Protein AF-Q8KGT8-F1 (afdb_monomer)

InterPro domains:
  IPR025515 Protein of unknown function DUF4403 [PF14356] (244-548)

pLDDT: mean 78.75, std 17.46, range [20.58, 97.88]

Structure (mmCIF, N/CA/C/O backbone):
data_AF-Q8KGT8-F1
#
_entry.id   AF-Q8KGT8-F1
#
loop_
_atom_site.group_PDB
_atom_site.id
_atom_site.type_symbol
_atom_site.label_atom_id
_atom_site.label_alt_id
_atom_site.label_comp_id
_atom_site.label_asym_id
_atom_site.label_entity_id
_atom_site.label_seq_id
_atom_site.pdbx_PDB_ins_code
_atom_site.Cartn_x
_atom_site.Cartn_y
_atom_site.Cartn_z
_atom_site.occupancy
_atom_site.B_iso_or_equiv
_atom_site.auth_seq_id
_atom_site.auth_comp_id
_atom_site.auth_asym_id
_atom_site.auth_atom_id
_atom_site.pdbx_PDB_model_num
ATOM 1 N N . MET A 1 1 ? 18.576 -6.250 1.609 1.00 28.25 1 MET A N 1
ATOM 2 C CA . MET A 1 1 ? 18.660 -5.123 2.560 1.00 28.25 1 MET A CA 1
ATOM 3 C C . MET A 1 1 ? 17.973 -5.556 3.840 1.00 28.25 1 MET A C 1
ATOM 5 O O . MET A 1 1 ? 16.762 -5.698 3.843 1.00 28.25 1 MET A O 1
ATOM 9 N N . SER A 1 2 ? 18.747 -5.883 4.873 1.00 20.58 2 SER A N 1
ATOM 10 C CA . SER A 1 2 ? 18.211 -6.235 6.190 1.00 20.58 2 SER A CA 1
ATOM 11 C C . SER A 1 2 ? 17.943 -4.930 6.938 1.00 20.58 2 SER A C 1
ATOM 13 O O . SER A 1 2 ? 18.889 -4.242 7.316 1.00 20.58 2 SER A O 1
ATOM 15 N N . MET A 1 3 ? 16.674 -4.535 7.061 1.00 25.06 3 MET A N 1
ATOM 16 C CA . MET A 1 3 ? 16.276 -3.442 7.947 1.00 25.06 3 MET A CA 1
ATOM 17 C C . MET A 1 3 ? 16.303 -3.972 9.380 1.00 25.06 3 MET A C 1
ATOM 19 O O . MET A 1 3 ? 15.395 -4.664 9.833 1.00 25.06 3 MET A O 1
ATOM 23 N N . THR A 1 4 ? 17.383 -3.668 10.087 1.00 24.50 4 THR A N 1
ATOM 24 C CA . THR A 1 4 ? 17.510 -3.873 11.526 1.00 24.50 4 THR A CA 1
ATOM 25 C C . THR A 1 4 ? 16.480 -3.006 12.247 1.00 24.50 4 THR A C 1
ATOM 27 O O . THR A 1 4 ? 16.514 -1.778 12.167 1.00 24.50 4 THR A O 1
ATOM 30 N N . ALA A 1 5 ? 15.556 -3.657 12.955 1.00 26.52 5 ALA A N 1
ATOM 31 C CA . ALA A 1 5 ? 14.561 -3.014 13.801 1.00 26.52 5 ALA A CA 1
ATOM 32 C C . ALA A 1 5 ? 15.254 -2.160 14.879 1.00 26.52 5 ALA A C 1
ATOM 34 O O . ALA A 1 5 ? 15.849 -2.687 15.819 1.00 26.52 5 ALA A O 1
ATOM 35 N N . ARG A 1 6 ? 15.199 -0.830 14.734 1.00 27.09 6 ARG A N 1
ATOM 36 C CA . ARG A 1 6 ? 15.564 0.104 15.806 1.00 27.09 6 ARG A CA 1
ATOM 37 C C . ARG A 1 6 ? 14.450 0.136 16.849 1.00 27.09 6 ARG A C 1
ATOM 39 O O . ARG A 1 6 ? 13.268 0.207 16.525 1.00 27.09 6 ARG A O 1
ATOM 46 N N . THR A 1 7 ? 14.873 0.073 18.102 1.00 28.75 7 THR A N 1
ATOM 47 C CA . THR A 1 7 ? 14.075 0.108 19.328 1.00 28.75 7 THR A CA 1
ATOM 48 C C . THR A 1 7 ? 13.141 1.322 19.390 1.00 28.75 7 THR A C 1
ATOM 50 O O . THR A 1 7 ? 13.551 2.448 19.106 1.00 28.75 7 THR A O 1
ATOM 53 N N . ARG A 1 8 ? 11.876 1.063 19.756 1.00 31.17 8 ARG A N 1
ATOM 54 C CA . ARG A 1 8 ? 10.776 2.037 19.879 1.00 31.17 8 ARG A CA 1
ATOM 55 C C . ARG A 1 8 ? 11.041 3.102 20.957 1.00 31.17 8 ARG A C 1
ATOM 57 O O . ARG A 1 8 ? 11.643 2.776 21.978 1.00 31.17 8 ARG A O 1
ATOM 64 N N . PRO A 1 9 ? 10.505 4.326 20.794 1.00 29.92 9 PRO A N 1
ATOM 65 C CA . PRO A 1 9 ? 10.318 5.256 21.898 1.00 29.92 9 PRO A CA 1
ATOM 66 C C . PRO A 1 9 ? 9.137 4.821 22.784 1.00 29.92 9 PRO A C 1
ATOM 68 O O . PRO A 1 9 ? 8.088 4.389 22.299 1.00 29.92 9 PRO A O 1
ATOM 71 N N . ASP A 1 10 ? 9.335 4.949 24.095 1.00 32.66 10 ASP A N 1
ATOM 72 C CA . ASP A 1 10 ? 8.352 4.741 25.161 1.00 32.66 10 ASP A CA 1
ATOM 73 C C . ASP A 1 10 ? 7.077 5.556 24.891 1.00 32.66 10 ASP A C 1
ATOM 75 O O . ASP A 1 10 ? 7.068 6.782 25.013 1.00 32.66 10 ASP A O 1
ATOM 79 N N . THR A 1 11 ? 5.990 4.881 24.512 1.00 33.19 11 THR A N 1
ATOM 80 C CA . THR A 1 11 ? 4.689 5.520 24.270 1.00 33.19 11 THR A CA 1
ATOM 81 C C . THR A 1 11 ? 3.712 5.017 25.326 1.00 33.19 11 THR A C 1
ATOM 83 O O . THR A 1 11 ? 3.161 3.921 25.237 1.00 33.19 11 THR A O 1
ATOM 86 N N . LYS A 1 12 ? 3.547 5.805 26.394 1.00 33.38 12 LYS A N 1
ATOM 87 C CA . LYS A 1 12 ? 2.572 5.553 27.462 1.00 33.38 12 LYS A CA 1
ATOM 88 C C . LYS A 1 12 ? 1.169 5.928 26.974 1.00 33.38 12 LYS A C 1
ATOM 90 O O . LYS A 1 12 ? 0.685 7.013 27.288 1.00 33.38 12 LYS A O 1
ATOM 95 N N . LEU A 1 13 ? 0.502 5.032 26.246 1.00 31.91 13 LEU A N 1
ATOM 96 C CA . LEU A 1 13 ? -0.926 5.176 25.946 1.00 31.91 13 LEU A CA 1
ATOM 97 C C . LEU A 1 13 ? -1.736 4.936 27.235 1.00 31.91 13 LEU A C 1
ATOM 99 O O . LEU A 1 13 ? -1.715 3.847 27.810 1.00 31.91 13 LEU A O 1
ATOM 103 N N . ARG A 1 14 ? -2.412 5.973 27.743 1.00 34.62 14 ARG A N 1
ATOM 104 C CA . ARG A 1 14 ? -3.171 5.924 29.004 1.00 34.62 14 ARG A CA 1
ATOM 105 C C . ARG A 1 14 ? -4.561 5.309 28.794 1.00 34.62 14 ARG A C 1
ATOM 107 O O . ARG A 1 14 ? -5.417 5.911 28.158 1.00 34.62 14 ARG A O 1
ATOM 114 N N . VAL A 1 15 ? -4.823 4.187 29.467 1.00 31.83 15 VAL A N 1
ATOM 115 C CA . VAL A 1 15 ? -6.106 3.442 29.536 1.00 31.83 15 VAL A CA 1
ATOM 116 C C . VAL A 1 15 ? -7.180 4.155 30.403 1.00 31.83 15 VAL A C 1
ATOM 118 O O . VAL A 1 15 ? -8.175 3.585 30.833 1.00 31.83 15 VAL A O 1
ATOM 121 N N . ALA A 1 16 ? -7.037 5.458 30.656 1.00 29.34 16 ALA A N 1
ATOM 122 C CA . ALA A 1 16 ? -7.806 6.182 31.676 1.00 29.34 16 ALA A CA 1
ATOM 123 C C . ALA A 1 16 ? -9.289 6.463 31.330 1.00 29.34 16 ALA A C 1
ATOM 125 O O . ALA A 1 16 ? -10.026 6.967 32.178 1.00 29.34 16 ALA A O 1
ATOM 126 N N . HIS A 1 17 ? -9.749 6.173 30.109 1.00 35.44 17 HIS A N 1
ATOM 127 C CA . HIS A 1 17 ? -11.029 6.693 29.610 1.00 35.44 17 HIS A CA 1
ATOM 128 C C . HIS A 1 17 ? -12.237 5.761 29.809 1.00 35.44 17 HIS A C 1
ATOM 130 O O . HIS A 1 17 ? -13.328 6.267 30.065 1.00 35.44 17 HIS A O 1
ATOM 136 N N . PHE A 1 18 ? -12.059 4.434 29.836 1.00 30.98 18 PHE A N 1
ATOM 137 C CA . PHE A 1 18 ? -13.145 3.518 30.233 1.00 30.98 18 PHE A CA 1
ATOM 138 C C . PHE A 1 18 ? -13.464 3.639 31.735 1.00 30.98 18 PHE A C 1
ATOM 140 O O . PHE A 1 18 ? -14.626 3.659 32.136 1.00 30.98 18 PHE A O 1
ATOM 147 N N . ALA A 1 19 ? -12.436 3.861 32.560 1.00 29.44 19 ALA A N 1
ATOM 148 C CA . ALA A 1 19 ? -12.578 4.166 33.984 1.00 29.44 19 ALA A CA 1
ATOM 149 C C . ALA A 1 19 ? -13.299 5.502 34.250 1.00 29.44 19 ALA A C 1
ATOM 151 O O . ALA A 1 19 ? -13.959 5.656 35.276 1.00 29.44 19 ALA A O 1
ATOM 152 N N . ALA A 1 20 ? -13.184 6.479 33.341 1.00 30.88 20 ALA A N 1
ATOM 153 C CA . ALA A 1 20 ? -13.839 7.780 33.469 1.00 30.88 20 ALA A CA 1
ATOM 154 C C . ALA A 1 20 ? -15.353 7.709 33.206 1.00 30.88 20 ALA A C 1
ATOM 156 O O . ALA A 1 20 ? -16.105 8.396 33.893 1.00 30.88 20 ALA A O 1
ATOM 157 N N . ALA A 1 21 ? -15.800 6.853 32.279 1.00 31.44 21 ALA A N 1
ATOM 158 C CA . ALA A 1 21 ? -17.222 6.556 32.096 1.00 31.44 21 ALA A CA 1
ATOM 159 C C . ALA A 1 21 ? -17.779 5.838 33.337 1.00 31.44 21 ALA A C 1
ATOM 161 O O . ALA A 1 21 ? -18.727 6.314 33.950 1.00 31.44 21 ALA A O 1
ATOM 162 N N . ALA A 1 22 ? -17.092 4.794 33.812 1.00 31.02 22 ALA A N 1
ATOM 163 C CA . ALA A 1 22 ? -17.410 4.088 35.060 1.00 31.02 22 ALA A CA 1
ATOM 164 C C . ALA A 1 22 ? -17.508 5.016 36.296 1.00 31.02 22 ALA A C 1
ATOM 166 O O . ALA A 1 22 ? -18.404 4.865 37.124 1.00 31.02 22 ALA A O 1
ATOM 167 N N . ARG A 1 23 ? -16.631 6.027 36.405 1.00 35.59 23 ARG A N 1
ATOM 168 C CA . ARG A 1 23 ? -16.687 7.051 37.469 1.00 35.59 23 ARG A CA 1
ATOM 169 C C . ARG A 1 23 ? -17.870 8.015 37.349 1.00 35.59 23 ARG A C 1
ATOM 171 O O . ARG A 1 23 ? -18.265 8.578 38.363 1.00 35.59 23 ARG A O 1
ATOM 178 N N . ARG A 1 24 ? -18.415 8.221 36.145 1.00 37.88 24 ARG A N 1
ATOM 179 C CA . ARG A 1 24 ? -19.638 9.011 35.914 1.00 37.88 24 ARG A CA 1
ATOM 180 C C . ARG A 1 24 ? -20.917 8.198 36.134 1.00 37.88 24 ARG A C 1
ATOM 182 O O . ARG A 1 24 ? -21.936 8.796 36.438 1.00 37.88 24 ARG A O 1
ATOM 189 N N . PHE A 1 25 ? -20.845 6.868 36.058 1.00 35.00 25 PHE A N 1
ATOM 190 C CA . PHE A 1 25 ? -21.974 5.969 36.324 1.00 35.00 25 PHE A CA 1
ATOM 191 C C . PHE A 1 25 ? -22.265 5.743 37.812 1.00 35.00 25 PHE A C 1
ATOM 193 O O . PHE A 1 25 ? -23.419 5.563 38.189 1.00 35.00 25 PHE A O 1
ATOM 200 N N . ALA A 1 26 ? -21.245 5.779 38.673 1.00 32.09 26 ALA A N 1
ATOM 201 C CA . ALA A 1 26 ? -21.425 5.586 40.111 1.00 32.09 26 ALA A CA 1
ATOM 202 C C . ALA A 1 26 ? -22.420 6.566 40.783 1.00 32.09 26 ALA A C 1
ATOM 204 O O . ALA A 1 26 ? -23.196 6.101 41.616 1.00 32.09 26 ALA A O 1
ATOM 205 N N . PRO A 1 27 ? -22.473 7.872 40.431 1.00 34.69 27 PRO A N 1
ATOM 206 C CA . PRO A 1 27 ? -23.443 8.789 41.033 1.00 34.69 27 PRO A CA 1
ATOM 207 C C . PRO A 1 27 ? -24.897 8.673 40.528 1.00 34.69 27 PRO A C 1
ATOM 209 O O . PRO A 1 27 ? -25.807 9.180 41.184 1.00 34.69 27 PRO A O 1
ATOM 212 N N . GLY A 1 28 ? -25.147 7.996 39.400 1.00 35.34 28 GLY A N 1
ATOM 213 C CA . GLY A 1 28 ? -26.512 7.737 38.907 1.00 35.34 28 GLY A CA 1
ATOM 214 C C . GLY A 1 28 ? -27.238 6.642 39.699 1.00 35.34 28 GLY A C 1
ATOM 215 O O . GLY A 1 28 ? -28.463 6.623 39.783 1.00 35.34 28 GLY A O 1
ATOM 216 N N . LEU A 1 29 ? -26.480 5.767 40.369 1.00 35.22 29 LEU A N 1
ATOM 217 C CA . LEU A 1 29 ? -27.004 4.668 41.189 1.00 35.22 29 LEU A CA 1
ATOM 218 C C . LEU A 1 29 ? -27.568 5.116 42.553 1.00 35.22 29 LEU A C 1
ATOM 220 O O . LEU A 1 29 ? -28.057 4.295 43.324 1.00 35.22 29 LEU A O 1
ATOM 224 N N . LEU A 1 30 ? -27.413 6.398 42.888 1.00 34.81 30 LEU A N 1
ATOM 225 C CA . LEU A 1 30 ? -27.398 6.895 44.266 1.00 34.81 30 LEU A CA 1
ATOM 226 C C . LEU A 1 30 ? -28.569 7.799 44.640 1.00 34.81 30 LEU A C 1
ATOM 228 O O . LEU A 1 30 ? -28.789 8.108 45.810 1.00 34.81 30 LEU A O 1
ATOM 232 N N . ILE A 1 31 ? -29.352 8.207 43.658 1.00 38.28 31 ILE A N 1
ATOM 233 C CA . ILE A 1 31 ? -30.657 8.804 43.904 1.00 38.28 31 ILE A CA 1
ATOM 234 C C . ILE A 1 31 ? -31.605 7.614 44.147 1.00 38.28 31 ILE A C 1
ATOM 236 O O . ILE A 1 31 ? -31.377 6.571 43.547 1.00 38.28 31 ILE A O 1
ATOM 240 N N . LEU A 1 32 ? -32.653 7.762 44.977 1.00 38.34 32 LEU A N 1
ATOM 241 C CA . LEU A 1 32 ? -33.999 7.147 44.840 1.00 38.34 32 LEU A CA 1
ATOM 242 C C . LEU A 1 32 ? -34.588 6.476 46.117 1.00 38.34 32 LEU A C 1
ATOM 244 O O . LEU A 1 32 ? -34.100 5.462 46.613 1.00 38.34 32 LEU A O 1
ATOM 248 N N . VAL A 1 33 ? -35.706 7.040 46.614 1.00 29.38 33 VAL A N 1
ATOM 249 C CA . VAL A 1 33 ? -36.597 6.516 47.681 1.00 29.38 33 VAL A CA 1
ATOM 250 C C . VAL A 1 33 ? -38.057 6.905 47.376 1.00 29.38 33 VAL A C 1
ATOM 252 O O . VAL A 1 33 ? -38.320 8.088 47.160 1.00 29.38 33 VAL A O 1
ATOM 255 N N . GLY A 1 34 ? -39.003 5.939 47.355 1.00 31.52 34 GLY A N 1
ATOM 256 C CA . GLY A 1 34 ? -40.460 6.165 47.194 1.00 31.52 34 GLY A CA 1
ATOM 257 C C . GLY A 1 34 ? -41.244 5.392 46.100 1.00 31.52 34 GLY A C 1
ATOM 258 O O . GLY A 1 34 ? -41.080 5.639 44.912 1.00 31.52 34 GLY A O 1
ATOM 259 N N . VAL A 1 35 ? -42.212 4.564 46.535 1.00 35.59 35 VAL A N 1
ATOM 260 C CA . VAL A 1 35 ? -43.468 4.159 45.826 1.00 35.59 35 VAL A CA 1
ATOM 261 C C . VAL A 1 35 ? -43.628 2.624 45.736 1.00 35.59 35 VAL A C 1
ATOM 263 O O . VAL A 1 35 ? -42.970 1.975 46.520 1.00 35.59 35 VAL A O 1
ATOM 266 N N . SER A 1 36 ? -44.412 1.976 44.856 1.00 34.34 36 SER A N 1
ATOM 267 C CA . SER A 1 36 ? -44.490 0.495 44.716 1.00 34.34 36 SER A CA 1
ATOM 268 C C . SER A 1 36 ? -44.957 -0.016 43.330 1.00 34.34 36 SER A C 1
ATOM 270 O O . SER A 1 36 ? -45.822 0.597 42.709 1.00 34.34 36 SER A O 1
ATOM 272 N N . GLY A 1 37 ? -44.453 -1.187 42.894 1.00 34.34 37 GLY A N 1
ATOM 273 C CA . GLY A 1 37 ? -44.937 -1.998 41.754 1.00 34.34 37 GLY A CA 1
ATOM 274 C C . GLY A 1 37 ? -44.106 -3.288 41.555 1.00 34.34 37 GLY A C 1
ATOM 275 O O . GLY A 1 37 ? -42.920 -3.292 41.842 1.00 34.34 37 GLY A O 1
ATOM 276 N N . CYS A 1 38 ? -44.686 -4.419 41.129 1.00 37.34 38 CYS A N 1
ATOM 277 C CA . CYS A 1 38 ? -43.987 -5.722 41.075 1.00 37.34 38 CYS A CA 1
ATOM 278 C C . CYS A 1 38 ? -43.922 -6.309 39.655 1.00 37.34 38 CYS A C 1
ATOM 280 O O . CYS A 1 38 ? -44.955 -6.714 39.125 1.00 37.34 38 CYS A O 1
ATOM 282 N N . GLU A 1 39 ? -42.712 -6.508 39.120 1.00 45.34 39 GLU A N 1
ATOM 283 C CA . GLU A 1 39 ? -42.426 -7.414 37.995 1.00 45.34 39 GLU A CA 1
ATOM 284 C C . GLU A 1 39 ? -41.375 -8.469 38.390 1.00 45.34 39 GLU A C 1
ATOM 286 O O . GLU A 1 39 ? -40.483 -8.220 39.199 1.00 45.34 39 GLU A O 1
ATOM 291 N N . LYS A 1 40 ? -41.504 -9.695 37.858 1.00 49.66 40 LYS A N 1
ATOM 292 C CA . LYS A 1 40 ? -40.771 -10.886 38.339 1.00 49.66 40 LYS A CA 1
ATOM 293 C C . LYS A 1 40 ? -39.363 -11.080 37.752 1.00 49.66 40 LYS A C 1
ATOM 295 O O . LYS A 1 40 ? -38.634 -11.921 38.271 1.00 49.66 40 LYS A O 1
ATOM 300 N N . ASN A 1 41 ? -38.962 -10.319 36.731 1.00 55.91 41 ASN A N 1
ATOM 301 C CA . ASN A 1 41 ? -37.685 -10.529 36.026 1.00 55.91 41 ASN A CA 1
ATOM 302 C C . ASN A 1 41 ? -36.531 -9.627 36.507 1.00 55.91 41 ASN A C 1
ATOM 304 O O . ASN A 1 41 ? -35.390 -9.860 36.129 1.00 55.91 41 ASN A O 1
ATOM 308 N N . LEU A 1 42 ? -36.791 -8.651 37.382 1.00 59.38 42 LEU A N 1
ATOM 309 C CA . LEU A 1 42 ? -35.794 -7.669 37.843 1.00 59.38 42 LEU A CA 1
ATOM 310 C C . LEU A 1 42 ? -34.784 -8.213 38.875 1.00 59.38 42 LEU A C 1
ATOM 312 O O . LEU A 1 42 ? -33.825 -7.519 39.218 1.00 59.38 42 LEU A O 1
ATOM 316 N N . PHE A 1 43 ? -34.997 -9.441 39.373 1.00 68.81 43 PHE A N 1
ATOM 317 C CA . PHE A 1 43 ? -34.280 -10.012 40.526 1.00 68.81 43 PHE A CA 1
ATOM 318 C C . PHE A 1 43 ? -33.347 -11.182 40.205 1.00 68.81 43 PHE A C 1
ATOM 320 O O . PHE A 1 43 ? -32.930 -11.908 41.111 1.00 68.81 43 PHE A O 1
ATOM 327 N N . GLN A 1 44 ? -33.064 -11.422 38.928 1.00 80.00 44 GLN A N 1
ATOM 328 C CA . GLN A 1 44 ? -32.156 -12.478 38.492 1.00 80.00 44 GLN A CA 1
ATOM 329 C C . GLN A 1 44 ? -31.049 -11.865 37.644 1.00 80.00 44 GLN A C 1
ATOM 331 O O . GLN A 1 44 ? -31.279 -10.901 36.917 1.00 80.00 44 GLN A O 1
ATOM 336 N N . ALA A 1 45 ? -29.843 -12.422 37.753 1.00 84.06 45 ALA A N 1
ATOM 337 C CA . ALA A 1 45 ? -28.769 -12.071 36.839 1.00 84.06 45 ALA A CA 1
ATOM 338 C C . ALA A 1 45 ? -29.224 -12.366 35.396 1.00 84.06 45 ALA A C 1
ATOM 340 O O . ALA A 1 45 ? -29.837 -13.419 35.169 1.00 84.06 45 ALA A O 1
ATOM 341 N N . PRO A 1 46 ? -28.942 -11.475 34.430 1.00 86.19 46 PRO A N 1
ATOM 342 C CA . PRO A 1 46 ? -29.160 -11.776 33.024 1.00 86.19 46 PRO A CA 1
ATOM 343 C C . PRO A 1 46 ? -28.513 -13.117 32.634 1.00 86.19 46 PRO A C 1
ATOM 345 O O . PRO A 1 46 ? -27.469 -13.486 33.177 1.00 86.19 46 PRO A O 1
ATOM 348 N N . PRO A 1 47 ? -29.109 -13.883 31.706 1.00 88.12 47 PRO A N 1
ATOM 349 C CA . PRO A 1 47 ? -28.568 -15.182 31.332 1.00 88.12 47 PRO A CA 1
ATOM 350 C C . PRO A 1 47 ? -27.180 -15.025 30.701 1.00 88.12 47 PRO A C 1
ATOM 352 O O . PRO A 1 47 ? -26.972 -14.160 29.849 1.00 88.12 47 PRO A O 1
ATOM 355 N N . HIS A 1 48 ? -26.239 -15.888 31.085 1.00 88.94 48 HIS A N 1
ATOM 356 C CA . HIS A 1 48 ? -24.930 -15.953 30.440 1.00 88.94 48 HIS A CA 1
ATOM 357 C C . HIS A 1 48 ? -25.046 -16.574 29.043 1.00 88.94 48 HIS A C 1
ATOM 359 O O . HIS A 1 48 ? -25.687 -17.611 28.866 1.00 88.94 48 HIS A O 1
ATOM 365 N N . GLY A 1 49 ? -24.338 -15.990 28.078 1.00 76.75 49 GLY A N 1
ATOM 366 C CA . GLY A 1 49 ? -24.179 -16.533 26.732 1.00 76.75 49 GLY A CA 1
ATOM 367 C C . GLY A 1 49 ? -24.907 -15.724 25.660 1.00 76.75 49 GLY A C 1
ATOM 368 O O . GLY A 1 49 ? -25.926 -15.086 25.906 1.00 76.75 49 GLY A O 1
ATOM 369 N N . GLY A 1 50 ? -24.357 -15.748 24.446 1.00 64.62 50 GLY A N 1
ATOM 370 C CA . GLY A 1 50 ? -24.950 -15.127 23.262 1.00 64.62 50 GLY A CA 1
ATOM 371 C C . GLY A 1 50 ? -25.904 -16.069 22.525 1.00 64.62 50 GLY A C 1
ATOM 372 O O . GLY A 1 50 ? -25.795 -17.292 22.633 1.00 64.62 50 GLY A O 1
ATOM 373 N N . THR A 1 51 ? -26.817 -15.509 21.731 1.00 56.38 51 THR A N 1
ATOM 374 C CA . THR A 1 51 ? -27.466 -16.257 20.646 1.00 56.38 51 THR A CA 1
ATOM 375 C C . THR A 1 51 ? -26.393 -16.674 19.626 1.00 56.38 51 THR A C 1
ATOM 377 O O . THR A 1 51 ? -25.314 -16.084 19.603 1.00 56.38 51 THR A O 1
ATOM 380 N N . ALA A 1 52 ? -26.644 -17.749 18.864 1.00 56.72 52 ALA A N 1
ATOM 381 C CA . ALA A 1 52 ? -25.689 -18.415 17.961 1.00 56.72 52 ALA A CA 1
ATOM 382 C C . ALA A 1 52 ? -24.713 -17.456 17.254 1.00 56.72 52 ALA A C 1
ATOM 384 O O . ALA A 1 52 ? -25.164 -16.403 16.818 1.00 56.72 52 ALA A O 1
ATOM 385 N N . ASP A 1 53 ? -23.431 -17.856 17.128 1.00 61.59 53 ASP A N 1
ATOM 386 C CA . ASP A 1 53 ? -22.317 -17.111 16.506 1.00 61.59 53 ASP A CA 1
ATOM 387 C C . ASP A 1 53 ? -22.807 -16.170 15.397 1.00 61.59 53 ASP A C 1
ATOM 389 O O . ASP A 1 53 ? -22.915 -16.570 14.238 1.00 61.59 53 ASP A O 1
ATOM 393 N N . VAL A 1 54 ? -23.127 -14.920 15.747 1.00 61.38 54 VAL A N 1
ATOM 394 C CA . VAL A 1 54 ? -23.356 -13.883 14.747 1.00 61.38 54 VAL A CA 1
ATOM 395 C C . VAL A 1 54 ? -21.964 -13.591 14.208 1.00 61.38 54 VAL A C 1
ATOM 397 O O . VAL A 1 54 ? -21.126 -13.082 14.963 1.00 61.38 54 VAL A O 1
ATOM 400 N N . PRO A 1 55 ? -21.658 -13.970 12.953 1.00 65.38 55 PRO A N 1
ATOM 401 C CA . PRO A 1 55 ? -20.352 -13.676 12.414 1.00 65.38 55 PRO A CA 1
ATOM 402 C C . PRO A 1 55 ? -20.198 -12.154 12.419 1.00 65.38 55 PRO A C 1
ATOM 404 O O . PRO A 1 55 ? -21.147 -11.454 12.046 1.00 65.38 55 PRO A O 1
ATOM 407 N N . PRO A 1 56 ? -19.041 -11.626 12.852 1.00 67.19 56 PRO A N 1
ATOM 408 C CA . PRO A 1 56 ? -18.800 -10.197 12.769 1.00 67.19 56 PRO A CA 1
ATOM 409 C C . PRO A 1 56 ? -19.031 -9.740 11.330 1.00 67.19 56 PRO A C 1
ATOM 411 O O . PRO A 1 56 ? -18.734 -10.481 10.384 1.00 67.19 56 PRO A O 1
ATOM 414 N N . ALA A 1 57 ? -19.569 -8.530 11.171 1.00 73.25 57 ALA A N 1
ATOM 415 C CA . ALA A 1 57 ? -19.808 -7.972 9.852 1.00 73.25 57 ALA A CA 1
ATOM 416 C C . ALA A 1 57 ? -18.521 -8.071 9.008 1.00 73.25 57 ALA A C 1
ATOM 418 O O . ALA A 1 57 ? -17.425 -7.817 9.527 1.00 73.25 57 ALA A O 1
ATOM 419 N N . PRO A 1 58 ? -18.619 -8.475 7.728 1.00 76.31 58 PRO A N 1
ATOM 420 C CA . PRO A 1 58 ? -17.450 -8.553 6.871 1.00 76.31 58 PRO A CA 1
ATOM 421 C C . PRO A 1 58 ? -16.819 -7.164 6.781 1.00 76.31 58 PRO A C 1
ATOM 423 O O . PRO A 1 58 ? -17.434 -6.214 6.300 1.00 76.31 58 PRO A O 1
ATOM 426 N N . VAL A 1 59 ? -15.587 -7.052 7.266 1.00 81.69 59 VAL A N 1
ATOM 427 C CA . VAL A 1 59 ? -14.784 -5.840 7.132 1.00 81.69 59 VAL A CA 1
ATOM 428 C C . VAL A 1 59 ? -14.069 -5.848 5.790 1.00 81.69 59 VAL A C 1
ATOM 430 O O . VAL A 1 59 ? -13.599 -6.890 5.328 1.00 81.69 59 VAL A O 1
ATOM 433 N N . SER A 1 60 ? -13.994 -4.681 5.156 1.00 90.62 60 SER A N 1
ATOM 434 C CA . SER A 1 60 ? -13.160 -4.488 3.974 1.00 90.62 60 SER A CA 1
ATOM 435 C C . SER A 1 60 ? -11.692 -4.734 4.311 1.00 90.62 60 SER A C 1
ATOM 437 O O . SER A 1 60 ? -11.237 -4.368 5.395 1.00 90.62 60 SER A O 1
ATOM 439 N N . ASP A 1 61 ? -10.946 -5.303 3.366 1.00 94.69 61 ASP A N 1
ATOM 440 C CA . ASP A 1 61 ? -9.493 -5.397 3.482 1.00 94.69 61 ASP A CA 1
ATOM 441 C C . ASP A 1 61 ? -8.884 -3.994 3.639 1.00 94.69 61 ASP A C 1
ATOM 443 O O . ASP A 1 61 ? -9.318 -3.027 3.006 1.00 94.69 61 ASP A O 1
ATOM 447 N N . SER A 1 62 ? -7.842 -3.903 4.459 1.00 97.12 62 SER A N 1
ATOM 448 C CA . SER A 1 62 ? -6.972 -2.737 4.534 1.00 97.12 62 SER A CA 1
ATOM 449 C C . SER A 1 62 ? -6.208 -2.580 3.235 1.00 97.12 62 SER A C 1
ATOM 451 O O . SER A 1 62 ? -5.646 -3.542 2.721 1.00 97.12 62 SER A O 1
ATOM 453 N N . VAL A 1 63 ? -6.148 -1.364 2.712 1.00 97.25 63 VAL A N 1
ATOM 454 C CA . VAL A 1 63 ? -5.519 -1.046 1.437 1.00 97.25 63 VAL A CA 1
ATOM 455 C C . VAL A 1 63 ? -4.469 0.033 1.644 1.00 97.25 63 VAL A C 1
ATOM 457 O O . VAL A 1 63 ? -4.753 1.106 2.166 1.00 97.25 63 VAL A O 1
ATOM 460 N N . LEU A 1 64 ? -3.261 -0.229 1.157 1.00 96.19 64 LEU A N 1
ATOM 461 C CA . LEU A 1 64 ? -2.208 0.763 1.007 1.00 96.19 64 LEU A CA 1
ATOM 462 C C . LEU A 1 64 ? -1.945 0.974 -0.481 1.00 96.19 64 LEU A C 1
ATOM 464 O O . LEU A 1 64 ? -1.597 0.037 -1.197 1.00 96.19 64 LEU A O 1
ATOM 468 N N . THR A 1 65 ? -2.112 2.203 -0.945 1.00 96.44 65 THR A N 1
ATOM 469 C CA . THR A 1 65 ? -1.787 2.636 -2.302 1.00 96.44 65 THR A CA 1
ATOM 470 C C . THR A 1 65 ? -0.591 3.566 -2.230 1.00 96.44 65 THR A C 1
ATOM 472 O O . THR A 1 65 ? -0.631 4.576 -1.536 1.00 96.44 65 THR A O 1
ATOM 475 N N . LEU A 1 66 ? 0.464 3.208 -2.947 1.00 93.00 66 LEU A N 1
ATOM 476 C CA . LEU A 1 66 ? 1.717 3.930 -3.058 1.00 93.00 66 LEU A CA 1
ATOM 477 C C . LEU A 1 66 ? 1.836 4.462 -4.482 1.00 93.00 66 LEU A C 1
ATOM 479 O O . LEU A 1 66 ? 1.911 3.665 -5.416 1.00 93.00 66 LEU A O 1
ATOM 483 N N . LEU A 1 67 ? 1.855 5.782 -4.645 1.00 92.56 67 LEU A N 1
ATOM 484 C CA . LEU A 1 67 ? 2.103 6.437 -5.923 1.00 92.56 67 LEU A CA 1
ATOM 485 C C . LEU A 1 67 ? 3.492 7.068 -5.883 1.00 92.56 67 LEU A C 1
ATOM 487 O O . LEU A 1 67 ? 3.803 7.844 -4.985 1.00 92.56 67 LEU A O 1
ATOM 491 N N . ALA A 1 68 ? 4.324 6.724 -6.856 1.00 88.62 68 ALA A N 1
ATOM 492 C CA . ALA A 1 68 ? 5.627 7.329 -7.068 1.00 88.62 68 ALA A CA 1
ATOM 493 C C . ALA A 1 68 ? 5.619 8.108 -8.384 1.00 88.62 68 ALA A C 1
ATOM 495 O O . ALA A 1 68 ? 5.181 7.591 -9.415 1.00 88.62 68 ALA A O 1
ATOM 496 N N . GLN A 1 69 ? 6.133 9.335 -8.347 1.00 89.06 69 GLN A N 1
ATOM 497 C CA . GLN A 1 69 ? 6.407 10.135 -9.537 1.00 89.06 69 GLN A CA 1
ATOM 498 C C . GLN A 1 69 ? 7.910 10.180 -9.799 1.00 89.06 69 GLN A C 1
ATOM 500 O O . GLN A 1 69 ? 8.710 10.343 -8.876 1.00 89.06 69 GLN A O 1
ATOM 505 N N . ILE A 1 70 ? 8.282 10.026 -11.067 1.00 88.75 70 ILE A N 1
ATOM 506 C CA . ILE A 1 70 ? 9.659 10.085 -11.551 1.00 88.75 70 ILE A CA 1
ATOM 507 C C . ILE A 1 70 ? 9.727 11.213 -12.586 1.00 88.75 70 ILE A C 1
ATOM 509 O O . ILE A 1 70 ? 9.263 11.022 -13.713 1.00 88.75 70 ILE A O 1
ATOM 513 N N . PRO A 1 71 ? 10.274 12.387 -12.232 1.00 91.00 71 PRO A N 1
ATOM 514 C CA . PRO A 1 71 ? 10.426 13.498 -13.165 1.00 91.00 71 PRO A CA 1
ATOM 515 C C . PRO A 1 71 ? 11.249 13.105 -14.397 1.00 91.00 71 PRO A C 1
ATOM 517 O O . PRO A 1 71 ? 12.233 12.366 -14.288 1.00 91.00 71 PRO A O 1
ATOM 520 N N . TYR A 1 72 ? 10.899 13.631 -15.575 1.00 92.38 72 TYR A N 1
ATOM 521 C CA . TYR A 1 72 ? 11.658 13.333 -16.799 1.00 92.38 72 TYR A CA 1
ATOM 522 C C . TYR A 1 72 ? 13.120 13.780 -16.711 1.00 92.38 72 TYR A C 1
ATOM 524 O O . TYR A 1 72 ? 14.002 13.081 -17.201 1.00 92.38 72 TYR A O 1
ATOM 532 N N . GLU A 1 73 ? 13.402 14.878 -16.010 1.00 90.25 73 GLU A N 1
ATOM 533 C CA . GLU A 1 73 ? 14.767 15.336 -15.723 1.00 90.25 73 GLU A CA 1
ATOM 534 C C . GLU A 1 73 ? 15.620 14.274 -15.013 1.00 90.25 73 GLU A C 1
ATOM 536 O O . GLU A 1 73 ? 16.801 14.122 -15.320 1.00 90.25 73 GLU A O 1
ATOM 541 N N . THR A 1 74 ? 15.022 13.483 -14.117 1.00 86.56 74 THR A N 1
ATOM 542 C CA . THR A 1 74 ? 15.723 12.409 -13.408 1.00 86.56 74 THR A CA 1
ATOM 543 C C . THR A 1 74 ? 16.081 11.269 -14.361 1.00 86.56 74 THR A C 1
ATOM 545 O O . THR A 1 74 ? 17.193 10.745 -14.308 1.00 86.56 74 THR A O 1
ATOM 548 N N . LEU A 1 75 ? 15.176 10.921 -15.284 1.00 87.19 75 LEU A N 1
ATOM 549 C CA . LEU A 1 75 ? 15.450 9.927 -16.327 1.00 87.19 75 LEU A CA 1
ATOM 550 C C . LEU A 1 75 ? 16.535 10.408 -17.290 1.00 87.19 75 LEU A C 1
ATOM 552 O O . LEU A 1 75 ? 17.412 9.629 -17.659 1.00 87.19 75 LEU A O 1
ATOM 556 N N . VAL A 1 76 ? 16.503 11.693 -17.656 1.00 90.81 76 VAL A N 1
ATOM 557 C CA . VAL A 1 76 ? 17.513 12.314 -18.518 1.00 90.81 76 VAL A CA 1
ATOM 558 C C . VAL A 1 76 ? 18.896 12.219 -17.881 1.00 90.81 76 VAL A C 1
ATOM 560 O O . VAL A 1 76 ? 19.826 11.737 -18.523 1.00 90.81 76 VAL A O 1
ATOM 563 N N . GLN A 1 77 ? 19.028 12.608 -16.611 1.00 87.25 77 GLN A N 1
ATOM 564 C CA . GLN A 1 77 ? 20.295 12.533 -15.877 1.00 87.25 77 GLN A CA 1
ATOM 565 C C . GLN A 1 77 ? 20.814 11.092 -15.770 1.00 87.25 77 GLN A C 1
ATOM 567 O O . GLN A 1 77 ? 21.989 10.831 -16.047 1.00 87.25 77 GLN A O 1
ATOM 572 N N . ALA A 1 78 ? 19.938 10.142 -15.422 1.00 84.56 78 ALA A N 1
ATOM 573 C CA . ALA A 1 78 ? 20.303 8.733 -15.313 1.00 84.56 78 ALA A CA 1
ATOM 574 C C . ALA A 1 78 ? 20.789 8.166 -16.658 1.00 84.56 78 ALA A C 1
ATOM 576 O O . ALA A 1 78 ? 21.845 7.530 -16.717 1.00 84.56 78 ALA A O 1
ATOM 577 N N . ALA A 1 79 ? 20.073 8.446 -17.750 1.00 85.69 79 ALA A N 1
ATOM 578 C CA . ALA A 1 79 ? 20.409 7.958 -19.083 1.00 85.69 79 ALA A CA 1
ATOM 579 C C . ALA A 1 79 ? 21.684 8.605 -19.649 1.00 85.69 79 ALA A C 1
ATOM 581 O O . ALA A 1 79 ? 22.555 7.895 -20.152 1.00 85.69 79 ALA A O 1
ATOM 582 N N . GLN A 1 80 ? 21.851 9.925 -19.515 1.00 85.81 80 GLN A N 1
ATOM 583 C CA . GLN A 1 80 ? 23.039 10.639 -20.002 1.00 85.81 80 GLN A CA 1
ATOM 584 C C . GLN A 1 80 ? 24.338 10.123 -19.370 1.00 85.81 80 GLN A C 1
ATOM 586 O O . GLN A 1 80 ? 25.366 10.089 -20.040 1.00 85.81 80 GLN A O 1
ATOM 591 N N . SER A 1 81 ? 24.296 9.642 -18.121 1.00 81.38 81 SER A N 1
ATOM 592 C CA . SER A 1 81 ? 25.461 9.029 -17.463 1.00 81.38 81 SER A CA 1
ATOM 593 C C . SER A 1 81 ? 25.929 7.711 -18.104 1.00 81.38 81 SER A C 1
ATOM 595 O O . SER A 1 81 ? 27.035 7.245 -17.827 1.00 81.38 81 SER A O 1
ATOM 597 N N . LYS A 1 82 ? 25.086 7.087 -18.940 1.00 83.38 82 LYS A N 1
ATOM 598 C CA . LYS A 1 82 ? 25.329 5.782 -19.574 1.00 83.38 82 LYS A CA 1
ATOM 599 C C . LYS A 1 82 ? 25.510 5.865 -21.089 1.00 83.38 82 LYS A C 1
ATOM 601 O O . LYS A 1 82 ? 26.028 4.914 -21.671 1.00 83.38 82 LYS A O 1
ATOM 606 N N . ILE A 1 83 ? 25.090 6.958 -21.729 1.00 82.50 83 ILE A N 1
ATOM 607 C CA . ILE A 1 83 ? 25.235 7.144 -23.177 1.00 82.50 83 ILE A CA 1
ATOM 608 C C . ILE A 1 83 ? 26.687 7.554 -23.485 1.00 82.50 83 ILE A C 1
ATOM 610 O O . ILE A 1 83 ? 27.148 8.588 -22.994 1.00 82.50 83 ILE A O 1
ATOM 614 N N . PRO A 1 84 ? 27.435 6.774 -24.287 1.00 84.25 84 PRO A N 1
ATOM 615 C CA . PRO A 1 84 ? 28.776 7.163 -24.707 1.00 84.25 84 PRO A CA 1
ATOM 616 C C . PRO A 1 84 ? 28.723 8.413 -25.598 1.00 84.25 84 PRO A C 1
ATOM 618 O O . PRO A 1 84 ? 27.848 8.548 -26.447 1.00 84.25 84 PRO A O 1
ATOM 621 N N . GLN A 1 85 ? 29.698 9.311 -25.436 1.00 86.44 85 GLN A N 1
ATOM 622 C CA . GLN A 1 85 ? 29.777 10.567 -26.201 1.00 86.44 85 GLN A CA 1
ATOM 623 C C . GLN A 1 85 ? 30.050 10.348 -27.700 1.00 86.44 85 GLN A C 1
ATOM 625 O O . GLN A 1 85 ? 29.675 11.177 -28.527 1.00 86.44 85 GLN A 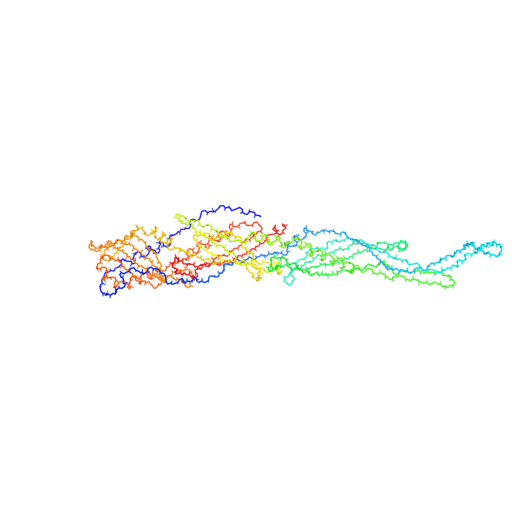O 1
ATOM 630 N N . SER A 1 86 ? 30.723 9.247 -28.046 1.00 87.81 86 SER A N 1
ATOM 631 C CA . SER A 1 86 ? 31.038 8.862 -29.421 1.00 87.81 86 SER A CA 1
ATOM 632 C C . SER A 1 86 ? 31.072 7.343 -29.542 1.00 87.81 86 SER A C 1
ATOM 634 O O . SER A 1 86 ? 31.634 6.672 -28.674 1.00 87.81 86 SER A O 1
ATOM 636 N N . VAL A 1 87 ? 30.509 6.808 -30.622 1.00 86.94 87 VAL A N 1
ATOM 637 C CA . VAL A 1 87 ? 30.570 5.383 -30.967 1.00 86.94 87 VAL A CA 1
ATOM 638 C C . VAL A 1 87 ? 31.081 5.252 -32.402 1.00 86.94 87 VAL A C 1
ATOM 640 O O . VAL A 1 87 ? 30.387 5.700 -33.319 1.00 86.94 87 VAL A O 1
ATOM 643 N N . PRO A 1 88 ? 32.269 4.662 -32.619 1.00 86.75 88 PRO A N 1
ATOM 644 C CA . PRO A 1 88 ? 32.744 4.375 -33.962 1.00 86.75 88 PRO A CA 1
ATOM 645 C C . PRO A 1 88 ? 31.973 3.183 -34.540 1.00 86.75 88 PRO A C 1
ATOM 647 O O . PRO A 1 88 ? 31.757 2.172 -33.867 1.00 86.75 88 PRO A O 1
ATOM 650 N N . VAL A 1 89 ? 31.577 3.293 -35.801 1.00 83.31 89 VAL A N 1
ATOM 651 C CA . VAL A 1 89 ? 30.934 2.238 -36.587 1.00 83.31 89 VAL A CA 1
ATOM 652 C C . VAL A 1 89 ? 31.623 2.129 -37.944 1.00 83.31 89 VAL A C 1
ATOM 654 O O . VAL A 1 89 ? 32.111 3.114 -38.492 1.00 83.31 89 VAL A O 1
ATOM 657 N N . GLN A 1 90 ? 31.677 0.926 -38.498 1.00 87.25 90 GLN A N 1
ATOM 658 C CA . GLN A 1 90 ? 32.251 0.678 -39.816 1.00 87.25 90 GLN A CA 1
ATOM 659 C C . GLN A 1 90 ? 31.513 -0.469 -40.494 1.00 87.25 90 GLN A C 1
ATOM 661 O O . GLN A 1 90 ? 30.887 -1.292 -39.819 1.00 87.25 90 GLN A O 1
ATOM 666 N N . GLY A 1 91 ? 31.601 -0.540 -41.815 1.00 82.00 91 GLY A N 1
ATOM 667 C CA . GLY A 1 91 ? 31.027 -1.643 -42.564 1.00 82.00 91 GLY A CA 1
ATOM 668 C C . GLY A 1 91 ? 31.519 -1.708 -43.999 1.00 82.00 91 GLY A C 1
ATOM 669 O O . GLY A 1 91 ? 32.037 -0.736 -44.550 1.00 82.00 91 GLY A O 1
ATOM 670 N N . ASP A 1 92 ? 31.282 -2.869 -44.595 1.00 81.50 92 ASP A N 1
ATOM 671 C CA . ASP A 1 92 ? 31.695 -3.211 -45.949 1.00 81.50 92 ASP A CA 1
ATOM 672 C C . ASP A 1 92 ? 30.487 -3.730 -46.742 1.00 81.50 92 ASP A C 1
ATOM 674 O O . ASP A 1 92 ? 29.545 -4.284 -46.166 1.00 81.50 92 ASP A O 1
ATOM 678 N N . GLY A 1 93 ? 30.496 -3.570 -48.064 1.00 72.12 93 GLY A N 1
ATOM 679 C CA . GLY A 1 93 ? 29.472 -4.142 -48.941 1.00 72.12 93 GLY A CA 1
ATOM 680 C C . GLY A 1 93 ? 29.877 -4.151 -50.414 1.00 72.12 93 GLY A C 1
ATOM 681 O O . GLY A 1 93 ? 30.961 -3.703 -50.771 1.00 72.12 93 GLY A O 1
ATOM 682 N N . GLN A 1 94 ? 29.012 -4.668 -51.290 1.00 68.00 94 GLN A N 1
ATOM 683 C CA . GLN A 1 94 ? 29.287 -4.795 -52.729 1.00 68.00 94 GLN A CA 1
ATOM 684 C C . GLN A 1 94 ? 28.397 -3.850 -53.552 1.00 68.00 94 GLN A C 1
ATOM 686 O O . GLN A 1 94 ? 27.172 -3.936 -53.500 1.00 68.00 94 GLN A O 1
ATOM 691 N N . ILE A 1 95 ? 29.006 -2.967 -54.348 1.00 63.72 95 ILE A N 1
ATOM 692 C CA . ILE A 1 95 ? 28.355 -2.102 -55.347 1.00 63.72 95 ILE A CA 1
ATOM 693 C C . ILE A 1 95 ? 28.263 -2.858 -56.683 1.00 63.72 95 ILE A C 1
ATOM 695 O O . ILE A 1 95 ? 28.819 -2.439 -57.693 1.00 63.72 95 ILE A O 1
ATOM 699 N N . GLY A 1 96 ? 27.579 -4.003 -56.697 1.00 59.47 96 GLY A N 1
ATOM 700 C CA . GLY A 1 96 ? 27.346 -4.787 -57.915 1.00 59.47 96 GLY A CA 1
ATOM 701 C C . GLY A 1 96 ? 28.615 -5.230 -58.670 1.00 59.47 96 GLY A C 1
ATOM 702 O O . GLY A 1 96 ? 29.752 -4.933 -58.303 1.00 59.47 96 GLY A O 1
ATOM 703 N N . CYS A 1 97 ? 28.415 -5.985 -59.748 1.00 59.09 97 CYS A N 1
ATOM 704 C CA . CYS A 1 97 ? 29.496 -6.440 -60.618 1.00 59.09 97 CYS A CA 1
ATOM 705 C C . CYS A 1 97 ? 29.231 -5.978 -62.046 1.00 59.09 97 CYS A C 1
ATOM 707 O O . CYS A 1 97 ? 28.114 -6.113 -62.545 1.00 59.09 97 CYS A O 1
ATOM 709 N N . VAL A 1 98 ? 30.261 -5.455 -62.708 1.00 62.41 98 VAL A N 1
ATOM 710 C CA . VAL A 1 98 ? 30.204 -5.068 -64.119 1.00 62.41 98 VAL A CA 1
ATOM 711 C C . VAL A 1 98 ? 31.115 -5.998 -64.910 1.00 62.41 98 VAL A C 1
ATOM 713 O O . VAL A 1 98 ? 32.270 -6.213 -64.544 1.00 62.41 98 VAL A O 1
ATOM 716 N N . GLY A 1 99 ? 30.602 -6.565 -66.001 1.00 60.84 99 GLY A N 1
ATOM 717 C CA . GLY A 1 99 ? 31.414 -7.336 -66.938 1.00 60.84 99 GLY A CA 1
ATOM 718 C C . GLY A 1 99 ? 32.296 -6.399 -67.759 1.00 60.84 99 GLY A C 1
ATOM 719 O O . GLY A 1 99 ? 31.784 -5.670 -68.606 1.00 60.84 99 GLY A O 1
ATOM 720 N N . ILE A 1 100 ? 33.609 -6.415 -67.526 1.00 67.69 100 ILE A N 1
ATOM 721 C CA . ILE A 1 100 ? 34.568 -5.666 -68.341 1.00 67.69 100 ILE A CA 1
ATOM 722 C C . ILE A 1 100 ? 35.040 -6.567 -69.488 1.00 67.69 100 ILE A C 1
ATOM 724 O O . ILE A 1 100 ? 35.551 -7.664 -69.225 1.00 67.69 100 ILE A O 1
ATOM 728 N N . PRO A 1 101 ? 34.884 -6.143 -70.755 1.00 58.25 101 PRO A N 1
ATOM 729 C CA . PRO A 1 101 ? 35.446 -6.875 -71.876 1.00 58.25 101 PRO A CA 1
ATOM 730 C C . PRO A 1 101 ? 36.978 -6.840 -71.805 1.00 58.25 101 PRO A C 1
ATOM 732 O O . PRO A 1 101 ? 37.577 -5.777 -71.660 1.00 58.25 101 PRO A O 1
ATOM 735 N N . HIS A 1 102 ? 37.617 -8.000 -71.919 1.00 68.75 102 HIS A N 1
ATOM 736 C CA . HIS A 1 102 ? 39.062 -8.123 -72.067 1.00 68.75 102 HIS A CA 1
ATOM 737 C C . HIS A 1 102 ? 39.387 -8.854 -73.367 1.00 68.75 102 HIS A C 1
ATOM 739 O O . HIS A 1 102 ? 38.655 -9.740 -73.816 1.00 68.75 102 HIS A O 1
ATOM 745 N N . ILE A 1 103 ? 40.510 -8.479 -73.969 1.00 66.00 103 ILE A N 1
ATOM 746 C CA . ILE A 1 103 ? 41.057 -9.190 -75.118 1.00 66.00 103 ILE A CA 1
ATOM 747 C C . ILE A 1 103 ? 41.942 -10.290 -74.553 1.00 66.00 103 ILE A C 1
ATOM 749 O O . ILE A 1 103 ? 42.985 -10.007 -73.966 1.00 66.00 103 ILE A O 1
ATOM 753 N N . ASN A 1 104 ? 41.527 -11.543 -74.716 1.00 70.75 104 ASN A N 1
ATOM 754 C CA . ASN A 1 104 ? 42.453 -12.652 -74.572 1.00 70.75 104 ASN A CA 1
ATOM 755 C C . ASN A 1 104 ? 43.325 -12.632 -75.837 1.00 70.75 104 ASN A C 1
ATOM 757 O O . ASN A 1 104 ? 42.763 -12.806 -76.920 1.00 70.75 104 ASN A O 1
ATOM 761 N N . PRO A 1 105 ? 44.641 -12.352 -75.754 1.00 62.06 105 PRO A N 1
ATOM 762 C CA . PRO A 1 105 ? 45.481 -12.080 -76.927 1.00 62.06 105 PRO A CA 1
ATOM 763 C C . PRO A 1 105 ? 45.651 -13.285 -77.865 1.00 62.06 105 PRO A C 1
ATOM 765 O O . PRO A 1 105 ? 46.305 -13.164 -78.899 1.00 62.06 105 PRO A O 1
ATOM 768 N N . GLY A 1 106 ? 45.043 -14.425 -77.531 1.00 64.75 106 GLY A N 1
ATOM 769 C CA . GLY A 1 106 ? 45.269 -15.680 -78.214 1.00 64.75 106 GLY A CA 1
ATOM 770 C C . GLY A 1 106 ? 46.634 -16.247 -77.842 1.00 64.75 106 GLY A C 1
ATOM 771 O O . GLY A 1 106 ? 47.535 -15.542 -77.382 1.00 64.75 106 GLY A O 1
ATOM 772 N N . HIS A 1 107 ? 46.791 -17.548 -78.013 1.00 79.00 107 HIS A N 1
ATOM 773 C CA . HIS A 1 107 ? 48.063 -18.220 -77.813 1.00 79.00 107 HIS A CA 1
ATOM 774 C C . HIS A 1 107 ? 48.315 -19.156 -78.989 1.00 79.00 107 HIS A C 1
ATOM 776 O O . HIS A 1 107 ? 47.395 -19.809 -79.483 1.00 79.00 107 HIS A O 1
ATOM 782 N N . VAL A 1 108 ? 49.567 -19.206 -79.438 1.00 68.56 108 VAL A N 1
ATOM 783 C CA . VAL A 1 108 ? 50.037 -20.219 -80.380 1.00 68.56 108 VAL A CA 1
ATOM 784 C C . VAL A 1 108 ? 50.865 -21.207 -79.574 1.00 68.56 108 VAL A C 1
ATOM 786 O O . VAL A 1 108 ? 52.040 -20.967 -79.294 1.00 68.56 108 VAL A O 1
ATOM 789 N N . GLY A 1 109 ? 50.205 -22.278 -79.150 1.00 77.81 109 GLY A N 1
ATOM 790 C CA . GLY A 1 109 ? 50.842 -23.448 -78.564 1.00 77.81 109 GLY A CA 1
ATOM 791 C C . GLY A 1 109 ? 51.128 -24.493 -79.637 1.00 77.81 109 GLY A C 1
ATOM 792 O O . GLY A 1 109 ? 50.793 -24.324 -80.809 1.00 77.81 109 GLY A O 1
ATOM 793 N N . HIS A 1 110 ? 51.737 -25.598 -79.241 1.00 82.44 110 HIS A N 1
ATOM 794 C CA . HIS A 1 110 ? 51.810 -26.800 -80.061 1.00 82.44 110 HIS A CA 1
ATOM 795 C C . HIS A 1 110 ? 51.585 -28.004 -79.156 1.00 82.44 110 HIS A C 1
ATOM 797 O O . HIS A 1 110 ? 52.113 -28.053 -78.044 1.00 82.44 110 HIS A O 1
ATOM 803 N N . HIS A 1 111 ? 50.827 -28.983 -79.637 1.00 81.56 111 HIS A N 1
ATOM 804 C CA . HIS A 1 111 ? 50.767 -30.300 -79.022 1.00 81.56 111 HIS A CA 1
ATOM 805 C C . HIS A 1 111 ? 51.195 -31.352 -80.040 1.00 81.56 111 HIS A C 1
ATOM 807 O O . HIS A 1 111 ? 51.003 -31.211 -81.247 1.00 81.56 111 HIS A O 1
ATOM 813 N N . THR A 1 112 ? 51.829 -32.420 -79.565 1.00 85.75 112 THR A N 1
ATOM 814 C CA . THR A 1 112 ? 52.264 -33.507 -80.441 1.00 85.75 112 THR A CA 1
ATOM 815 C C . THR A 1 112 ? 51.147 -34.532 -80.579 1.00 85.75 112 THR A C 1
ATOM 817 O O . THR A 1 112 ? 50.797 -35.205 -79.609 1.00 85.75 112 THR A O 1
ATOM 820 N N . GLU A 1 113 ? 50.624 -34.705 -81.790 1.00 83.75 113 GLU A N 1
ATOM 821 C CA . GLU A 1 113 ? 49.662 -35.758 -82.101 1.00 83.75 113 GLU A CA 1
ATOM 822 C C . GLU A 1 113 ? 50.366 -36.881 -82.875 1.00 83.75 113 GLU A C 1
ATOM 824 O O . GLU A 1 113 ? 51.048 -36.654 -83.877 1.00 83.75 113 GLU A O 1
ATOM 829 N N . CYS A 1 114 ? 50.250 -38.120 -82.393 1.00 83.00 114 CYS A N 1
ATOM 830 C CA . CYS A 1 114 ? 50.877 -39.278 -83.028 1.00 83.00 114 CYS A CA 1
ATOM 831 C C . CYS A 1 114 ? 49.820 -40.231 -83.572 1.00 83.00 114 CYS A C 1
ATOM 833 O O . CYS A 1 114 ? 48.987 -40.728 -82.814 1.00 83.00 114 CYS A O 1
ATOM 835 N N . ARG A 1 115 ? 49.914 -40.573 -84.861 1.00 74.75 115 ARG A N 1
ATOM 836 C CA . ARG A 1 115 ? 49.023 -41.538 -85.513 1.00 74.75 115 ARG A CA 1
ATOM 837 C C . ARG A 1 115 ? 49.812 -42.740 -86.027 1.00 74.75 115 ARG A C 1
ATOM 839 O O . ARG A 1 115 ? 50.943 -42.614 -86.497 1.00 74.75 115 ARG A O 1
ATOM 846 N N . TRP A 1 116 ? 49.225 -43.926 -85.895 1.00 65.69 116 TRP A N 1
ATOM 847 C CA . TRP A 1 116 ? 49.885 -45.191 -86.217 1.00 65.69 116 TRP A CA 1
ATOM 848 C C . TRP A 1 116 ? 49.393 -45.735 -87.559 1.00 65.69 116 TRP A C 1
ATOM 850 O O . TRP A 1 116 ? 48.232 -46.123 -87.675 1.00 65.69 116 TRP A O 1
ATOM 860 N N . ILE A 1 117 ? 50.273 -45.781 -88.565 1.00 63.22 117 ILE A N 1
ATOM 861 C CA . ILE A 1 117 ? 49.971 -46.341 -89.895 1.00 63.22 117 ILE A CA 1
ATOM 862 C C . ILE A 1 117 ? 51.153 -47.215 -90.337 1.00 63.22 117 ILE A C 1
ATOM 864 O O . ILE A 1 117 ? 51.981 -46.814 -91.148 1.00 63.22 117 ILE A O 1
ATOM 868 N N . GLY A 1 118 ? 51.308 -48.385 -89.708 1.00 74.75 118 GLY A N 1
ATOM 869 C CA . GLY A 1 118 ? 52.445 -49.299 -89.925 1.00 74.75 118 GLY A CA 1
ATOM 870 C C . GLY A 1 118 ? 53.778 -48.832 -89.311 1.00 74.75 118 GLY A C 1
ATOM 871 O O . GLY A 1 118 ? 54.614 -49.662 -88.974 1.00 74.75 118 GLY A O 1
ATOM 872 N N . VAL A 1 119 ? 53.934 -47.526 -89.080 1.00 55.94 119 VAL A N 1
ATOM 873 C CA . VAL A 1 119 ? 54.999 -46.869 -88.302 1.00 55.94 119 VAL A CA 1
ATOM 874 C C . VAL A 1 119 ? 54.382 -45.695 -87.520 1.00 55.94 119 VAL A C 1
ATOM 876 O O . VAL A 1 119 ? 53.386 -45.116 -87.965 1.00 55.94 119 VAL A O 1
ATOM 879 N N . ARG A 1 120 ? 54.924 -45.354 -86.338 1.00 79.00 120 ARG A N 1
ATOM 880 C CA . ARG A 1 120 ? 54.440 -44.221 -85.524 1.00 79.00 120 ARG A CA 1
ATOM 881 C C . ARG A 1 120 ? 54.932 -42.916 -86.131 1.00 79.00 120 ARG A C 1
ATOM 883 O O . ARG A 1 120 ? 56.126 -42.638 -86.091 1.00 79.00 120 ARG A O 1
ATOM 890 N N . ILE A 1 121 ? 54.011 -42.114 -86.648 1.00 70.25 121 ILE A N 1
ATOM 891 C CA . ILE A 1 121 ? 54.316 -40.779 -87.154 1.00 70.25 121 ILE A CA 1
ATOM 892 C C . ILE A 1 121 ? 53.720 -39.784 -86.163 1.00 70.25 121 ILE A C 1
ATOM 894 O O . ILE A 1 121 ? 52.519 -39.818 -85.894 1.00 70.25 121 ILE A O 1
ATOM 898 N N . CYS A 1 122 ? 54.576 -38.951 -85.579 1.00 79.31 122 CYS A N 1
ATOM 899 C CA . CYS A 1 122 ? 54.187 -37.868 -84.685 1.00 79.31 122 CYS A CA 1
ATOM 900 C C . CYS A 1 122 ? 54.356 -36.542 -85.421 1.00 79.31 122 CYS A C 1
ATOM 902 O O . CYS A 1 122 ? 55.396 -36.321 -86.040 1.00 79.31 122 CYS A O 1
ATOM 904 N N . ALA A 1 123 ? 53.343 -35.687 -85.355 1.00 76.00 123 ALA A N 1
ATOM 905 C CA . ALA A 1 123 ? 53.390 -34.334 -85.881 1.00 76.00 123 ALA A CA 1
ATOM 906 C C . ALA A 1 123 ? 53.102 -33.348 -84.747 1.00 76.00 123 ALA A C 1
ATOM 908 O O . ALA A 1 123 ? 52.248 -33.603 -83.898 1.00 76.00 123 ALA A O 1
ATOM 909 N N . GLU A 1 124 ? 53.826 -32.232 -84.723 1.00 75.00 124 GLU A N 1
ATOM 910 C CA . GLU A 1 124 ? 53.451 -31.089 -83.895 1.00 75.00 124 GLU A CA 1
ATOM 911 C C . GLU A 1 124 ? 52.303 -30.360 -84.585 1.00 75.00 124 GLU A C 1
ATOM 913 O O . GLU A 1 124 ? 52.450 -29.838 -85.692 1.00 75.00 124 GLU A O 1
ATOM 918 N N . VAL A 1 125 ? 51.141 -30.376 -83.942 1.00 74.44 125 VAL A N 1
ATOM 919 C CA . VAL A 1 125 ? 49.958 -29.658 -84.390 1.00 74.44 125 VAL A CA 1
ATOM 920 C C . VAL A 1 125 ? 49.930 -28.331 -83.631 1.00 74.44 125 VAL A C 1
ATOM 922 O O . VAL A 1 125 ? 49.959 -28.335 -82.397 1.00 74.44 125 VAL A O 1
ATOM 925 N N . PRO A 1 126 ? 49.928 -27.183 -84.327 1.00 69.00 126 PRO A N 1
ATOM 926 C CA . PRO A 1 126 ? 49.839 -25.892 -83.667 1.00 69.00 126 PRO A CA 1
ATOM 927 C C . PRO A 1 126 ? 48.442 -25.707 -83.063 1.00 69.00 126 PRO A C 1
ATOM 929 O O . PRO A 1 126 ? 47.435 -25.753 -83.769 1.00 69.00 126 PRO A O 1
ATOM 932 N N . ASP A 1 127 ? 48.393 -25.439 -81.761 1.00 73.31 127 ASP A N 1
ATOM 933 C CA . ASP A 1 127 ? 47.192 -24.989 -81.066 1.00 73.31 127 ASP A CA 1
ATOM 934 C C . ASP A 1 127 ? 47.090 -23.482 -81.211 1.00 73.31 127 ASP A C 1
ATOM 936 O O . ASP A 1 127 ? 47.694 -22.719 -80.456 1.00 73.31 127 ASP A O 1
ATOM 940 N N . ILE A 1 128 ? 46.332 -23.040 -82.207 1.00 66.69 128 ILE A N 1
ATOM 941 C CA . ILE A 1 128 ? 46.073 -21.619 -82.410 1.00 66.69 128 ILE A CA 1
ATOM 942 C C . ILE A 1 128 ? 44.754 -21.289 -81.721 1.00 66.69 128 ILE A C 1
ATOM 944 O O . ILE A 1 128 ? 43.675 -21.564 -82.244 1.00 66.69 128 ILE A O 1
ATOM 948 N N . THR A 1 129 ? 44.836 -20.664 -80.549 1.00 71.00 129 THR A N 1
ATOM 949 C CA . THR A 1 129 ? 43.682 -19.969 -79.972 1.00 71.00 129 THR A CA 1
ATOM 950 C C . THR A 1 129 ? 43.666 -18.557 -80.529 1.00 71.00 129 THR A C 1
ATOM 952 O O . THR A 1 129 ? 44.558 -17.759 -80.248 1.00 71.00 129 THR A O 1
ATOM 955 N N . ALA A 1 130 ? 42.672 -18.258 -81.367 1.00 61.28 130 ALA A N 1
ATOM 956 C CA . ALA A 1 130 ? 42.482 -16.915 -81.899 1.00 61.28 130 ALA A CA 1
ATOM 957 C C . ALA A 1 130 ? 42.198 -15.922 -80.756 1.00 61.28 130 ALA A C 1
ATOM 959 O O . ALA A 1 130 ? 41.596 -16.316 -79.750 1.00 61.28 130 ALA A O 1
ATOM 960 N N . PRO A 1 131 ? 42.582 -14.640 -80.903 1.00 68.50 131 PRO A N 1
ATOM 961 C CA . PRO A 1 131 ? 42.189 -13.619 -79.950 1.00 68.50 131 PRO A CA 1
ATOM 962 C C . PRO A 1 131 ? 40.669 -13.608 -79.795 1.00 68.50 131 PRO A C 1
ATOM 964 O O . PRO A 1 131 ? 39.937 -13.578 -80.786 1.00 68.50 131 PRO A O 1
ATOM 967 N N . SER A 1 132 ? 40.189 -13.638 -78.557 1.00 71.62 132 SER A N 1
ATOM 968 C CA . SER A 1 132 ? 38.757 -13.641 -78.259 1.00 71.62 132 SER A CA 1
ATOM 969 C C . SER A 1 132 ? 38.412 -12.533 -77.279 1.00 71.62 132 SER A C 1
ATOM 971 O O . SER A 1 132 ? 39.171 -12.260 -76.347 1.00 71.62 132 SER A O 1
ATOM 973 N N . LEU A 1 133 ? 37.234 -11.940 -77.454 1.00 59.69 133 LEU A N 1
ATOM 974 C CA . LEU A 1 133 ? 36.656 -11.020 -76.483 1.00 59.69 133 LEU A CA 1
ATOM 975 C C . LEU A 1 133 ? 35.990 -11.839 -75.374 1.00 59.69 133 LEU A C 1
ATOM 977 O O . LEU A 1 133 ? 34.960 -12.471 -75.597 1.00 59.69 133 LEU A O 1
ATOM 981 N N . GLY A 1 134 ? 36.608 -11.856 -74.196 1.00 69.06 134 GLY A N 1
ATOM 982 C CA . GLY A 1 134 ? 36.008 -12.395 -72.979 1.00 69.06 134 GLY A CA 1
ATOM 983 C C . GLY A 1 134 ? 35.423 -11.273 -72.125 1.00 69.06 134 GLY A C 1
ATOM 984 O O . GLY A 1 134 ? 35.792 -10.113 -72.280 1.00 69.06 134 GLY A O 1
ATOM 985 N N . THR A 1 135 ? 34.536 -11.598 -71.190 1.00 66.81 135 THR A N 1
ATOM 986 C CA . THR A 1 135 ? 34.072 -10.661 -70.154 1.00 66.81 135 THR A CA 1
ATOM 987 C C . THR A 1 135 ? 34.543 -11.142 -68.791 1.00 66.81 135 THR A C 1
ATOM 989 O O . THR A 1 135 ? 34.242 -12.272 -68.409 1.00 66.81 135 THR A O 1
ATOM 992 N N . THR A 1 136 ? 35.248 -10.292 -68.045 1.00 70.31 136 THR A N 1
ATOM 993 C CA . THR A 1 136 ? 35.597 -10.561 -66.643 1.00 70.31 136 THR A CA 1
ATOM 994 C C . THR A 1 136 ? 34.706 -9.710 -65.754 1.00 70.31 136 THR A C 1
ATOM 996 O O . THR A 1 136 ? 34.677 -8.490 -65.904 1.00 70.31 136 THR A O 1
ATOM 999 N N . ASN A 1 137 ? 33.979 -10.335 -64.828 1.00 67.94 137 ASN A N 1
ATOM 1000 C CA . ASN A 1 137 ? 33.203 -9.597 -63.835 1.00 67.94 137 ASN A CA 1
ATOM 1001 C C . ASN A 1 137 ? 34.160 -8.909 -62.863 1.00 67.94 137 ASN A C 1
ATOM 1003 O O . ASN A 1 137 ? 34.897 -9.575 -62.141 1.00 67.94 137 ASN A O 1
ATOM 1007 N N . GLN A 1 138 ? 34.136 -7.583 -62.855 1.00 64.44 138 GLN A N 1
ATOM 1008 C CA . GLN A 1 138 ? 34.802 -6.768 -61.852 1.00 64.44 138 GLN A CA 1
ATOM 1009 C C . GLN A 1 138 ? 33.728 -6.242 -60.907 1.00 64.44 138 GLN A C 1
ATOM 1011 O O . GLN A 1 138 ? 32.817 -5.523 -61.324 1.00 64.44 138 GLN A O 1
ATOM 1016 N N . CYS A 1 139 ? 33.797 -6.660 -59.648 1.00 65.06 139 CYS A N 1
ATOM 1017 C CA . CYS A 1 139 ? 32.890 -6.203 -58.605 1.00 65.06 139 CYS A CA 1
ATOM 1018 C C . CYS A 1 139 ? 33.543 -5.051 -57.849 1.00 65.06 139 CYS A C 1
ATOM 1020 O O . CYS A 1 139 ? 34.736 -5.095 -57.548 1.00 65.06 139 CYS A O 1
ATOM 1022 N N . ALA A 1 140 ? 32.764 -4.016 -57.564 1.00 67.62 140 ALA A N 1
ATOM 1023 C CA . ALA A 1 140 ? 33.211 -2.915 -56.733 1.00 67.62 140 ALA A CA 1
ATOM 1024 C C . ALA A 1 140 ? 32.779 -3.194 -55.294 1.00 67.62 140 ALA A C 1
ATOM 1026 O O . ALA A 1 140 ? 31.601 -3.422 -55.032 1.00 67.62 140 ALA A O 1
ATOM 1027 N N . GLU A 1 141 ? 33.716 -3.182 -54.357 1.00 73.38 141 GLU A N 1
ATOM 1028 C CA . GLU A 1 141 ? 33.403 -3.210 -52.927 1.00 73.38 141 GLU A CA 1
ATOM 1029 C C . GLU A 1 141 ? 33.362 -1.778 -52.405 1.00 73.38 141 GLU A C 1
ATOM 1031 O O . GLU A 1 141 ? 34.020 -0.897 -52.955 1.00 73.38 141 GLU A O 1
ATOM 1036 N N . TYR A 1 142 ? 32.583 -1.516 -51.365 1.00 78.00 142 TYR A N 1
ATOM 1037 C CA . TYR A 1 142 ? 32.638 -0.255 -50.644 1.00 78.00 142 TYR A CA 1
ATOM 1038 C C . TYR A 1 142 ? 32.967 -0.494 -49.187 1.00 78.00 142 TYR A C 1
ATOM 1040 O O . TYR A 1 142 ? 32.491 -1.450 -48.581 1.00 78.00 142 TYR A O 1
ATOM 1048 N N . HIS A 1 143 ? 33.754 0.425 -48.649 1.00 81.88 143 HIS A N 1
ATOM 1049 C CA . HIS A 1 143 ? 34.142 0.476 -47.252 1.00 81.88 143 HIS A CA 1
ATOM 1050 C C . HIS A 1 143 ? 33.695 1.820 -46.696 1.00 81.88 143 HIS A C 1
ATOM 1052 O O . HIS A 1 143 ? 33.865 2.862 -47.343 1.00 81.88 143 HIS A O 1
ATOM 1058 N N . TRP A 1 144 ? 33.135 1.813 -45.495 1.00 84.38 144 TRP A N 1
ATOM 1059 C CA . TRP A 1 144 ? 32.794 3.041 -44.797 1.00 84.38 144 TRP A CA 1
ATOM 1060 C C . TRP A 1 144 ? 33.127 2.945 -43.314 1.00 84.38 144 TRP A C 1
ATOM 1062 O O . TRP A 1 144 ? 33.057 1.881 -42.702 1.00 84.38 144 TRP A O 1
ATOM 1072 N N . HIS A 1 145 ? 33.470 4.089 -42.739 1.00 87.00 145 HIS A N 1
ATOM 1073 C CA . HIS A 1 145 ? 33.586 4.279 -41.301 1.00 87.00 145 HIS A CA 1
ATOM 1074 C C . HIS A 1 145 ? 32.878 5.574 -40.921 1.00 87.00 145 HIS A C 1
ATOM 1076 O O . HIS A 1 145 ? 32.882 6.535 -41.690 1.00 87.00 145 HIS A O 1
ATOM 1082 N N . ALA A 1 146 ? 32.263 5.606 -39.748 1.00 86.06 146 ALA A N 1
ATOM 1083 C CA . ALA A 1 146 ? 31.644 6.798 -39.203 1.00 86.06 146 ALA A CA 1
ATOM 1084 C C . ALA A 1 146 ? 31.764 6.839 -37.684 1.00 86.06 146 ALA A C 1
ATOM 1086 O O . ALA A 1 146 ? 31.696 5.817 -37.008 1.00 86.06 146 ALA A O 1
ATOM 1087 N N . ASP A 1 147 ? 31.874 8.046 -37.157 1.00 88.19 147 ASP A N 1
ATOM 1088 C CA . ASP A 1 147 ? 31.711 8.341 -35.748 1.00 88.19 147 ASP A CA 1
ATOM 1089 C C . ASP A 1 147 ? 30.305 8.885 -35.518 1.00 88.19 147 ASP A C 1
ATOM 1091 O O . ASP A 1 147 ? 29.893 9.871 -36.137 1.00 88.19 147 ASP A O 1
ATOM 1095 N N . ILE A 1 148 ? 29.575 8.245 -34.610 1.00 87.56 148 ILE A N 1
ATOM 1096 C CA . ILE A 1 148 ? 28.261 8.694 -34.159 1.00 87.56 148 ILE A CA 1
ATOM 1097 C C . ILE A 1 148 ? 28.450 9.422 -32.834 1.00 87.56 148 ILE A C 1
ATOM 1099 O O . ILE A 1 148 ? 28.864 8.811 -31.850 1.00 87.56 148 ILE A O 1
ATOM 1103 N N . LYS A 1 149 ? 28.132 10.713 -32.802 1.00 91.62 149 LYS A N 1
ATOM 1104 C CA . LYS A 1 149 ? 28.230 11.580 -31.623 1.00 91.62 149 LYS A CA 1
ATOM 1105 C C . LYS A 1 149 ? 26.857 12.095 -31.230 1.00 91.62 149 LYS A C 1
ATOM 1107 O O . LYS A 1 149 ? 25.983 12.252 -32.077 1.00 91.62 149 LYS A O 1
ATOM 1112 N N . THR A 1 150 ? 26.662 12.400 -29.956 1.00 92.06 150 THR A N 1
ATOM 1113 C CA . THR A 1 150 ? 25.454 13.103 -29.504 1.00 92.06 150 THR A CA 1
ATOM 1114 C C . THR A 1 150 ? 25.454 14.549 -30.018 1.00 92.06 150 THR A C 1
ATOM 1116 O O . THR A 1 150 ? 26.444 15.253 -29.839 1.00 92.06 150 THR A O 1
ATOM 1119 N N . ASP A 1 151 ? 24.351 14.998 -30.622 1.00 91.31 151 ASP A N 1
ATOM 1120 C CA . ASP A 1 151 ? 24.162 16.339 -31.219 1.00 91.31 151 ASP A CA 1
ATOM 1121 C C . ASP A 1 151 ? 23.090 17.149 -30.474 1.00 91.31 151 ASP A C 1
ATOM 1123 O O . ASP A 1 151 ? 22.202 17.762 -31.066 1.00 91.31 151 ASP A O 1
ATOM 1127 N N . GLY A 1 152 ? 23.104 17.069 -29.143 1.00 90.06 152 GLY A N 1
ATOM 1128 C CA . GLY A 1 152 ? 22.136 17.752 -28.290 1.00 90.06 152 GLY A CA 1
ATOM 1129 C C . GLY A 1 152 ? 21.720 16.945 -27.061 1.00 90.06 152 GLY A C 1
ATOM 1130 O O . GLY A 1 152 ? 22.178 15.813 -26.862 1.00 90.06 152 GLY A O 1
ATOM 1131 N N . PRO A 1 153 ? 20.857 17.534 -26.215 1.00 92.62 153 PRO A N 1
ATOM 1132 C CA . PRO A 1 153 ? 20.369 16.868 -25.020 1.00 92.62 153 PRO A CA 1
ATOM 1133 C C . PRO A 1 153 ? 19.447 15.700 -25.381 1.00 92.62 153 PRO A C 1
ATOM 1135 O O . PRO A 1 153 ? 18.660 15.781 -26.323 1.00 92.62 153 PRO A O 1
ATOM 1138 N N . LEU A 1 154 ? 19.515 14.641 -24.577 1.00 92.31 154 LEU A N 1
ATOM 1139 C CA . LEU A 1 154 ? 18.481 13.611 -24.526 1.00 92.31 154 LEU A CA 1
ATOM 1140 C C . LEU A 1 154 ? 17.134 14.256 -24.172 1.00 92.31 154 LEU A C 1
ATOM 1142 O O . LEU A 1 154 ? 17.030 14.966 -23.168 1.00 92.31 154 LEU A O 1
ATOM 1146 N N . VAL A 1 155 ? 16.114 13.986 -24.975 1.00 94.06 155 VAL A N 1
ATOM 1147 C CA . VAL A 1 155 ? 14.745 14.445 -24.752 1.00 94.06 155 VAL A CA 1
ATOM 1148 C C . VAL A 1 155 ? 13.925 13.272 -24.246 1.00 94.06 155 VAL A C 1
ATOM 1150 O O . VAL A 1 155 ? 13.934 12.195 -24.836 1.00 94.06 155 VAL A O 1
ATOM 1153 N N . VAL A 1 156 ? 13.212 13.489 -23.145 1.00 94.12 156 VAL A N 1
ATOM 1154 C CA . VAL A 1 156 ? 12.274 12.519 -22.585 1.00 94.12 156 VAL A CA 1
ATOM 1155 C C . VAL A 1 156 ? 10.921 13.205 -22.443 1.00 94.12 156 VAL A C 1
ATOM 1157 O O . VAL A 1 156 ? 10.830 14.269 -21.832 1.00 94.12 156 VAL A O 1
ATOM 1160 N N . ALA A 1 157 ? 9.890 12.623 -23.047 1.00 94.44 157 ALA A N 1
ATOM 1161 C CA . ALA A 1 157 ? 8.550 13.192 -23.110 1.00 94.44 157 ALA A CA 1
ATOM 1162 C C . ALA A 1 157 ? 7.474 12.105 -22.993 1.00 94.44 157 ALA A C 1
ATOM 1164 O O . ALA A 1 157 ? 7.756 10.913 -23.055 1.00 94.44 157 ALA A O 1
ATOM 1165 N N . GLN A 1 158 ? 6.217 12.510 -22.836 1.00 94.94 158 GLN A N 1
ATOM 1166 C CA . GLN A 1 158 ? 5.089 11.582 -22.784 1.00 94.94 158 GLN A CA 1
ATOM 1167 C C . GLN A 1 158 ? 4.776 10.998 -24.173 1.00 94.94 158 GLN A C 1
ATOM 1169 O O . GLN A 1 158 ? 4.656 11.749 -25.139 1.00 94.94 158 GLN A O 1
ATOM 1174 N N . ALA A 1 159 ? 4.548 9.682 -24.256 1.00 91.25 159 ALA A N 1
ATOM 1175 C CA . ALA A 1 159 ? 4.016 9.005 -25.446 1.00 91.25 159 ALA A CA 1
ATOM 1176 C C . ALA A 1 159 ? 2.837 8.099 -25.074 1.00 91.25 159 ALA A C 1
ATOM 1178 O O . ALA A 1 159 ? 3.011 6.935 -24.712 1.00 91.25 159 ALA A O 1
ATOM 1179 N N . GLY A 1 160 ? 1.612 8.628 -25.148 1.00 88.56 160 GLY A N 1
ATOM 1180 C CA . GLY A 1 160 ? 0.419 7.898 -24.712 1.00 88.56 160 GLY A CA 1
ATOM 1181 C C . GLY A 1 160 ? 0.505 7.522 -23.228 1.00 88.56 160 GLY A C 1
ATOM 1182 O O . GLY A 1 160 ? 0.628 8.397 -22.373 1.00 88.56 160 GLY A O 1
ATOM 1183 N N . ASN A 1 161 ? 0.451 6.221 -22.931 1.00 86.25 161 ASN A N 1
ATOM 1184 C CA . ASN A 1 161 ? 0.672 5.653 -21.595 1.00 86.25 161 ASN A CA 1
ATOM 1185 C C . ASN A 1 161 ? 2.153 5.355 -21.294 1.00 86.25 161 ASN A C 1
ATOM 1187 O O . ASN A 1 161 ? 2.448 4.869 -20.212 1.00 86.25 161 ASN A O 1
ATOM 1191 N N . GLY A 1 162 ? 3.073 5.615 -22.221 1.00 91.44 162 GLY A N 1
ATOM 1192 C CA . GLY A 1 162 ? 4.506 5.385 -22.072 1.00 91.44 162 GLY A CA 1
ATOM 1193 C C . GLY A 1 162 ? 5.334 6.662 -22.134 1.00 91.44 162 GLY A C 1
ATOM 1194 O O . GLY A 1 162 ? 4.834 7.776 -21.961 1.00 91.44 162 GLY A O 1
ATOM 1195 N N . VAL A 1 163 ? 6.619 6.481 -22.412 1.00 93.38 163 VAL A N 1
ATOM 1196 C CA . VAL A 1 163 ? 7.605 7.554 -22.513 1.00 93.38 163 VAL A CA 1
ATOM 1197 C C . VAL A 1 163 ? 8.305 7.505 -23.854 1.00 93.38 163 VAL A C 1
ATOM 1199 O O . VAL A 1 163 ? 8.820 6.466 -24.253 1.00 93.38 163 VAL A O 1
ATOM 1202 N N . HIS A 1 164 ? 8.353 8.653 -24.509 1.00 93.50 164 HIS A N 1
ATOM 1203 C CA . HIS A 1 164 ? 9.169 8.911 -25.674 1.00 93.50 164 HIS A CA 1
ATOM 1204 C C . HIS A 1 164 ? 10.574 9.312 -25.241 1.00 93.50 164 HIS A C 1
ATOM 1206 O O . HIS A 1 164 ? 10.732 10.254 -24.462 1.00 93.50 164 HIS A O 1
ATOM 1212 N N . VAL A 1 165 ? 11.591 8.633 -25.753 1.00 92.12 165 VAL A N 1
ATOM 1213 C CA . VAL A 1 165 ? 12.995 8.989 -25.530 1.00 92.12 165 VAL A CA 1
ATOM 1214 C C . VAL A 1 165 ? 13.641 9.259 -26.879 1.00 92.12 165 VAL A C 1
ATOM 1216 O O . VAL A 1 165 ? 13.668 8.354 -27.702 1.00 92.12 165 VAL A O 1
ATOM 1219 N N . GLU A 1 166 ? 14.189 10.455 -27.094 1.00 93.56 166 GLU A N 1
ATOM 1220 C CA . GLU A 1 166 ? 14.929 10.833 -28.307 1.00 93.56 166 GLU A CA 1
ATOM 1221 C C . GLU A 1 166 ? 16.334 11.323 -27.974 1.00 93.56 166 GLU A C 1
ATOM 1223 O O . GLU A 1 166 ? 16.526 12.121 -27.058 1.00 93.56 166 GLU A O 1
ATOM 1228 N N . GLN A 1 167 ? 17.321 10.907 -28.767 1.00 93.19 167 GLN A N 1
ATOM 1229 C CA . GLN A 1 167 ? 18.702 11.370 -28.630 1.00 93.19 167 GLN A CA 1
ATOM 1230 C C . GLN A 1 167 ? 19.195 11.933 -29.961 1.00 93.19 167 GLN A C 1
ATOM 1232 O O . GLN A 1 167 ? 19.586 11.150 -30.815 1.00 93.19 167 GLN A O 1
ATOM 1237 N N . PRO A 1 168 ? 19.251 13.257 -30.168 1.00 92.94 168 PRO A N 1
ATOM 1238 C CA . PRO A 1 168 ? 19.850 13.818 -31.376 1.00 92.94 168 PRO A CA 1
ATOM 1239 C C . PRO A 1 168 ? 21.277 13.294 -31.575 1.00 92.94 168 PRO A C 1
ATOM 1241 O O . PRO A 1 168 ? 22.080 13.336 -30.636 1.00 92.94 168 PRO A O 1
ATOM 1244 N N . LEU A 1 169 ? 21.581 12.785 -32.771 1.00 89.62 169 LEU A N 1
ATOM 1245 C CA . LEU A 1 169 ? 22.893 12.258 -33.146 1.00 89.62 169 LEU A CA 1
ATOM 1246 C C . LEU A 1 169 ? 23.427 12.959 -34.399 1.00 89.62 169 LEU A C 1
ATOM 1248 O O . LEU A 1 169 ? 22.704 13.190 -35.373 1.00 89.62 169 LEU A O 1
ATOM 1252 N N . PHE A 1 170 ? 24.729 13.219 -34.379 1.00 91.25 170 PHE A N 1
ATOM 1253 C CA . PHE A 1 170 ? 25.527 13.675 -35.503 1.00 91.25 170 PHE A CA 1
ATOM 1254 C C . PHE A 1 170 ? 26.447 12.540 -35.932 1.00 91.25 170 PHE A C 1
ATOM 1256 O O . PHE A 1 170 ? 27.202 11.991 -35.131 1.00 91.25 170 PHE A O 1
ATOM 1263 N N . VAL A 1 171 ? 26.366 12.184 -37.204 1.00 87.06 171 VAL A N 1
ATOM 1264 C CA . VAL A 1 171 ? 27.165 11.135 -37.822 1.00 87.06 171 VAL A CA 1
ATOM 1265 C C . VAL A 1 171 ? 28.128 11.802 -38.783 1.00 87.06 171 VAL A C 1
ATOM 1267 O O . VAL A 1 171 ? 27.690 12.465 -39.719 1.00 87.06 171 VAL A O 1
ATOM 1270 N N . SER A 1 172 ? 29.424 11.609 -38.572 1.00 89.31 172 SER A N 1
ATOM 1271 C CA . SER A 1 172 ? 30.472 12.068 -39.487 1.00 89.31 172 SER A CA 1
ATOM 1272 C C . SER A 1 172 ? 31.363 10.901 -39.864 1.00 89.31 172 SER A C 1
ATOM 1274 O O . SER A 1 172 ? 31.791 10.163 -38.980 1.00 89.31 172 SER A O 1
ATOM 1276 N N . GLY A 1 173 ? 31.668 10.730 -41.143 1.00 88.12 173 GLY A N 1
ATOM 1277 C CA . GLY A 1 173 ? 32.440 9.578 -41.586 1.00 88.12 173 GLY A CA 1
ATOM 1278 C C . GLY A 1 173 ? 33.000 9.718 -42.985 1.00 88.12 173 GLY A C 1
ATOM 1279 O O . GLY A 1 173 ? 32.876 10.768 -43.615 1.00 88.12 173 GLY A O 1
ATOM 1280 N N . GLN A 1 174 ? 33.600 8.638 -43.474 1.00 86.44 174 GLN A N 1
ATOM 1281 C CA . GLN A 1 174 ? 34.050 8.520 -44.853 1.00 86.44 174 GLN A CA 1
ATOM 1282 C C . GLN A 1 174 ? 33.505 7.240 -45.473 1.00 86.44 174 GLN A C 1
ATOM 1284 O O . GLN A 1 174 ? 33.500 6.185 -44.839 1.00 86.44 174 GLN A O 1
ATOM 1289 N N . ALA A 1 175 ? 33.077 7.326 -46.728 1.00 82.81 175 ALA A N 1
ATOM 1290 C CA . ALA A 1 175 ? 32.673 6.184 -47.537 1.00 82.81 175 ALA A CA 1
ATOM 1291 C C . ALA A 1 175 ? 33.443 6.193 -48.860 1.00 82.81 175 ALA A C 1
ATOM 1293 O O . ALA A 1 175 ? 33.589 7.235 -49.500 1.00 82.81 175 ALA A O 1
ATOM 1294 N N . GLY A 1 176 ? 33.955 5.042 -49.279 1.00 78.06 176 GLY A N 1
ATOM 1295 C CA . GLY A 1 176 ? 34.729 4.913 -50.510 1.00 78.06 176 GLY A CA 1
ATOM 1296 C C . GLY A 1 176 ? 34.546 3.565 -51.179 1.00 78.06 176 GLY A C 1
ATOM 1297 O O . GLY A 1 176 ? 34.137 2.598 -50.542 1.00 78.06 176 GLY A O 1
ATOM 1298 N N . VAL A 1 177 ? 34.883 3.509 -52.463 1.00 76.25 177 VAL A N 1
ATOM 1299 C CA . VAL A 1 177 ? 34.949 2.261 -53.230 1.00 76.25 177 VAL A CA 1
ATOM 1300 C C . VAL A 1 177 ? 36.363 1.680 -53.116 1.00 76.25 177 VAL A C 1
ATOM 1302 O O . VAL A 1 177 ? 37.344 2.424 -53.142 1.00 76.25 177 VAL A O 1
ATOM 1305 N N . GLY A 1 178 ? 36.477 0.366 -52.952 1.00 70.44 178 GLY A N 1
ATOM 1306 C CA . GLY A 1 178 ? 37.729 -0.387 -52.973 1.00 70.44 178 GLY A CA 1
ATOM 1307 C C . GLY A 1 178 ? 38.144 -0.816 -54.388 1.00 70.44 178 GLY A C 1
ATOM 1308 O O . GLY A 1 178 ? 37.351 -0.785 -55.328 1.00 70.44 178 GLY A O 1
ATOM 1309 N N . GLY A 1 179 ? 39.404 -1.234 -54.544 1.00 71.38 179 GLY A N 1
ATOM 1310 C CA . GLY A 1 179 ? 39.962 -1.761 -55.799 1.00 71.38 179 GLY A CA 1
ATOM 1311 C C . GLY A 1 179 ? 40.823 -0.773 -56.598 1.00 71.38 179 GLY A C 1
ATOM 1312 O O . GLY A 1 179 ? 40.818 0.438 -56.365 1.00 71.38 179 GLY A O 1
ATOM 1313 N N . ASP A 1 180 ? 41.595 -1.293 -57.555 1.00 65.69 180 ASP A N 1
ATOM 1314 C CA . ASP A 1 180 ? 42.554 -0.493 -58.336 1.00 65.69 180 ASP A CA 1
ATOM 1315 C C . ASP A 1 180 ? 41.869 0.555 -59.228 1.00 65.69 180 ASP A C 1
ATOM 1317 O O . ASP A 1 180 ? 42.398 1.649 -59.425 1.00 65.69 180 ASP A O 1
ATOM 1321 N N . LEU A 1 181 ? 40.638 0.276 -59.673 1.00 59.62 181 LEU A N 1
ATOM 1322 C CA . LEU A 1 181 ? 39.811 1.234 -60.408 1.00 59.62 181 LEU A CA 1
ATOM 1323 C C . LEU A 1 181 ? 39.373 2.420 -59.528 1.00 59.62 181 LEU A C 1
ATOM 1325 O O . LEU A 1 181 ? 39.296 3.551 -60.005 1.00 59.62 181 LEU A O 1
ATOM 1329 N N . ALA A 1 182 ? 39.136 2.192 -58.233 1.00 64.81 182 ALA A N 1
ATOM 1330 C CA . ALA A 1 182 ? 38.744 3.248 -57.306 1.00 64.81 182 ALA A CA 1
ATOM 1331 C C . ALA A 1 182 ? 39.906 4.196 -56.967 1.00 64.81 182 ALA A C 1
ATOM 1333 O O . ALA A 1 182 ? 39.686 5.401 -56.829 1.00 64.81 182 ALA A O 1
ATOM 1334 N N . LYS A 1 183 ? 41.144 3.676 -56.906 1.00 63.53 183 LYS A N 1
ATOM 1335 C CA . LYS A 1 183 ? 42.367 4.489 -56.756 1.00 63.53 183 LYS A CA 1
ATOM 1336 C C . LYS A 1 183 ? 42.606 5.384 -57.970 1.00 63.53 183 LYS A C 1
ATOM 1338 O O . LYS A 1 183 ? 42.995 6.535 -57.806 1.00 63.53 183 LYS A O 1
ATOM 1343 N N . LEU A 1 184 ? 42.355 4.864 -59.174 1.00 57.31 184 LEU A N 1
ATOM 1344 C CA . LEU A 1 184 ? 42.541 5.602 -60.426 1.00 57.31 184 LEU A CA 1
ATOM 1345 C C . LEU A 1 184 ? 41.556 6.777 -60.568 1.00 57.31 184 LEU A C 1
ATOM 1347 O O . LEU A 1 184 ? 41.886 7.786 -61.182 1.00 57.31 184 LEU A O 1
ATOM 1351 N N . LEU A 1 185 ? 40.357 6.647 -59.992 1.00 62.91 185 LEU A N 1
ATOM 1352 C CA . LEU A 1 185 ? 39.257 7.607 -60.131 1.00 62.91 185 LEU A CA 1
ATOM 1353 C C . LEU A 1 185 ? 39.035 8.491 -58.888 1.00 62.91 185 LEU A C 1
ATOM 1355 O O . LEU A 1 185 ? 38.034 9.205 -58.824 1.00 62.91 185 LEU A O 1
ATOM 1359 N N . SER A 1 186 ? 39.934 8.448 -57.896 1.00 64.31 186 SER A N 1
ATOM 1360 C CA . SER A 1 186 ? 39.794 9.166 -56.614 1.00 64.31 186 SER A CA 1
ATOM 1361 C C . SER A 1 186 ? 38.454 8.899 -55.907 1.00 64.31 186 SER A C 1
ATOM 1363 O O . SER A 1 186 ? 37.866 9.786 -55.290 1.00 64.31 186 SER A O 1
ATOM 1365 N N . LEU A 1 187 ? 37.951 7.663 -56.004 1.00 66.44 187 LEU A N 1
ATOM 1366 C CA . LEU A 1 187 ? 36.672 7.236 -55.415 1.00 66.44 187 LEU A CA 1
ATOM 1367 C C . LEU A 1 187 ? 36.830 6.690 -53.984 1.00 66.44 187 LEU A C 1
ATOM 1369 O O . LEU A 1 187 ? 35.879 6.166 -53.401 1.00 66.44 187 LEU A O 1
ATOM 1373 N N . SER A 1 188 ? 38.029 6.800 -53.409 1.00 65.44 188 SER A N 1
ATOM 1374 C CA . SER A 1 188 ? 38.346 6.357 -52.053 1.00 65.44 188 SER A CA 1
ATOM 1375 C C . SER A 1 188 ? 38.106 7.474 -51.029 1.00 65.44 188 SER A C 1
ATOM 1377 O O . SER A 1 188 ? 38.812 8.479 -51.043 1.00 65.44 188 SER A O 1
ATOM 1379 N N . GLY A 1 189 ? 37.155 7.273 -50.111 1.00 72.12 189 GLY A N 1
ATOM 1380 C CA . GLY A 1 189 ? 37.049 8.030 -48.857 1.00 72.12 189 GLY A CA 1
ATOM 1381 C C . GLY A 1 189 ? 36.415 9.418 -48.970 1.00 72.12 189 GLY A C 1
ATOM 1382 O O . GLY A 1 189 ? 37.008 10.406 -48.546 1.00 72.12 189 GLY A O 1
ATOM 1383 N N . LYS A 1 190 ? 35.194 9.515 -49.507 1.00 80.25 190 LYS A N 1
ATOM 1384 C CA . LYS A 1 190 ? 34.415 10.758 -49.467 1.00 80.25 190 LYS A CA 1
ATOM 1385 C C . LYS A 1 190 ? 33.825 10.983 -48.081 1.00 80.25 190 LYS A C 1
ATOM 1387 O O . LYS A 1 190 ? 33.149 10.103 -47.549 1.00 80.25 190 LYS A O 1
ATOM 1392 N N . ASN A 1 191 ? 34.050 12.176 -47.536 1.00 82.69 191 ASN A N 1
ATOM 1393 C CA . ASN A 1 191 ? 33.462 12.588 -46.267 1.00 82.69 191 ASN A CA 1
ATOM 1394 C C . ASN A 1 191 ? 31.942 12.702 -46.392 1.00 82.69 191 ASN A C 1
ATOM 1396 O O . ASN A 1 191 ? 31.427 13.163 -47.414 1.00 82.69 191 ASN A O 1
ATOM 1400 N N . PHE A 1 192 ? 31.237 12.349 -45.327 1.00 81.88 192 PHE A N 1
ATOM 1401 C CA . PHE A 1 192 ? 29.814 12.599 -45.206 1.00 81.88 192 PHE A CA 1
ATOM 1402 C C . PHE A 1 192 ? 29.437 13.019 -43.798 1.00 81.88 192 PHE A C 1
ATOM 1404 O O . PHE A 1 192 ? 30.082 12.640 -42.819 1.00 81.88 192 PHE A O 1
ATOM 1411 N N . GLU A 1 193 ? 28.351 13.779 -43.725 1.00 84.44 193 GLU A N 1
ATOM 1412 C CA . GLU A 1 193 ? 27.740 14.213 -42.482 1.00 84.44 193 GLU A CA 1
ATOM 1413 C C . GLU A 1 193 ? 26.236 13.972 -42.550 1.00 84.44 193 GLU A C 1
ATOM 1415 O O . GLU A 1 193 ? 25.579 14.293 -43.544 1.00 84.44 193 GLU A O 1
ATOM 1420 N N . ALA A 1 194 ? 25.678 13.418 -41.483 1.00 84.25 194 ALA A N 1
ATOM 1421 C CA . ALA A 1 194 ? 24.249 13.221 -41.355 1.00 84.25 194 ALA A CA 1
ATOM 1422 C C . ALA A 1 194 ? 23.789 13.534 -39.935 1.00 84.25 194 ALA A C 1
ATOM 1424 O O . ALA A 1 194 ? 24.483 13.258 -38.960 1.00 84.25 194 ALA A O 1
ATOM 1425 N N . ARG A 1 195 ? 22.589 14.096 -39.818 1.00 86.75 195 ARG A N 1
ATOM 1426 C CA . ARG A 1 195 ? 21.903 14.274 -38.540 1.00 86.75 195 ARG A CA 1
ATOM 1427 C C . ARG A 1 195 ? 20.675 13.392 -38.504 1.00 86.75 195 ARG A C 1
ATOM 1429 O O . ARG A 1 195 ? 19.856 13.421 -39.428 1.00 86.75 195 ARG A O 1
ATOM 1436 N N . LEU A 1 196 ? 20.534 12.643 -37.422 1.00 86.62 196 LEU A N 1
ATOM 1437 C CA . LEU A 1 196 ? 19.387 11.779 -37.193 1.00 86.62 196 LEU A CA 1
ATOM 1438 C C . LEU A 1 196 ? 18.922 11.925 -35.746 1.00 86.62 196 LEU A C 1
ATOM 1440 O O . LEU A 1 196 ? 19.721 12.124 -34.835 1.00 86.62 196 LEU A O 1
ATOM 1444 N N . VAL A 1 197 ? 17.613 11.852 -35.547 1.00 89.44 197 VAL A N 1
ATOM 1445 C CA . VAL A 1 197 ? 16.998 11.846 -34.220 1.00 89.44 197 VAL A CA 1
ATOM 1446 C C . VAL A 1 197 ? 16.302 10.494 -34.100 1.00 89.44 197 VAL A C 1
ATOM 1448 O O . VAL A 1 197 ? 15.176 10.357 -34.581 1.00 89.44 197 VAL A O 1
ATOM 1451 N N . PRO A 1 198 ? 16.994 9.459 -33.593 1.00 87.25 198 PRO A N 1
ATOM 1452 C CA . PRO A 1 198 ? 16.365 8.209 -33.230 1.00 87.25 198 PRO A CA 1
ATOM 1453 C C . PRO A 1 198 ? 15.565 8.421 -31.946 1.00 87.25 198 PRO A C 1
ATOM 1455 O O . PRO A 1 198 ? 15.989 9.147 -31.040 1.00 87.25 198 PRO A O 1
ATOM 1458 N N . GLY A 1 199 ? 14.432 7.742 -31.858 1.00 88.12 199 GLY A N 1
ATOM 1459 C CA . GLY A 1 199 ? 13.634 7.716 -30.654 1.00 88.12 199 GLY A CA 1
ATOM 1460 C C . GLY A 1 199 ? 13.044 6.348 -30.364 1.00 88.12 199 GLY A C 1
ATOM 1461 O O . GLY A 1 199 ? 13.152 5.403 -31.150 1.00 88.12 199 GLY A O 1
ATOM 1462 N N . VAL A 1 200 ? 12.439 6.222 -29.193 1.00 87.25 200 VAL A N 1
ATOM 1463 C CA . VAL A 1 200 ? 11.696 5.031 -28.803 1.00 87.25 200 VAL A CA 1
ATOM 1464 C C . VAL A 1 200 ? 10.567 5.394 -27.853 1.00 87.25 200 VAL A C 1
ATOM 1466 O O . VAL A 1 200 ? 10.780 6.076 -26.854 1.00 87.25 200 VAL A O 1
ATOM 1469 N N . ASP A 1 201 ? 9.374 4.893 -28.159 1.00 90.75 201 ASP A N 1
ATOM 1470 C CA . ASP A 1 201 ? 8.230 4.893 -27.258 1.00 90.75 201 ASP A CA 1
ATOM 1471 C C . ASP A 1 201 ? 8.302 3.641 -26.384 1.00 90.75 201 ASP A C 1
ATOM 1473 O O . ASP A 1 201 ? 8.109 2.520 -26.863 1.00 90.75 201 ASP A O 1
ATOM 1477 N N . LEU A 1 202 ? 8.617 3.826 -25.105 1.00 88.56 202 LEU A N 1
ATOM 1478 C CA . LEU A 1 202 ? 8.782 2.773 -24.110 1.00 88.56 202 LEU A CA 1
ATOM 1479 C C . LEU A 1 202 ? 7.549 2.673 -23.213 1.00 88.56 202 LEU A C 1
ATOM 1481 O O . LEU A 1 202 ? 7.071 3.676 -22.685 1.00 88.56 202 LEU A O 1
ATOM 1485 N N . GLN A 1 203 ? 7.081 1.452 -22.965 1.00 90.50 203 GLN A N 1
ATOM 1486 C CA . GLN A 1 203 ? 6.074 1.158 -21.945 1.00 90.50 203 GLN A CA 1
ATOM 1487 C C . GLN A 1 203 ? 6.560 0.008 -21.073 1.00 90.50 203 GLN A C 1
ATOM 1489 O O . GLN A 1 203 ? 6.879 -1.066 -21.589 1.00 90.50 203 GLN A O 1
ATOM 1494 N N . LEU A 1 204 ? 6.595 0.227 -19.757 1.00 89.62 204 LEU A N 1
ATOM 1495 C CA . LEU A 1 204 ? 6.924 -0.797 -18.769 1.00 89.62 204 LEU A CA 1
ATOM 1496 C C . LEU A 1 204 ? 5.673 -1.186 -17.993 1.00 89.62 204 LEU A C 1
ATOM 1498 O O . LEU A 1 204 ? 5.013 -0.340 -17.395 1.00 89.62 204 LEU A O 1
ATOM 1502 N N . ASP A 1 205 ? 5.399 -2.480 -17.943 1.00 92.69 205 ASP A N 1
ATOM 1503 C CA . ASP A 1 205 ? 4.300 -3.051 -17.182 1.00 92.69 205 ASP A CA 1
ATOM 1504 C C . ASP A 1 205 ? 4.757 -4.315 -16.433 1.00 92.69 205 ASP A C 1
ATOM 1506 O O . ASP A 1 205 ? 5.902 -4.752 -16.553 1.00 92.69 205 ASP A O 1
ATOM 1510 N N . MET A 1 206 ? 3.872 -4.915 -15.643 1.00 93.69 206 MET A N 1
ATOM 1511 C CA . MET A 1 206 ? 4.038 -6.250 -15.078 1.00 93.69 206 MET A CA 1
ATOM 1512 C C . MET A 1 206 ? 2.827 -7.116 -15.416 1.00 93.69 206 MET A C 1
ATOM 1514 O O . MET A 1 206 ? 1.679 -6.664 -15.365 1.00 93.69 206 MET A O 1
ATOM 1518 N N . ASN A 1 207 ? 3.075 -8.379 -15.754 1.00 94.75 207 ASN A N 1
ATOM 1519 C CA . ASN A 1 207 ? 2.002 -9.352 -15.928 1.00 94.75 207 ASN A CA 1
ATOM 1520 C C . ASN A 1 207 ? 1.504 -9.899 -14.577 1.00 94.75 207 ASN A C 1
ATOM 1522 O O . ASN A 1 207 ? 2.074 -9.634 -13.517 1.00 94.75 207 ASN A O 1
ATOM 1526 N N . ASP A 1 208 ? 0.449 -10.708 -14.627 1.00 96.62 208 ASP A N 1
ATOM 1527 C CA . ASP A 1 208 ? -0.175 -11.366 -13.473 1.00 96.62 208 ASP A CA 1
ATOM 1528 C C . ASP A 1 208 ? 0.780 -12.289 -12.688 1.00 96.62 208 ASP A C 1
ATOM 1530 O O . ASP A 1 208 ? 0.561 -12.561 -11.508 1.00 96.62 208 ASP A O 1
ATOM 1534 N N . LYS A 1 209 ? 1.876 -12.735 -13.312 1.00 96.06 209 LYS A N 1
ATOM 1535 C CA . LYS A 1 209 ? 2.920 -13.579 -12.708 1.00 96.06 209 LYS A CA 1
ATOM 1536 C C . LYS A 1 209 ? 4.060 -12.793 -12.065 1.00 96.06 209 LYS A C 1
ATOM 1538 O O . LYS A 1 209 ? 5.036 -13.418 -11.642 1.00 96.06 209 LYS A O 1
ATOM 1543 N N . TRP A 1 210 ? 3.919 -11.472 -11.951 1.00 94.75 210 TRP A N 1
ATOM 1544 C CA . TRP A 1 210 ? 4.942 -10.561 -11.437 1.00 94.75 210 TRP A CA 1
ATOM 1545 C C . TRP A 1 210 ? 6.201 -10.491 -12.315 1.00 94.75 210 TRP A C 1
ATOM 1547 O O . TRP A 1 210 ? 7.285 -10.170 -11.826 1.00 94.75 210 TRP A O 1
ATOM 1557 N N . CYS A 1 211 ? 6.077 -10.781 -13.614 1.00 93.00 211 CYS A N 1
ATOM 1558 C CA . CYS A 1 211 ? 7.164 -10.574 -14.565 1.00 93.00 211 CYS A CA 1
ATOM 1559 C C . CYS A 1 211 ? 7.059 -9.182 -15.197 1.00 93.00 211 CYS A C 1
ATOM 1561 O O . CYS A 1 211 ? 5.981 -8.837 -15.691 1.00 93.00 211 CYS A O 1
ATOM 1563 N N . PRO A 1 212 ? 8.157 -8.409 -15.240 1.00 91.31 212 PRO A N 1
ATOM 1564 C CA . PRO A 1 212 ? 8.188 -7.152 -15.967 1.00 91.31 212 PRO A CA 1
ATOM 1565 C C . PRO A 1 212 ? 8.051 -7.415 -17.469 1.00 91.31 212 PRO A C 1
ATOM 1567 O O . PRO A 1 212 ? 8.631 -8.357 -18.010 1.00 91.31 212 PRO A O 1
ATOM 1570 N N . VAL A 1 213 ? 7.273 -6.573 -18.135 1.00 89.81 213 VAL A N 1
ATOM 1571 C CA . VAL A 1 213 ? 7.042 -6.587 -19.576 1.00 89.81 213 VAL A CA 1
ATOM 1572 C C . VAL A 1 213 ? 7.385 -5.197 -20.084 1.00 89.81 213 VAL A C 1
ATOM 1574 O O . VAL A 1 213 ? 6.659 -4.244 -19.816 1.00 89.81 213 VAL A O 1
ATOM 1577 N N . LEU A 1 214 ? 8.506 -5.074 -20.794 1.00 86.38 214 LEU A N 1
ATOM 1578 C CA . LEU A 1 214 ? 8.852 -3.842 -21.491 1.00 86.38 214 LEU A CA 1
ATOM 1579 C C . LEU A 1 214 ? 8.518 -3.989 -22.974 1.00 86.38 214 LEU A C 1
ATOM 1581 O O . LEU A 1 214 ? 8.970 -4.927 -23.635 1.00 86.38 214 LEU A O 1
ATOM 1585 N N . THR A 1 215 ? 7.766 -3.030 -23.496 1.00 85.00 215 THR A N 1
ATOM 1586 C CA . THR A 1 215 ? 7.541 -2.871 -24.933 1.00 85.00 215 THR A CA 1
ATOM 1587 C C . THR A 1 215 ? 8.192 -1.576 -25.404 1.00 85.00 215 THR A C 1
ATOM 1589 O O . THR A 1 215 ? 8.225 -0.588 -24.672 1.00 85.00 215 THR A O 1
ATOM 1592 N N . GLY A 1 216 ? 8.774 -1.610 -26.601 1.00 83.31 216 GLY A N 1
ATOM 1593 C CA . GLY A 1 216 ? 9.474 -0.480 -27.196 1.00 83.31 216 GLY A CA 1
ATOM 1594 C C . GLY A 1 216 ? 9.137 -0.374 -28.674 1.00 83.31 216 GLY A C 1
ATOM 1595 O O . GLY A 1 216 ? 9.411 -1.305 -29.433 1.00 83.31 216 GLY A O 1
ATOM 1596 N N . THR A 1 217 ? 8.558 0.750 -29.082 1.00 84.06 217 THR A N 1
ATOM 1597 C CA . THR A 1 217 ? 8.305 1.059 -30.492 1.00 84.06 217 THR A CA 1
ATOM 1598 C C . THR A 1 217 ? 9.291 2.134 -30.911 1.00 84.06 217 THR A C 1
ATOM 1600 O O . THR A 1 217 ? 9.155 3.273 -30.477 1.00 84.06 217 THR A O 1
ATOM 1603 N N . PRO A 1 218 ? 10.328 1.811 -31.694 1.00 81.44 218 PRO A N 1
ATOM 1604 C CA . PRO A 1 218 ? 11.264 2.832 -32.111 1.00 81.44 218 PRO A CA 1
ATOM 1605 C C . PRO A 1 218 ? 10.604 3.780 -33.093 1.00 81.44 218 PRO A C 1
ATOM 1607 O O . PRO A 1 218 ? 9.856 3.387 -33.991 1.00 81.44 218 PRO A O 1
ATOM 1610 N N . THR A 1 219 ? 10.962 5.031 -32.915 1.00 83.06 219 THR A N 1
ATOM 1611 C CA . THR A 1 219 ? 10.641 6.151 -33.771 1.00 83.06 219 THR A CA 1
ATOM 1612 C C . THR A 1 219 ? 11.955 6.683 -34.331 1.00 83.06 219 THR A C 1
ATOM 1614 O O . THR A 1 219 ? 13.051 6.336 -33.884 1.00 83.06 219 THR A O 1
ATOM 1617 N N . GLY A 1 220 ? 11.892 7.509 -35.361 1.00 80.12 220 GLY A N 1
ATOM 1618 C CA . GLY A 1 220 ? 13.102 8.149 -35.835 1.00 80.12 220 GLY A CA 1
ATOM 1619 C C . GLY A 1 220 ? 12.859 8.986 -37.062 1.00 80.12 220 GLY A C 1
ATOM 1620 O O . GLY A 1 220 ? 11.986 8.687 -37.878 1.00 80.12 220 GLY A O 1
ATOM 1621 N N . ARG A 1 221 ? 13.649 10.045 -37.192 1.00 82.44 221 ARG A N 1
ATOM 1622 C CA . ARG A 1 221 ? 13.627 10.899 -38.374 1.00 82.44 221 ARG A CA 1
ATOM 1623 C C . ARG A 1 221 ? 15.026 11.342 -38.759 1.00 82.44 221 ARG A C 1
ATOM 1625 O O . ARG A 1 221 ? 15.852 11.686 -37.912 1.00 82.44 221 ARG A O 1
ATOM 1632 N N . TRP A 1 222 ? 15.259 11.374 -40.063 1.00 78.19 222 TRP A N 1
ATOM 1633 C CA . TRP A 1 222 ? 16.428 12.010 -40.651 1.00 78.19 222 TRP A CA 1
ATOM 1634 C C . TRP A 1 222 ? 16.222 13.523 -40.652 1.00 78.19 222 TRP A C 1
ATOM 1636 O O . TRP A 1 222 ? 15.180 14.011 -41.088 1.00 78.19 222 TRP A O 1
ATOM 1646 N N . VAL A 1 223 ? 17.201 14.264 -40.136 1.00 77.69 223 VAL A N 1
ATOM 1647 C CA . VAL A 1 223 ? 17.197 15.736 -40.144 1.00 77.69 223 VAL A CA 1
ATOM 1648 C C . VAL A 1 223 ? 17.929 16.264 -41.378 1.00 77.69 223 VAL A C 1
ATOM 1650 O O . VAL A 1 223 ? 17.538 17.291 -41.924 1.00 77.69 223 VAL A O 1
ATOM 1653 N N . SER A 1 224 ? 18.947 15.543 -41.859 1.00 76.00 224 SER A N 1
ATOM 1654 C CA . SER A 1 224 ? 19.598 15.792 -43.150 1.00 76.00 224 SER A CA 1
ATOM 1655 C C . SER A 1 224 ? 19.655 14.517 -43.998 1.00 76.00 224 SER A C 1
ATOM 1657 O O . SER A 1 224 ? 19.649 13.406 -43.464 1.00 76.00 224 SER A O 1
ATOM 1659 N N . SER A 1 225 ? 19.673 14.669 -45.328 1.00 62.00 225 SER A N 1
ATOM 1660 C CA . SER A 1 225 ? 19.723 13.546 -46.271 1.00 62.00 225 SER A CA 1
ATOM 1661 C C . SER A 1 225 ? 21.017 12.751 -46.094 1.00 62.00 225 SER A C 1
ATOM 1663 O O . SER A 1 225 ? 22.097 13.245 -46.410 1.00 62.00 225 SER A O 1
ATOM 1665 N N . ALA A 1 226 ? 20.910 11.507 -45.627 1.00 60.81 226 ALA A N 1
ATOM 1666 C CA . ALA A 1 226 ? 22.026 10.570 -45.502 1.00 60.81 226 ALA A CA 1
ATOM 1667 C C . ALA A 1 226 ? 22.358 9.901 -46.847 1.00 60.81 226 ALA A C 1
ATOM 1669 O O . ALA A 1 226 ? 22.376 8.675 -46.967 1.00 60.81 226 ALA A O 1
ATOM 1670 N N . SER A 1 227 ? 22.557 10.711 -47.886 1.00 63.09 227 SER A N 1
ATOM 1671 C CA . SER A 1 227 ? 22.986 10.250 -49.205 1.00 63.09 227 SER A CA 1
ATOM 1672 C C . SER A 1 227 ? 24.385 10.768 -49.488 1.00 63.09 227 SER A C 1
ATOM 1674 O O . SER A 1 227 ? 24.607 11.978 -49.485 1.00 63.09 227 SER A O 1
ATOM 1676 N N . VAL A 1 228 ? 25.312 9.854 -49.761 1.00 63.62 228 VAL A N 1
ATOM 1677 C CA . VAL A 1 228 ? 26.669 10.201 -50.190 1.00 63.62 228 VAL A CA 1
ATOM 1678 C C . VAL A 1 228 ? 26.786 9.888 -51.666 1.00 63.62 228 VAL A C 1
ATOM 1680 O O . VAL A 1 228 ? 26.606 8.741 -52.078 1.00 63.62 228 VAL A O 1
ATOM 1683 N N . GLU A 1 229 ? 27.094 10.898 -52.471 1.00 63.78 229 GLU A N 1
ATOM 1684 C CA . GLU A 1 229 ? 27.424 10.706 -53.880 1.00 63.78 229 GLU A CA 1
ATOM 1685 C C . GLU A 1 229 ? 28.824 10.096 -53.967 1.00 63.78 229 GLU A C 1
ATOM 1687 O O . GLU A 1 229 ? 29.832 10.804 -53.971 1.00 63.78 229 GLU A O 1
ATOM 1692 N N . VAL A 1 230 ? 28.911 8.767 -53.989 1.00 58.81 230 VAL A N 1
ATOM 1693 C CA . VAL A 1 230 ? 30.197 8.056 -53.963 1.00 58.81 230 VAL A CA 1
ATOM 1694 C C . VAL A 1 230 ? 30.851 8.052 -55.339 1.00 58.81 230 VAL A C 1
ATOM 1696 O O . VAL A 1 230 ? 32.060 8.250 -55.438 1.00 58.81 230 VAL A O 1
ATOM 1699 N N . VAL A 1 231 ? 30.053 7.983 -56.404 1.00 59.00 231 VAL A N 1
ATOM 1700 C CA . VAL A 1 231 ? 30.521 8.150 -57.786 1.00 59.00 231 VAL A CA 1
ATOM 1701 C C . VAL A 1 231 ? 29.856 9.388 -58.366 1.00 59.00 231 VAL A C 1
ATOM 1703 O O . VAL A 1 231 ? 28.638 9.398 -58.517 1.00 59.00 231 VAL A O 1
ATOM 1706 N N . GLY A 1 232 ? 30.655 10.416 -58.673 1.00 57.31 232 GLY A N 1
ATOM 1707 C CA . GLY A 1 232 ? 30.185 11.535 -59.493 1.00 57.31 232 GLY A CA 1
ATOM 1708 C C . GLY A 1 232 ? 29.983 11.088 -60.935 1.00 57.31 232 GLY A C 1
ATOM 1709 O O . GLY A 1 232 ? 30.558 10.076 -61.332 1.00 57.31 232 GLY A O 1
ATOM 1710 N N . LYS A 1 233 ? 29.171 11.799 -61.726 1.00 59.47 233 LYS A N 1
ATOM 1711 C CA . LYS A 1 233 ? 29.026 11.489 -63.158 1.00 59.47 233 LYS A CA 1
ATOM 1712 C C . LYS A 1 233 ? 30.385 11.654 -63.848 1.00 59.47 233 LYS A C 1
ATOM 1714 O O . LYS A 1 233 ? 30.773 12.764 -64.199 1.00 59.47 233 LYS A O 1
ATOM 1719 N N . ASN A 1 234 ? 31.092 10.546 -64.030 1.00 55.84 234 ASN A N 1
ATOM 1720 C CA . ASN A 1 234 ? 32.403 10.501 -64.654 1.00 55.84 234 ASN A CA 1
ATOM 1721 C C . ASN A 1 234 ? 32.255 9.840 -66.011 1.00 55.84 234 ASN A C 1
ATOM 1723 O O . ASN A 1 234 ? 31.695 8.749 -66.130 1.00 55.84 234 ASN A O 1
ATOM 1727 N N . CYS A 1 235 ? 32.755 10.517 -67.030 1.00 58.78 235 CYS A N 1
ATOM 1728 C CA . CYS A 1 235 ? 32.650 10.070 -68.397 1.00 58.78 235 CYS A CA 1
ATOM 1729 C C . CYS A 1 235 ? 34.048 9.821 -68.956 1.00 58.78 235 CYS A C 1
ATOM 1731 O O . CYS A 1 235 ? 34.930 10.673 -68.861 1.00 58.78 235 CYS A O 1
ATOM 1733 N N . LEU A 1 236 ? 34.266 8.615 -69.475 1.00 48.84 236 LEU A N 1
ATOM 1734 C CA . LEU A 1 236 ? 35.503 8.233 -70.139 1.00 48.84 236 LEU A CA 1
ATOM 1735 C C . LEU A 1 236 ? 35.273 8.335 -71.645 1.00 48.84 236 LEU A C 1
ATOM 1737 O O . LEU A 1 236 ? 34.477 7.584 -72.209 1.00 48.84 236 LEU A O 1
ATOM 1741 N N . GLY A 1 237 ? 35.951 9.291 -72.278 1.00 48.62 237 GLY A N 1
ATOM 1742 C CA . GLY A 1 237 ? 36.026 9.395 -73.730 1.00 48.62 237 GLY A CA 1
ATOM 1743 C C . GLY A 1 237 ? 37.128 8.487 -74.261 1.00 48.62 237 GLY A C 1
ATOM 1744 O O . GLY A 1 237 ? 38.274 8.586 -73.820 1.00 48.62 237 GLY A O 1
ATOM 1745 N N . PHE A 1 238 ? 36.794 7.610 -75.202 1.00 58.00 238 PHE A N 1
ATOM 1746 C CA . PHE A 1 238 ? 37.783 6.820 -75.930 1.00 58.00 238 PHE A CA 1
ATOM 1747 C C . PHE A 1 238 ? 38.011 7.466 -77.291 1.00 58.00 238 PHE A C 1
ATOM 1749 O O . PHE A 1 238 ? 37.091 7.547 -78.101 1.00 58.00 238 PHE A O 1
ATOM 1756 N N . ASP A 1 239 ? 39.227 7.941 -77.542 1.00 51.62 239 ASP A N 1
ATOM 1757 C CA . ASP A 1 239 ? 39.590 8.483 -78.846 1.00 51.62 239 ASP A CA 1
ATOM 1758 C C . ASP A 1 239 ? 40.000 7.338 -79.785 1.00 51.62 239 ASP A C 1
ATOM 1760 O O . ASP A 1 239 ? 41.074 6.751 -79.643 1.00 51.62 239 ASP A O 1
ATOM 1764 N N . PHE A 1 240 ? 39.126 7.004 -80.740 1.00 57.00 240 PHE A N 1
ATOM 1765 C CA . PHE A 1 240 ? 39.404 6.029 -81.799 1.00 57.00 240 PHE A CA 1
ATOM 1766 C C . PHE A 1 240 ? 39.861 6.695 -83.112 1.00 57.00 240 PHE A C 1
ATOM 1768 O O . PHE A 1 240 ? 39.711 6.121 -84.196 1.00 57.00 240 PHE A O 1
ATOM 1775 N N . GLY A 1 241 ? 40.394 7.918 -83.056 1.00 64.44 241 GLY A N 1
ATOM 1776 C CA . GLY A 1 241 ? 40.819 8.676 -84.227 1.00 64.44 241 GLY A CA 1
ATOM 1777 C C . GLY A 1 241 ? 39.645 8.969 -85.165 1.00 64.44 241 GLY A C 1
ATOM 1778 O O . GLY A 1 241 ? 38.622 9.520 -84.765 1.00 64.44 241 GLY A O 1
ATOM 1779 N N . SER A 1 242 ? 39.755 8.570 -86.435 1.00 50.06 242 SER A N 1
ATOM 1780 C CA . SER A 1 242 ? 38.732 8.825 -87.464 1.00 50.06 242 SER A CA 1
ATOM 1781 C C . SER A 1 242 ? 37.395 8.101 -87.244 1.00 50.06 242 SER A C 1
ATOM 1783 O O . SER A 1 242 ? 36.453 8.336 -87.997 1.00 50.06 242 SER A O 1
ATOM 1785 N N . LEU A 1 243 ? 37.307 7.204 -86.256 1.00 54.22 243 LEU A N 1
ATOM 1786 C CA . LEU A 1 243 ? 36.099 6.438 -85.930 1.00 54.22 243 LEU A CA 1
ATOM 1787 C C . LEU A 1 243 ? 35.221 7.112 -84.856 1.00 54.22 243 LEU A C 1
ATOM 1789 O O . LEU A 1 243 ? 34.152 6.595 -84.534 1.00 54.22 243 LEU A O 1
ATOM 1793 N N . GLY A 1 244 ? 35.631 8.279 -84.343 1.00 56.88 244 GLY A N 1
ATOM 1794 C CA . GLY A 1 244 ? 34.866 9.092 -83.394 1.00 56.88 244 GLY A CA 1
ATOM 1795 C C . GLY A 1 244 ? 35.350 8.986 -81.946 1.00 56.88 244 GLY A C 1
ATOM 1796 O O . GLY A 1 244 ? 36.305 8.273 -81.634 1.00 56.88 244 GLY A O 1
ATOM 1797 N N . HIS A 1 245 ? 34.696 9.744 -81.061 1.00 58.06 245 HIS A N 1
ATOM 1798 C CA . HIS A 1 245 ? 35.024 9.834 -79.632 1.00 58.06 245 HIS A CA 1
ATOM 1799 C C . HIS A 1 245 ? 33.816 9.412 -78.784 1.00 58.06 245 HIS A C 1
ATOM 1801 O O . HIS A 1 245 ? 33.134 10.267 -78.213 1.00 58.06 245 HIS A O 1
ATOM 1807 N N . PRO A 1 246 ? 33.459 8.115 -78.757 1.00 57.62 246 PRO A N 1
ATOM 1808 C CA . PRO A 1 246 ? 32.396 7.640 -77.890 1.00 57.62 246 PRO A CA 1
ATOM 1809 C C . PRO A 1 246 ? 32.762 7.885 -76.425 1.00 57.62 246 PRO A C 1
ATOM 1811 O O . PRO A 1 246 ? 33.865 7.581 -75.966 1.00 57.62 246 PRO A O 1
ATOM 1814 N N . GLU A 1 247 ? 31.796 8.429 -75.699 1.00 57.06 247 GLU A N 1
ATOM 1815 C CA . GLU A 1 247 ? 31.900 8.735 -74.283 1.00 57.06 247 GLU A CA 1
ATOM 1816 C C . GLU A 1 247 ? 31.039 7.741 -73.499 1.00 57.06 247 GLU A C 1
ATOM 1818 O O . GLU A 1 247 ? 29.842 7.594 -73.754 1.00 57.06 247 GLU A O 1
ATOM 1823 N N . VAL A 1 248 ? 31.649 7.032 -72.549 1.00 53.22 248 VAL A N 1
ATOM 1824 C CA . VAL A 1 248 ? 30.939 6.136 -71.632 1.00 53.22 248 VAL A CA 1
ATOM 1825 C C . VAL A 1 248 ? 30.891 6.804 -70.269 1.00 53.22 248 VAL A C 1
ATOM 1827 O O . VAL A 1 248 ? 31.912 6.945 -69.598 1.00 53.22 248 VAL A O 1
ATOM 1830 N N . CYS A 1 249 ? 29.696 7.221 -69.861 1.00 54.84 249 CYS A N 1
ATOM 1831 C CA . CYS A 1 249 ? 29.460 7.80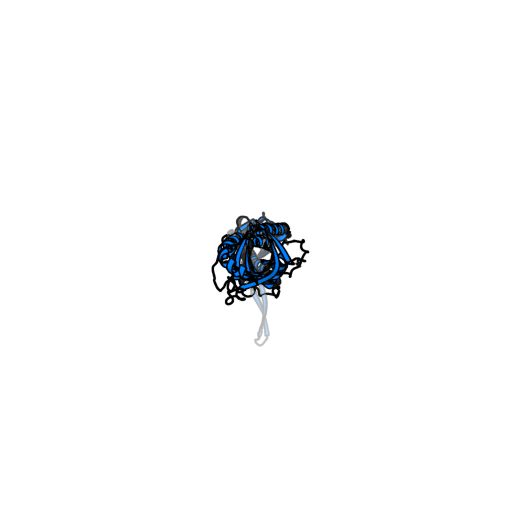0 -68.545 1.00 54.84 249 CYS A CA 1
ATOM 1832 C C . CYS A 1 249 ? 29.038 6.731 -67.536 1.00 54.84 249 CYS A C 1
ATOM 1834 O O . CYS A 1 249 ? 28.138 5.936 -67.804 1.00 54.84 249 CYS A O 1
ATOM 1836 N N . ALA A 1 250 ? 29.633 6.771 -66.347 1.00 55.84 250 ALA A N 1
ATOM 1837 C CA . ALA A 1 250 ? 29.192 6.032 -65.173 1.00 55.84 250 ALA A CA 1
ATOM 1838 C C . ALA A 1 250 ? 28.846 7.022 -64.044 1.00 55.84 250 ALA A C 1
ATOM 1840 O O . ALA A 1 250 ? 29.626 7.924 -63.740 1.00 55.84 250 ALA A O 1
ATOM 1841 N N . GLY A 1 251 ? 27.669 6.857 -63.427 1.00 59.72 251 GLY A N 1
ATOM 1842 C CA . GLY A 1 251 ? 27.189 7.674 -62.300 1.00 59.72 251 GLY A CA 1
ATOM 1843 C C . GLY A 1 251 ? 26.058 8.672 -62.631 1.00 59.72 251 GLY A C 1
ATOM 1844 O O . GLY A 1 251 ? 25.679 8.809 -63.797 1.00 59.72 251 GLY A O 1
ATOM 1845 N N . PRO A 1 252 ? 25.512 9.380 -61.616 1.00 55.59 252 PRO A N 1
ATOM 1846 C CA . PRO A 1 252 ? 25.928 9.331 -60.214 1.00 55.59 252 PRO A CA 1
ATOM 1847 C C . PRO A 1 252 ? 25.404 8.091 -59.474 1.00 55.59 252 PRO A C 1
ATOM 1849 O O . PRO A 1 252 ? 24.267 7.666 -59.677 1.00 55.59 252 PRO A O 1
ATOM 1852 N N . ILE A 1 253 ? 26.234 7.520 -58.599 1.00 63.44 253 ILE A N 1
ATOM 1853 C CA . ILE A 1 253 ? 25.823 6.461 -57.663 1.00 63.44 253 ILE A CA 1
ATOM 1854 C C . ILE A 1 253 ? 25.744 7.087 -56.273 1.00 63.44 253 ILE A C 1
ATOM 1856 O O . ILE A 1 253 ? 26.769 7.439 -55.681 1.00 63.44 253 ILE A O 1
ATOM 1860 N N . ASN A 1 254 ? 24.520 7.222 -55.765 1.00 64.81 254 ASN A N 1
ATOM 1861 C CA . ASN A 1 254 ? 24.253 7.666 -54.403 1.00 64.81 254 ASN A CA 1
ATOM 1862 C C . ASN A 1 254 ? 24.144 6.446 -53.492 1.00 64.81 254 ASN A C 1
ATOM 1864 O O . ASN A 1 254 ? 23.275 5.597 -53.687 1.00 64.81 254 ASN A O 1
ATOM 1868 N N . LEU A 1 255 ? 25.004 6.371 -52.482 1.00 66.12 255 LEU A N 1
ATOM 1869 C CA . LEU A 1 255 ? 24.853 5.410 -51.397 1.00 66.12 255 LEU A CA 1
ATOM 1870 C C . LEU A 1 255 ? 23.832 5.974 -50.404 1.00 66.12 255 LEU A C 1
ATOM 1872 O O . LEU A 1 255 ? 24.094 6.962 -49.716 1.00 66.12 255 LEU A O 1
ATOM 1876 N N . GLY A 1 256 ? 22.648 5.358 -50.370 1.00 66.88 256 GLY A N 1
ATOM 1877 C CA . GLY A 1 256 ? 21.617 5.622 -49.371 1.00 66.88 256 GLY A CA 1
ATOM 1878 C C . GLY A 1 256 ? 22.021 5.020 -48.030 1.00 66.88 256 GLY A C 1
ATOM 1879 O O . GLY A 1 256 ? 21.649 3.895 -47.710 1.00 66.88 256 GLY A O 1
ATOM 1880 N N . LEU A 1 257 ? 22.786 5.765 -47.230 1.00 67.25 257 LEU A N 1
ATOM 1881 C CA . LEU A 1 257 ? 23.215 5.315 -45.902 1.00 67.25 257 LEU A CA 1
ATOM 1882 C C . LEU A 1 257 ? 22.030 5.131 -44.946 1.00 67.25 257 LEU A C 1
ATOM 1884 O O . LEU A 1 257 ? 22.147 4.401 -43.965 1.00 67.25 257 LEU A O 1
ATOM 1888 N N . ALA A 1 258 ? 20.884 5.745 -45.252 1.00 67.94 258 ALA A N 1
ATOM 1889 C CA . ALA A 1 258 ? 19.653 5.586 -44.491 1.00 67.94 258 ALA A CA 1
ATOM 1890 C C . ALA A 1 258 ? 19.221 4.116 -44.365 1.00 67.94 258 ALA A C 1
ATOM 1892 O O . ALA A 1 258 ? 18.922 3.681 -43.259 1.00 67.94 258 ALA A O 1
ATOM 1893 N N . ASP A 1 259 ? 19.244 3.333 -45.448 1.00 67.69 259 ASP A N 1
ATOM 1894 C CA . ASP A 1 259 ? 18.781 1.937 -45.421 1.00 67.69 259 ASP A CA 1
ATOM 1895 C C . ASP A 1 259 ? 19.734 1.030 -44.632 1.00 67.69 259 ASP A C 1
ATOM 1897 O O . ASP A 1 259 ? 19.296 0.202 -43.830 1.00 67.69 259 ASP A O 1
ATOM 1901 N N . VAL A 1 260 ? 21.044 1.244 -44.788 1.00 67.25 260 VAL A N 1
ATOM 1902 C CA . VAL A 1 260 ? 22.087 0.521 -44.040 1.00 67.25 260 VAL A CA 1
ATOM 1903 C C . VAL A 1 260 ? 21.990 0.828 -42.543 1.00 67.25 260 VAL A C 1
ATOM 1905 O O . VAL A 1 260 ? 22.029 -0.081 -41.710 1.00 67.25 260 VAL A O 1
ATOM 1908 N N . LEU A 1 261 ? 21.813 2.103 -42.188 1.00 66.75 261 LEU A N 1
ATOM 1909 C CA . LEU A 1 261 ? 21.697 2.536 -40.796 1.00 66.75 261 LEU A CA 1
ATOM 1910 C C . LEU A 1 261 ? 20.361 2.100 -40.178 1.00 66.75 261 LEU A C 1
ATOM 1912 O O . LEU A 1 261 ? 20.350 1.658 -39.032 1.00 66.75 261 LEU A O 1
ATOM 1916 N N . ASN A 1 262 ? 19.260 2.107 -40.935 1.00 69.44 262 ASN A N 1
ATOM 1917 C CA . ASN A 1 262 ? 17.972 1.561 -40.495 1.00 69.44 262 ASN A CA 1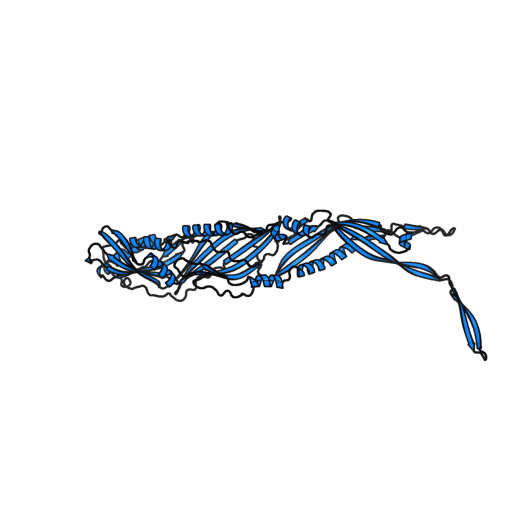
ATOM 1918 C C . ASN A 1 262 ? 18.065 0.056 -40.185 1.00 69.44 262 ASN A C 1
ATOM 1920 O O . ASN A 1 262 ? 17.505 -0.398 -39.185 1.00 69.44 262 ASN A O 1
ATOM 1924 N N . GLY A 1 263 ? 18.800 -0.712 -40.998 1.00 69.25 263 GLY A N 1
ATOM 1925 C CA . GLY A 1 263 ? 19.088 -2.125 -40.731 1.00 69.25 263 GLY A CA 1
ATOM 1926 C C . GLY A 1 263 ? 19.833 -2.325 -39.407 1.00 69.25 263 GLY A C 1
ATOM 1927 O O . GLY A 1 263 ? 19.380 -3.082 -38.549 1.00 69.25 263 GLY A O 1
ATOM 1928 N N . GLN A 1 264 ? 20.909 -1.563 -39.184 1.00 68.56 264 GLN A N 1
ATOM 1929 C CA . GLN A 1 264 ? 21.669 -1.602 -37.928 1.00 68.56 264 GLN A CA 1
ATOM 1930 C C . GLN A 1 264 ? 20.817 -1.202 -36.713 1.00 68.56 264 GLN A C 1
ATOM 1932 O O . GLN A 1 264 ? 20.898 -1.849 -35.668 1.00 68.56 264 GLN A O 1
ATOM 1937 N N . ILE A 1 265 ? 19.964 -0.181 -36.835 1.00 68.12 265 ILE A N 1
ATOM 1938 C CA . ILE A 1 265 ? 19.044 0.244 -35.768 1.00 68.12 265 ILE A CA 1
ATOM 1939 C C . ILE A 1 265 ? 18.050 -0.877 -35.423 1.00 68.12 265 ILE A C 1
ATOM 1941 O O . ILE A 1 265 ? 17.785 -1.134 -34.246 1.00 68.12 265 ILE A O 1
ATOM 1945 N N . ASN A 1 266 ? 17.529 -1.589 -36.427 1.00 69.25 266 ASN A N 1
ATOM 1946 C CA . ASN A 1 266 ? 16.622 -2.718 -36.215 1.00 69.25 266 ASN A CA 1
ATOM 1947 C C . ASN A 1 266 ? 17.298 -3.887 -35.490 1.00 69.25 266 ASN A C 1
ATOM 1949 O O . ASN A 1 266 ? 16.714 -4.431 -34.552 1.00 69.25 266 ASN A O 1
ATOM 1953 N N . ASP A 1 267 ? 18.537 -4.221 -35.843 1.00 72.12 267 ASP A N 1
ATOM 1954 C CA . ASP A 1 267 ? 19.300 -5.263 -35.147 1.00 72.12 267 ASP A CA 1
ATOM 1955 C C . ASP A 1 267 ? 19.597 -4.880 -33.690 1.00 72.12 267 ASP A C 1
ATOM 1957 O O . ASP A 1 267 ? 19.544 -5.717 -32.781 1.00 72.12 267 ASP A O 1
ATOM 1961 N N . HIS A 1 268 ? 19.861 -3.597 -33.432 1.00 71.25 268 HIS A N 1
ATOM 1962 C CA . HIS A 1 268 ? 20.048 -3.095 -32.073 1.00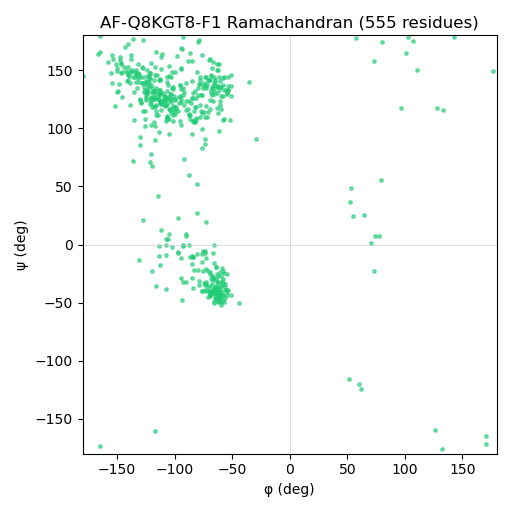 71.25 268 HIS A CA 1
ATOM 1963 C C . HIS A 1 2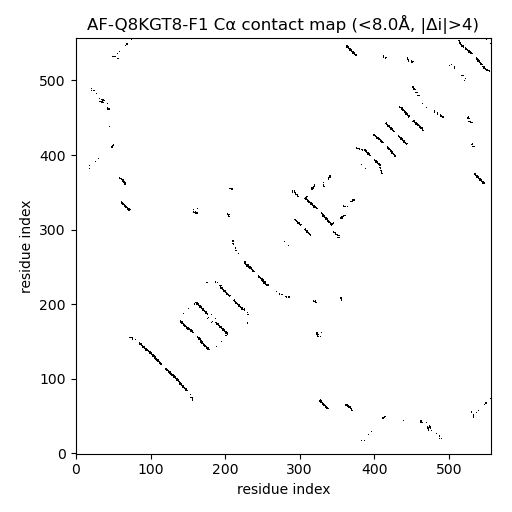68 ? 18.748 -3.119 -31.264 1.00 71.25 268 HIS A C 1
ATOM 1965 O O . HIS A 1 268 ? 18.807 -3.371 -30.065 1.00 71.25 268 HIS A O 1
ATOM 1971 N N . ARG A 1 269 ? 17.571 -2.972 -31.889 1.00 69.44 269 ARG A N 1
ATOM 1972 C CA . ARG A 1 269 ? 16.263 -3.084 -31.214 1.00 69.44 269 ARG A CA 1
ATOM 1973 C C . ARG A 1 269 ? 16.084 -4.438 -30.525 1.00 69.44 269 ARG A C 1
ATOM 1975 O O . ARG A 1 269 ? 15.736 -4.484 -29.347 1.00 69.44 269 ARG A O 1
ATOM 1982 N N . ALA A 1 270 ? 16.358 -5.532 -31.238 1.00 71.75 270 ALA A N 1
ATOM 1983 C CA . ALA A 1 270 ? 16.253 -6.881 -30.680 1.00 71.75 270 ALA A CA 1
ATOM 1984 C C . ALA A 1 270 ? 17.250 -7.090 -29.528 1.00 71.75 270 ALA A C 1
ATOM 1986 O O . ALA A 1 270 ? 16.896 -7.643 -28.486 1.00 71.75 270 ALA A O 1
ATOM 1987 N N . LYS A 1 271 ? 18.477 -6.573 -29.678 1.00 75.56 271 LYS A N 1
ATOM 1988 C CA . LYS A 1 271 ? 19.505 -6.612 -28.627 1.00 75.56 271 LYS A CA 1
ATOM 1989 C C . LYS A 1 271 ? 19.122 -5.786 -27.400 1.00 75.56 271 LYS A C 1
ATOM 1991 O O . LYS A 1 271 ? 19.387 -6.221 -26.287 1.00 75.56 271 LYS A O 1
ATOM 1996 N N . ILE A 1 272 ? 18.486 -4.629 -27.583 1.00 70.12 272 ILE A N 1
ATOM 1997 C CA . ILE A 1 272 ? 17.978 -3.791 -26.488 1.00 70.12 272 ILE A CA 1
ATOM 1998 C C . ILE A 1 272 ? 16.892 -4.551 -25.723 1.00 70.12 272 ILE A C 1
ATOM 2000 O O . ILE A 1 272 ? 16.946 -4.626 -24.498 1.00 70.12 272 ILE A O 1
ATOM 2004 N N . GLN A 1 273 ? 15.945 -5.180 -26.423 1.00 70.12 273 GLN A N 1
ATOM 2005 C CA . GLN A 1 273 ? 14.878 -5.940 -25.773 1.00 70.12 273 GLN A CA 1
ATOM 2006 C C . GLN A 1 273 ? 15.407 -7.171 -25.014 1.00 70.12 273 GLN A C 1
ATOM 2008 O O . GLN A 1 273 ? 14.970 -7.446 -23.893 1.00 70.12 273 GLN A O 1
ATOM 2013 N N . ASP A 1 274 ? 16.399 -7.868 -25.571 1.00 77.88 274 ASP A N 1
ATOM 2014 C CA . ASP A 1 274 ? 17.107 -8.961 -24.894 1.00 77.88 274 ASP A CA 1
ATOM 2015 C C . ASP A 1 274 ? 17.905 -8.468 -23.672 1.00 77.88 274 ASP A C 1
ATOM 2017 O O . ASP A 1 274 ? 17.796 -9.037 -22.584 1.00 77.88 274 ASP A O 1
ATOM 2021 N N . ALA A 1 275 ? 18.644 -7.361 -23.801 1.00 74.25 275 ALA A N 1
ATOM 2022 C CA . ALA A 1 275 ? 19.404 -6.761 -22.705 1.00 74.25 275 ALA A CA 1
ATOM 2023 C C . ALA A 1 275 ? 18.499 -6.338 -21.540 1.00 74.25 275 ALA A C 1
ATOM 2025 O O . ALA A 1 275 ? 18.843 -6.554 -20.381 1.00 74.25 275 ALA A O 1
ATOM 2026 N N . ILE A 1 276 ? 17.316 -5.798 -21.833 1.00 68.38 276 ILE A N 1
ATOM 2027 C CA . ILE A 1 276 ? 16.334 -5.403 -20.818 1.00 68.38 276 ILE A CA 1
ATOM 2028 C C . ILE A 1 276 ? 15.736 -6.635 -20.138 1.00 68.38 276 ILE A C 1
ATOM 2030 O O . ILE A 1 276 ? 15.641 -6.670 -18.910 1.00 68.38 276 ILE A O 1
ATOM 2034 N N . THR A 1 277 ? 15.395 -7.673 -20.907 1.00 72.19 277 THR A N 1
ATOM 2035 C CA . THR A 1 277 ? 14.904 -8.948 -20.354 1.00 72.19 277 THR A CA 1
ATOM 2036 C C . THR A 1 277 ? 15.937 -9.573 -19.409 1.00 72.19 277 THR A C 1
ATOM 2038 O O . THR A 1 277 ? 15.583 -10.136 -18.372 1.00 72.19 277 THR A O 1
ATOM 2041 N N . LYS A 1 278 ? 17.229 -9.422 -19.726 1.00 80.94 278 LYS A N 1
ATOM 2042 C CA . LYS A 1 278 ? 18.348 -9.847 -18.873 1.00 80.94 278 LYS A CA 1
ATOM 2043 C C . LYS A 1 278 ? 18.580 -8.934 -17.668 1.00 80.94 278 LYS A C 1
ATOM 2045 O O . LYS A 1 278 ? 18.990 -9.433 -16.624 1.00 80.94 278 LYS A O 1
ATOM 2050 N N . ALA A 1 279 ? 18.328 -7.630 -17.791 1.00 76.00 279 ALA A N 1
ATOM 2051 C CA . ALA A 1 279 ? 18.493 -6.659 -16.708 1.00 76.00 279 ALA A CA 1
ATOM 2052 C C . ALA A 1 279 ? 17.404 -6.784 -15.630 1.00 76.00 279 ALA A C 1
ATOM 2054 O O . ALA A 1 279 ? 17.676 -6.570 -14.449 1.00 76.00 279 ALA A O 1
ATOM 2055 N N . LEU A 1 280 ? 16.188 -7.179 -16.018 1.00 80.06 280 LEU A N 1
ATOM 2056 C CA . LEU A 1 280 ? 15.058 -7.395 -15.113 1.00 80.06 280 LEU A CA 1
ATOM 2057 C C . LEU A 1 280 ? 14.556 -8.850 -15.182 1.00 80.06 280 LEU A C 1
ATOM 2059 O O . LEU A 1 280 ? 13.437 -9.104 -15.636 1.00 80.06 280 LEU A O 1
ATOM 2063 N N . PRO A 1 281 ? 15.354 -9.834 -14.723 1.00 86.31 281 PRO A N 1
ATOM 2064 C CA . PRO A 1 281 ? 14.967 -11.232 -14.822 1.00 86.31 281 PRO A CA 1
ATOM 2065 C C . PRO A 1 281 ? 13.751 -11.507 -13.931 1.00 86.31 281 PRO A C 1
ATOM 2067 O O . PRO A 1 281 ? 13.802 -11.295 -12.715 1.00 86.31 281 PRO A O 1
ATOM 2070 N N . CYS A 1 282 ? 12.665 -12.023 -14.526 1.00 90.81 282 CYS A N 1
ATOM 2071 C CA . CYS A 1 282 ? 11.394 -12.247 -13.822 1.00 90.81 282 CYS A CA 1
ATOM 2072 C C . CYS A 1 282 ? 11.575 -13.034 -12.513 1.00 90.81 282 CYS A C 1
ATOM 2074 O O . CYS A 1 282 ? 11.036 -12.650 -11.478 1.00 90.81 282 CYS A O 1
ATOM 2076 N N . GLY A 1 283 ? 12.397 -14.090 -12.527 1.00 92.62 283 GLY A N 1
ATOM 2077 C CA . GLY A 1 283 ? 12.671 -14.898 -11.335 1.00 92.62 283 GLY A CA 1
ATOM 2078 C C . GLY A 1 283 ? 13.313 -14.112 -10.184 1.00 92.62 283 GLY A C 1
ATOM 2079 O O . GLY A 1 283 ? 12.968 -14.333 -9.024 1.00 92.62 283 GLY A O 1
ATOM 2080 N N . ALA A 1 284 ? 14.204 -13.159 -10.477 1.00 91.31 284 ALA A N 1
ATOM 2081 C CA . ALA A 1 284 ? 14.848 -12.346 -9.444 1.00 91.31 284 ALA A CA 1
ATOM 2082 C C . ALA A 1 284 ? 13.892 -11.314 -8.835 1.00 91.31 284 ALA A C 1
ATOM 2084 O O . ALA A 1 284 ? 13.926 -11.092 -7.627 1.00 91.31 284 ALA A O 1
ATOM 2085 N N . LEU A 1 285 ? 13.032 -10.688 -9.647 1.00 90.81 285 LEU A N 1
ATOM 2086 C CA . LEU A 1 285 ? 12.011 -9.779 -9.124 1.00 90.81 285 LEU A CA 1
ATOM 2087 C C . LEU A 1 285 ? 10.998 -10.553 -8.279 1.00 90.81 285 LEU A C 1
ATOM 2089 O O . LEU A 1 285 ? 10.766 -10.206 -7.124 1.00 90.81 285 LEU A O 1
ATOM 2093 N N . ARG A 1 286 ? 10.458 -11.645 -8.828 1.00 93.75 286 ARG A N 1
ATOM 2094 C CA . ARG A 1 286 ? 9.459 -12.475 -8.158 1.00 93.75 286 ARG A CA 1
ATOM 2095 C C . ARG A 1 286 ? 9.966 -13.014 -6.821 1.00 93.75 286 ARG A C 1
ATOM 2097 O O . ARG A 1 286 ? 9.277 -12.852 -5.823 1.00 93.75 286 ARG A O 1
ATOM 2104 N N . SER A 1 287 ? 11.178 -13.569 -6.775 1.00 92.94 287 SER A N 1
ATOM 2105 C CA . SER A 1 287 ? 11.768 -14.076 -5.524 1.00 92.94 287 SER A CA 1
ATOM 2106 C C . SER A 1 287 ? 11.974 -12.982 -4.471 1.00 92.94 287 SER A C 1
ATOM 2108 O O . SER A 1 287 ? 11.748 -13.224 -3.286 1.00 92.94 287 SER A O 1
ATOM 2110 N N . LYS A 1 288 ? 12.346 -11.758 -4.876 1.00 92.31 288 LYS A N 1
ATOM 2111 C CA . LYS A 1 288 ? 12.440 -10.614 -3.952 1.00 92.31 288 LYS A CA 1
ATOM 2112 C C . LYS A 1 288 ? 11.082 -10.244 -3.359 1.00 92.31 288 LYS A C 1
ATOM 2114 O O . LYS A 1 288 ? 11.023 -9.930 -2.174 1.00 92.31 288 LYS A O 1
ATOM 2119 N N . VAL A 1 289 ? 10.012 -10.291 -4.154 1.00 93.19 289 VAL A N 1
ATOM 2120 C CA . VAL A 1 2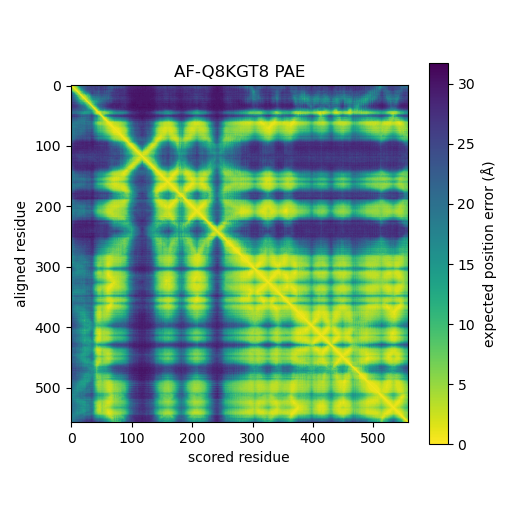89 ? 8.649 -10.037 -3.662 1.00 93.19 289 VAL A CA 1
ATOM 2121 C C . VAL A 1 289 ? 8.173 -11.192 -2.773 1.00 93.19 289 VAL A C 1
ATOM 2123 O O . VAL A 1 289 ? 7.688 -10.935 -1.677 1.00 93.19 289 VAL A O 1
ATOM 2126 N N . GLU A 1 290 ? 8.374 -12.452 -3.178 1.00 94.00 290 GLU A N 1
ATOM 2127 C CA . GLU A 1 290 ? 8.036 -13.649 -2.381 1.00 94.00 290 GLU A CA 1
ATOM 2128 C C . GLU A 1 290 ? 8.685 -13.611 -0.995 1.00 94.00 290 GLU A C 1
ATOM 2130 O O . GLU A 1 290 ? 8.029 -13.897 0.004 1.00 94.00 290 GLU A O 1
ATOM 2135 N N . ALA A 1 291 ? 9.945 -13.177 -0.912 1.00 92.69 291 ALA A N 1
ATOM 2136 C CA . ALA A 1 291 ? 10.660 -13.042 0.353 1.00 92.69 291 ALA A CA 1
ATOM 2137 C C . ALA A 1 291 ? 10.050 -12.001 1.310 1.00 92.69 291 ALA A C 1
ATOM 2139 O O . ALA A 1 291 ? 10.367 -12.023 2.496 1.00 92.69 291 ALA A O 1
ATOM 2140 N N . GLN A 1 292 ? 9.229 -11.073 0.813 1.00 92.25 292 GLN A N 1
ATOM 2141 C CA . GLN A 1 292 ? 8.539 -10.055 1.615 1.00 92.25 292 GLN A CA 1
ATOM 2142 C C . GLN A 1 292 ? 7.031 -10.335 1.754 1.00 92.25 292 GLN A C 1
ATOM 2144 O O . GLN A 1 292 ? 6.348 -9.666 2.530 1.00 92.25 292 GLN A O 1
ATOM 2149 N N . TRP A 1 293 ? 6.494 -11.317 1.021 1.00 95.69 293 TRP A N 1
ATOM 2150 C CA . TRP A 1 293 ? 5.067 -11.628 0.982 1.00 95.69 293 TRP A CA 1
ATOM 2151 C C . TRP A 1 293 ? 4.685 -12.683 2.025 1.00 95.69 293 TRP A C 1
ATOM 2153 O O . TRP A 1 293 ? 4.434 -13.854 1.734 1.00 95.69 293 TRP A O 1
ATOM 2163 N N . HIS A 1 294 ? 4.655 -12.260 3.281 1.00 95.38 294 HIS A N 1
ATOM 2164 C CA . HIS A 1 294 ? 4.307 -13.107 4.419 1.00 95.38 294 HIS A CA 1
ATOM 2165 C C . HIS A 1 294 ? 3.400 -12.364 5.400 1.00 95.38 294 HIS A C 1
ATOM 2167 O O . HIS A 1 294 ? 3.368 -11.130 5.425 1.00 95.38 294 HIS A O 1
ATOM 2173 N N . ALA A 1 295 ? 2.690 -13.114 6.239 1.00 96.06 295 ALA A N 1
ATOM 2174 C CA . ALA A 1 295 ? 1.958 -12.521 7.348 1.00 96.06 295 ALA A CA 1
ATOM 2175 C C . ALA A 1 295 ? 2.926 -11.883 8.359 1.00 96.06 295 ALA A C 1
ATOM 2177 O O . ALA A 1 295 ? 3.983 -12.436 8.665 1.00 96.06 295 ALA A O 1
ATOM 2178 N N . ILE A 1 296 ? 2.551 -10.720 8.887 1.00 94.50 296 ILE A N 1
ATOM 2179 C CA . ILE A 1 296 ? 3.334 -9.962 9.863 1.00 94.50 296 ILE A CA 1
ATOM 2180 C C . ILE A 1 296 ? 2.520 -9.863 11.152 1.00 94.50 296 ILE A C 1
ATOM 2182 O O . ILE A 1 296 ? 1.352 -9.480 11.122 1.00 94.50 296 ILE A O 1
ATOM 2186 N N . ALA A 1 297 ? 3.146 -10.170 12.287 1.00 95.06 297 ALA A N 1
ATOM 2187 C CA . ALA A 1 297 ? 2.575 -9.961 13.613 1.00 95.06 297 ALA A CA 1
ATOM 2188 C C . ALA A 1 297 ? 3.424 -8.936 14.374 1.00 95.06 297 ALA A C 1
ATOM 2190 O O . ALA A 1 297 ? 4.569 -9.204 14.742 1.00 95.06 297 ALA A O 1
ATOM 2191 N N . ILE A 1 298 ? 2.873 -7.747 14.612 1.00 92.81 298 ILE A N 1
ATOM 2192 C CA . ILE A 1 298 ? 3.544 -6.683 15.361 1.00 92.81 298 ILE A CA 1
ATOM 2193 C C . ILE A 1 298 ? 3.060 -6.732 16.806 1.00 92.81 298 ILE A C 1
ATOM 2195 O O . ILE A 1 298 ? 1.896 -6.454 17.090 1.00 92.81 298 ILE A O 1
ATOM 2199 N N . LYS A 1 299 ? 3.969 -7.042 17.731 1.00 92.75 299 LYS A N 1
ATOM 2200 C CA . LYS A 1 299 ? 3.679 -7.007 19.166 1.00 92.75 299 LYS A CA 1
ATOM 2201 C C . LYS A 1 299 ? 3.468 -5.563 19.639 1.00 92.75 299 LYS A C 1
ATOM 2203 O O . LYS A 1 299 ? 4.265 -4.664 19.342 1.00 92.75 299 LYS A O 1
ATOM 2208 N N . ILE A 1 300 ? 2.405 -5.347 20.398 1.00 87.56 300 ILE A N 1
ATOM 2209 C CA . ILE A 1 300 ? 2.072 -4.099 21.081 1.00 87.56 300 ILE A CA 1
ATOM 2210 C C . ILE A 1 300 ? 2.084 -4.408 22.576 1.00 87.56 300 ILE A C 1
ATOM 2212 O O . ILE A 1 300 ? 1.172 -5.039 23.118 1.00 87.56 300 ILE A O 1
ATOM 2216 N N . ASP A 1 301 ? 3.171 -4.005 23.227 1.00 86.94 301 ASP A N 1
ATOM 2217 C CA . ASP A 1 301 ? 3.316 -4.134 24.670 1.00 86.94 301 ASP A CA 1
ATOM 2218 C C . ASP A 1 301 ? 2.390 -3.144 25.379 1.00 86.94 301 ASP A C 1
ATOM 2220 O O . ASP A 1 301 ? 2.206 -2.008 24.937 1.00 86.94 301 ASP A O 1
ATOM 2224 N N . ARG A 1 302 ? 1.798 -3.589 26.487 1.00 79.88 302 ARG A N 1
ATOM 2225 C CA . ARG A 1 302 ? 0.913 -2.776 27.318 1.00 79.88 302 ARG A CA 1
ATOM 2226 C C . ARG A 1 302 ? 1.419 -2.820 28.759 1.00 79.88 302 ARG A C 1
ATOM 2228 O O . ARG A 1 302 ? 1.673 -3.918 29.253 1.00 79.88 302 ARG A O 1
ATOM 2235 N N . PRO A 1 303 ? 1.567 -1.671 29.441 1.00 77.94 303 PRO A N 1
ATOM 2236 C CA . PRO A 1 303 ? 1.932 -1.660 30.852 1.00 77.94 303 PRO A CA 1
ATOM 2237 C C . PRO A 1 303 ? 0.947 -2.494 31.681 1.00 77.94 303 PRO A C 1
ATOM 2239 O O . PRO A 1 303 ? -0.270 -2.381 31.506 1.00 77.94 303 PRO A O 1
ATOM 2242 N N . ASP A 1 304 ? 1.480 -3.355 32.548 1.00 77.38 304 ASP A N 1
ATOM 2243 C CA . ASP A 1 304 ? 0.722 -4.170 33.508 1.00 77.38 304 ASP A CA 1
ATOM 2244 C C . ASP A 1 304 ? -0.393 -5.041 32.893 1.00 77.38 304 ASP A C 1
ATOM 2246 O O . ASP A 1 304 ? -1.377 -5.369 33.561 1.00 77.38 304 ASP A O 1
ATOM 2250 N N . SER A 1 305 ? -0.284 -5.391 31.605 1.00 74.44 305 SER A N 1
ATOM 2251 C CA . SER A 1 305 ? -1.325 -6.113 30.862 1.00 74.44 305 SER A CA 1
ATOM 2252 C C . SER A 1 305 ? -0.742 -7.054 29.809 1.00 74.44 305 SER A C 1
ATOM 2254 O O . SER A 1 305 ? 0.355 -6.837 29.297 1.00 74.44 305 SER A O 1
ATOM 2256 N N . THR A 1 306 ? -1.503 -8.085 29.432 1.00 79.44 306 THR A N 1
ATOM 2257 C CA . THR A 1 306 ? -1.120 -9.013 28.356 1.00 79.44 306 THR A CA 1
ATOM 2258 C C . THR A 1 306 ? -0.869 -8.240 27.055 1.00 79.44 306 THR A C 1
ATOM 2260 O O . THR A 1 306 ? -1.690 -7.375 26.708 1.00 79.44 306 THR A O 1
ATOM 2263 N N . PRO A 1 307 ? 0.235 -8.504 26.333 1.00 86.69 307 PRO A N 1
ATOM 2264 C CA . PRO A 1 307 ? 0.480 -7.868 25.046 1.00 86.69 307 PRO A CA 1
ATOM 2265 C C . PRO A 1 307 ? -0.619 -8.236 24.048 1.00 86.69 307 PRO A C 1
ATOM 2267 O O . PRO A 1 307 ? -1.268 -9.273 24.166 1.00 86.69 307 PRO A O 1
ATOM 2270 N N . VAL A 1 308 ? -0.811 -7.376 23.057 1.00 89.00 308 VAL A N 1
ATOM 2271 C CA . VAL A 1 308 ? -1.693 -7.643 21.915 1.00 89.00 308 VAL A CA 1
ATOM 2272 C C . VAL A 1 308 ? -0.878 -7.587 20.630 1.00 89.00 308 VAL A C 1
ATOM 2274 O O . VAL A 1 308 ? 0.185 -6.970 20.588 1.00 89.00 308 VAL A O 1
ATOM 2277 N N . TYR A 1 309 ? -1.352 -8.247 19.583 1.00 91.25 309 TYR A N 1
ATOM 2278 C CA . TYR A 1 309 ? -0.662 -8.357 18.306 1.00 91.25 309 TYR A CA 1
ATOM 2279 C C . TYR A 1 309 ? -1.505 -7.729 17.207 1.00 91.25 309 TYR A C 1
ATOM 2281 O O . TYR A 1 309 ? -2.665 -8.096 17.015 1.00 91.25 309 TYR A O 1
ATOM 2289 N N . LEU A 1 310 ? -0.907 -6.787 16.477 1.00 94.06 310 LEU A N 1
ATOM 2290 C CA . LEU A 1 310 ? -1.430 -6.326 15.199 1.00 94.06 310 LEU A CA 1
ATOM 2291 C C . LEU A 1 310 ? -0.986 -7.321 14.128 1.00 94.06 310 LEU A C 1
ATOM 2293 O O . LEU A 1 310 ? 0.182 -7.356 13.737 1.00 94.06 310 LEU A O 1
ATOM 2297 N N . ASN A 1 311 ? -1.931 -8.135 13.684 1.00 95.06 311 ASN A N 1
ATOM 2298 C CA . ASN A 1 311 ? -1.742 -9.130 12.644 1.00 95.06 311 ASN A CA 1
ATOM 2299 C C . ASN A 1 311 ? -2.104 -8.514 11.292 1.00 95.06 311 ASN A C 1
ATOM 2301 O O . ASN A 1 311 ? -3.185 -7.948 11.141 1.00 95.06 311 ASN A O 1
ATOM 2305 N N . ILE A 1 312 ? -1.203 -8.633 10.321 1.00 95.50 312 ILE A N 1
ATOM 2306 C CA . ILE A 1 312 ? -1.341 -8.117 8.958 1.00 95.50 312 ILE A CA 1
ATOM 2307 C C . ILE A 1 312 ? -1.103 -9.284 8.003 1.00 95.50 312 ILE A C 1
ATOM 2309 O O . ILE A 1 312 ? -0.004 -9.834 7.951 1.00 95.50 312 ILE A O 1
ATOM 2313 N N . VAL A 1 313 ? -2.129 -9.670 7.250 1.00 96.38 313 VAL A N 1
ATOM 2314 C CA . VAL A 1 313 ? -2.064 -10.787 6.300 1.00 96.38 313 VAL A CA 1
ATOM 2315 C C . VAL A 1 313 ? -2.325 -10.246 4.897 1.00 96.38 313 VAL A C 1
ATOM 2317 O O . VAL A 1 313 ? -3.474 -9.913 4.602 1.00 96.38 313 VAL A O 1
ATOM 2320 N N . PRO A 1 314 ? -1.303 -10.118 4.032 1.00 97.00 314 PRO A N 1
ATOM 2321 C CA . PRO A 1 314 ? -1.494 -9.580 2.692 1.00 97.00 314 PRO A CA 1
ATOM 2322 C C . PRO A 1 314 ? -2.339 -10.535 1.836 1.00 97.00 314 PRO A C 1
ATOM 2324 O O . PRO A 1 314 ? -2.136 -11.750 1.852 1.00 97.00 314 PRO A O 1
ATOM 2327 N N . THR A 1 315 ? -3.303 -9.986 1.098 1.00 96.88 315 THR A N 1
ATOM 2328 C CA . THR A 1 315 ? -4.305 -10.745 0.327 1.00 96.88 315 THR A CA 1
ATOM 2329 C C . THR A 1 315 ? -4.194 -10.509 -1.173 1.00 96.88 315 THR A C 1
ATOM 2331 O O . THR A 1 315 ? -4.380 -11.443 -1.951 1.00 96.88 315 THR A O 1
ATOM 2334 N N . ALA A 1 316 ? -3.859 -9.289 -1.595 1.00 97.81 316 ALA A N 1
ATOM 2335 C CA . ALA A 1 316 ? -3.752 -8.934 -3.005 1.00 97.81 316 ALA A CA 1
ATOM 2336 C C . ALA A 1 316 ? -2.731 -7.818 -3.236 1.00 97.81 316 ALA A C 1
ATOM 2338 O O . ALA A 1 316 ? -2.478 -6.993 -2.359 1.00 97.81 316 ALA A O 1
ATOM 2339 N N . ALA A 1 317 ? -2.188 -7.762 -4.450 1.00 97.69 317 ALA A N 1
ATOM 2340 C CA . ALA A 1 317 ? -1.400 -6.637 -4.929 1.00 97.69 317 ALA A CA 1
ATOM 2341 C C . ALA A 1 317 ? -1.876 -6.210 -6.316 1.00 97.69 317 ALA A C 1
ATOM 2343 O O . ALA A 1 317 ? -2.452 -7.001 -7.066 1.00 97.69 317 ALA A O 1
ATOM 2344 N N . SER A 1 318 ? -1.640 -4.958 -6.682 1.00 97.56 318 SER A N 1
ATOM 2345 C CA . SER A 1 318 ? -1.922 -4.450 -8.019 1.00 97.56 318 SER A CA 1
ATOM 2346 C C . SER A 1 318 ? -0.903 -3.405 -8.443 1.00 97.56 318 SER A C 1
ATOM 2348 O O . SER A 1 318 ? -0.389 -2.658 -7.611 1.00 97.56 318 SER A O 1
ATOM 2350 N N . PHE A 1 319 ? -0.644 -3.346 -9.745 1.00 96.50 319 PHE A N 1
ATOM 2351 C CA . PHE A 1 319 ? 0.344 -2.463 -10.351 1.00 96.50 319 PHE A CA 1
ATOM 2352 C C . PHE A 1 319 ? -0.248 -1.714 -11.545 1.00 96.50 319 PHE A C 1
ATOM 2354 O O . PHE A 1 319 ? -1.027 -2.287 -12.308 1.00 96.50 319 PHE A O 1
ATOM 2361 N N . SER A 1 320 ? 0.089 -0.435 -11.700 1.00 94.69 320 SER A N 1
ATOM 2362 C CA . SER A 1 320 ? -0.406 0.382 -12.817 1.00 94.69 320 SER A CA 1
ATOM 2363 C C . SER A 1 320 ? 0.405 0.259 -14.103 1.00 94.69 320 SER A C 1
ATOM 2365 O O . SER A 1 320 ? -0.070 0.695 -15.146 1.00 94.69 320 SER A O 1
ATOM 2367 N N . GLY A 1 321 ? 1.632 -0.263 -14.033 1.00 93.06 321 GLY A N 1
ATOM 2368 C CA . GLY A 1 321 ? 2.646 0.045 -15.042 1.00 93.06 321 GLY A CA 1
ATOM 2369 C C . GLY A 1 321 ? 3.297 1.408 -14.790 1.00 93.06 321 GLY A C 1
ATOM 2370 O O . GLY A 1 321 ? 2.884 2.153 -13.893 1.00 93.06 321 GLY A O 1
ATOM 2371 N N . LEU A 1 322 ? 4.314 1.732 -15.586 1.00 91.06 322 LEU A N 1
ATOM 2372 C CA . LEU A 1 322 ? 4.809 3.099 -15.724 1.00 91.06 322 LEU A CA 1
ATOM 2373 C C . LEU A 1 322 ? 3.909 3.842 -16.703 1.00 91.06 322 LEU A C 1
ATOM 2375 O O . LEU A 1 322 ? 3.824 3.463 -17.869 1.00 91.06 322 LEU A O 1
ATOM 2379 N N . VAL A 1 323 ? 3.257 4.893 -16.217 1.00 92.75 323 VAL A N 1
ATOM 2380 C CA . VAL A 1 323 ? 2.358 5.738 -17.000 1.00 92.75 323 VAL A CA 1
ATOM 2381 C C . VAL A 1 323 ? 3.033 7.080 -17.244 1.00 92.75 323 VAL A C 1
ATOM 2383 O O . VAL A 1 323 ? 3.364 7.779 -16.289 1.00 92.75 323 VAL A O 1
ATOM 2386 N N . GLY A 1 324 ? 3.241 7.453 -18.505 1.00 91.56 324 GLY A N 1
ATOM 2387 C CA . GLY A 1 324 ? 3.732 8.789 -18.852 1.00 91.56 324 GLY A CA 1
ATOM 2388 C C . GLY A 1 324 ? 2.716 9.885 -18.511 1.00 91.56 324 GLY A C 1
ATOM 2389 O O . GLY A 1 324 ? 1.529 9.753 -18.804 1.00 91.56 324 GLY A O 1
ATOM 2390 N N . GLU A 1 325 ? 3.190 10.982 -17.926 1.00 91.81 325 GLU A N 1
ATOM 2391 C CA . GLU A 1 325 ? 2.452 12.215 -17.625 1.00 91.81 325 GLU A CA 1
ATOM 2392 C C . GLU A 1 325 ? 3.197 13.433 -18.204 1.00 91.81 325 GLU A C 1
ATOM 2394 O O . GLU A 1 325 ? 4.299 13.314 -18.739 1.00 91.81 325 GLU A O 1
ATOM 2399 N N . ALA A 1 326 ? 2.620 14.633 -18.098 1.00 90.88 326 ALA A N 1
ATOM 2400 C CA . ALA A 1 326 ? 3.198 15.837 -18.703 1.00 90.88 326 ALA A CA 1
ATOM 2401 C C . ALA A 1 326 ? 4.590 16.211 -18.148 1.00 90.88 326 ALA A C 1
ATOM 2403 O O . ALA A 1 326 ? 5.409 16.764 -18.876 1.00 90.88 326 ALA A O 1
ATOM 2404 N N . GLN A 1 327 ? 4.856 15.926 -16.868 1.00 88.00 327 GLN A N 1
ATOM 2405 C CA . GLN A 1 327 ? 6.087 16.337 -16.168 1.00 88.00 327 GLN A CA 1
ATOM 2406 C C . GLN A 1 327 ? 6.991 15.160 -15.760 1.00 88.00 327 GLN A C 1
ATOM 2408 O O . GLN A 1 327 ? 8.067 15.361 -15.196 1.00 88.00 327 GLN A O 1
ATOM 2413 N N . GLY A 1 328 ? 6.581 13.923 -16.035 1.00 91.75 328 GLY A N 1
ATOM 2414 C CA . GLY A 1 328 ? 7.313 12.738 -15.606 1.00 91.75 328 GLY A CA 1
ATOM 2415 C C . GLY A 1 328 ? 6.537 11.455 -15.846 1.00 91.75 328 GLY A C 1
ATOM 2416 O O . GLY A 1 328 ? 5.547 11.437 -16.568 1.00 91.75 328 GLY A O 1
ATOM 2417 N N . MET A 1 329 ? 6.978 10.377 -15.213 1.00 91.69 329 MET A N 1
ATOM 2418 C CA . MET A 1 329 ? 6.242 9.120 -15.143 1.00 91.69 329 MET A CA 1
ATOM 2419 C C . MET A 1 329 ? 5.582 8.967 -13.784 1.00 91.69 329 MET A C 1
ATOM 2421 O O . MET A 1 329 ? 6.149 9.351 -12.762 1.00 91.69 329 MET A O 1
ATOM 2425 N N . LYS A 1 330 ? 4.434 8.307 -13.768 1.00 91.88 330 LYS A N 1
ATOM 2426 C CA . LYS A 1 330 ? 3.757 7.851 -12.564 1.00 91.88 330 LYS A CA 1
ATOM 2427 C C . LYS A 1 330 ? 3.768 6.332 -12.496 1.00 91.88 330 LYS A C 1
ATOM 2429 O O . LYS A 1 330 ? 3.568 5.645 -13.496 1.00 91.88 330 LYS A O 1
ATOM 2434 N N . MET A 1 331 ? 3.948 5.815 -11.291 1.00 92.62 331 MET A N 1
ATOM 2435 C CA . MET A 1 331 ? 3.859 4.399 -10.981 1.00 92.62 331 MET A CA 1
ATOM 2436 C C . MET A 1 331 ? 3.057 4.206 -9.703 1.00 92.62 331 MET A C 1
ATOM 2438 O O . MET A 1 331 ? 3.358 4.834 -8.692 1.00 92.62 331 MET A O 1
ATOM 2442 N N . THR A 1 332 ? 2.084 3.302 -9.724 1.00 94.31 332 THR A N 1
ATOM 2443 C CA . THR A 1 332 ? 1.223 3.033 -8.576 1.00 94.31 332 THR A CA 1
ATOM 2444 C C . THR A 1 332 ? 1.260 1.555 -8.211 1.00 94.31 332 THR A C 1
ATOM 2446 O O . THR A 1 332 ? 0.985 0.677 -9.033 1.00 94.31 332 THR A O 1
ATOM 2449 N N . VAL A 1 333 ? 1.568 1.284 -6.945 1.00 95.12 333 VAL A N 1
ATOM 2450 C CA . VAL A 1 333 ? 1.505 -0.038 -6.319 1.00 95.12 333 VAL A CA 1
ATOM 2451 C C . VAL A 1 333 ? 0.405 -0.010 -5.270 1.00 95.12 333 VAL A C 1
ATOM 2453 O O . VAL A 1 333 ? 0.385 0.858 -4.404 1.00 95.12 333 VAL A O 1
ATOM 2456 N N . ARG A 1 334 ? -0.513 -0.969 -5.321 1.00 97.19 334 ARG A N 1
ATOM 2457 C CA . ARG A 1 334 ? -1.567 -1.139 -4.319 1.00 97.19 334 ARG A CA 1
ATOM 2458 C C . ARG A 1 334 ? -1.413 -2.494 -3.650 1.00 97.19 334 ARG A C 1
ATOM 2460 O O . ARG A 1 334 ? -1.281 -3.493 -4.346 1.00 97.19 334 ARG A O 1
ATOM 2467 N N . VAL A 1 335 ? -1.468 -2.535 -2.326 1.00 97.19 335 VAL A N 1
ATOM 2468 C CA . VAL A 1 335 ? -1.442 -3.763 -1.524 1.00 97.19 335 VAL A CA 1
ATOM 2469 C C . VAL A 1 335 ? -2.693 -3.801 -0.660 1.00 97.19 335 VAL A C 1
ATOM 2471 O O . VAL A 1 335 ? -3.019 -2.814 -0.005 1.00 97.19 335 VAL A O 1
ATOM 2474 N N . ALA A 1 336 ? -3.396 -4.928 -0.676 1.00 97.81 336 ALA A N 1
ATOM 2475 C CA . ALA A 1 336 ? -4.508 -5.217 0.217 1.00 97.81 336 ALA A CA 1
ATOM 2476 C C . ALA A 1 336 ? -4.081 -6.243 1.273 1.00 97.81 336 ALA A C 1
ATOM 2478 O O . ALA A 1 336 ? -3.294 -7.149 0.983 1.00 97.81 336 ALA A O 1
ATOM 2479 N N . ALA A 1 337 ? -4.587 -6.098 2.493 1.00 97.12 337 ALA A N 1
ATOM 2480 C CA . ALA A 1 337 ? -4.307 -6.991 3.603 1.00 97.12 337 ALA A CA 1
ATOM 2481 C C . ALA A 1 337 ? -5.482 -7.064 4.578 1.00 97.12 337 ALA A C 1
ATOM 2483 O O . ALA A 1 337 ? -6.172 -6.080 4.828 1.00 97.12 337 ALA A O 1
ATOM 2484 N N . LYS A 1 338 ? -5.649 -8.213 5.226 1.00 96.06 338 LYS A N 1
ATOM 2485 C CA . LYS A 1 338 ? -6.496 -8.326 6.414 1.00 96.06 338 LYS A CA 1
ATOM 2486 C C . LYS A 1 338 ? -5.711 -7.856 7.624 1.00 96.06 338 LYS A C 1
ATOM 2488 O O . LYS A 1 338 ? -4.615 -8.361 7.871 1.00 96.06 338 LYS A O 1
ATOM 2493 N N . THR A 1 339 ? -6.271 -6.912 8.375 1.00 95.06 339 THR A N 1
ATOM 2494 C CA . THR A 1 339 ? -5.649 -6.410 9.602 1.00 95.06 339 THR A CA 1
ATOM 2495 C C . THR A 1 339 ? -6.535 -6.632 10.811 1.00 95.06 339 THR A C 1
ATOM 2497 O O . THR A 1 339 ? -7.697 -6.226 10.830 1.00 95.06 339 THR A O 1
ATOM 2500 N N . SER A 1 340 ? -5.973 -7.257 11.840 1.00 93.62 340 SER A N 1
ATOM 2501 C CA . SER A 1 340 ? -6.699 -7.573 13.066 1.00 93.62 340 SER A CA 1
ATOM 2502 C C . SER A 1 340 ? -5.835 -7.371 14.300 1.00 93.62 340 SER A C 1
ATOM 2504 O O . SER A 1 340 ? -4.640 -7.664 14.268 1.00 93.62 340 SER A O 1
ATOM 2506 N N . LEU A 1 341 ? -6.451 -6.950 15.396 1.00 91.75 341 LEU A N 1
ATOM 2507 C CA . LEU A 1 341 ? -5.848 -6.909 16.717 1.00 91.75 341 LEU A CA 1
ATOM 2508 C C . LEU A 1 341 ? -6.341 -8.111 17.531 1.00 91.75 341 LEU A C 1
ATOM 2510 O O . LEU A 1 341 ? -7.542 -8.255 17.764 1.00 91.75 341 LEU A O 1
ATOM 2514 N N . ALA A 1 342 ? -5.414 -8.966 17.957 1.00 88.94 342 ALA A N 1
ATOM 2515 C CA . ALA A 1 342 ? -5.722 -10.175 18.717 1.00 88.94 342 ALA A CA 1
ATOM 2516 C C . ALA A 1 342 ? -4.731 -10.387 19.869 1.00 88.94 342 ALA A C 1
ATOM 2518 O O . ALA A 1 342 ? -3.648 -9.804 19.894 1.00 88.94 342 ALA A O 1
ATOM 2519 N N . ALA A 1 343 ? -5.096 -11.237 20.831 1.00 85.56 343 ALA A N 1
ATOM 2520 C CA . ALA A 1 343 ? -4.203 -11.627 21.926 1.00 85.56 343 ALA A CA 1
ATOM 2521 C C . ALA A 1 343 ? -3.035 -12.513 21.453 1.00 85.56 343 ALA A C 1
ATOM 2523 O O . ALA A 1 343 ? -1.989 -12.546 22.094 1.00 85.56 343 ALA A O 1
ATOM 2524 N N . GLU A 1 344 ? -3.202 -13.198 20.320 1.00 89.19 344 GLU A N 1
ATOM 2525 C CA . GLU A 1 344 ? -2.225 -14.131 19.762 1.00 89.19 344 GLU A CA 1
ATOM 2526 C C . GLU A 1 344 ? -1.685 -13.640 18.406 1.00 89.19 344 GLU A C 1
ATOM 2528 O O . GLU A 1 344 ? -2.424 -13.021 17.624 1.00 89.19 344 GLU A O 1
ATOM 2533 N N . PRO A 1 345 ? -0.401 -13.905 18.101 1.00 93.44 345 PRO A N 1
ATOM 2534 C CA . PRO A 1 345 ? 0.180 -13.579 16.807 1.00 93.44 345 PRO A CA 1
ATOM 2535 C C . PRO A 1 345 ? -0.333 -14.523 15.715 1.00 93.44 345 PRO A C 1
ATOM 2537 O O . PRO A 1 345 ? -0.478 -15.727 15.926 1.00 93.44 345 PRO A O 1
ATOM 2540 N N . VAL A 1 346 ? -0.525 -13.993 14.508 1.00 93.31 346 VAL A N 1
ATOM 2541 C CA . VAL A 1 346 ? -0.733 -14.824 13.317 1.00 93.31 346 VAL A CA 1
ATOM 2542 C C . VAL A 1 346 ? 0.551 -15.583 12.965 1.00 93.31 346 VAL A C 1
ATOM 2544 O O . VAL A 1 346 ? 1.657 -15.069 13.140 1.00 93.31 346 VAL A O 1
ATOM 2547 N N . ALA A 1 347 ? 0.414 -16.802 12.438 1.00 92.31 347 ALA A N 1
ATOM 2548 C CA . ALA A 1 347 ? 1.548 -17.571 11.942 1.00 92.31 347 ALA A CA 1
ATOM 2549 C C . ALA A 1 347 ? 2.251 -16.819 10.798 1.00 92.31 347 ALA A C 1
ATOM 2551 O O . ALA A 1 347 ? 1.655 -16.561 9.754 1.00 92.31 347 ALA A O 1
ATOM 2552 N N . THR A 1 348 ? 3.535 -16.505 10.972 1.00 86.75 348 THR A N 1
ATOM 2553 C CA . THR A 1 348 ? 4.358 -15.715 10.035 1.00 86.75 348 THR A CA 1
ATOM 2554 C C . THR A 1 348 ? 4.892 -16.530 8.852 1.00 86.75 348 THR A C 1
ATOM 2556 O O . THR A 1 348 ? 5.952 -16.237 8.300 1.00 86.75 348 THR A O 1
ATOM 2559 N N . GLN A 1 349 ? 4.186 -17.592 8.467 1.00 82.25 349 GLN A N 1
ATOM 2560 C CA . GLN A 1 349 ? 4.602 -18.456 7.367 1.00 82.25 349 GLN A CA 1
ATOM 2561 C C . GLN A 1 349 ? 4.525 -17.730 6.016 1.00 82.25 349 GLN A C 1
ATOM 2563 O O . GLN A 1 349 ? 3.719 -16.815 5.824 1.00 82.25 349 GLN A O 1
ATOM 2568 N N . SER A 1 350 ? 5.374 -18.155 5.076 1.00 84.75 350 SER A N 1
ATOM 2569 C CA . SER A 1 350 ? 5.371 -17.639 3.705 1.00 84.75 350 SER A CA 1
ATOM 2570 C C . SER A 1 350 ? 4.014 -17.892 3.046 1.00 84.75 350 SER A C 1
ATOM 2572 O O . SER A 1 350 ? 3.444 -18.979 3.169 1.00 84.75 350 SER A O 1
ATOM 2574 N N . LEU A 1 351 ? 3.497 -16.872 2.365 1.00 92.31 351 LEU A N 1
ATOM 2575 C CA . LEU A 1 351 ? 2.266 -16.951 1.593 1.00 92.31 351 LEU A CA 1
ATOM 2576 C C . LEU A 1 351 ? 2.625 -17.038 0.110 1.00 92.31 351 LEU A C 1
ATOM 2578 O O . LEU A 1 351 ? 3.562 -16.392 -0.357 1.00 92.31 351 LEU A O 1
ATOM 2582 N N . SER A 1 352 ? 1.856 -17.807 -0.657 1.00 93.94 352 SER A N 1
ATOM 2583 C CA . SER A 1 352 ? 1.984 -17.787 -2.114 1.00 93.94 352 SER A CA 1
ATOM 2584 C C . SER A 1 352 ? 1.635 -16.398 -2.648 1.00 93.94 352 SER A C 1
ATOM 2586 O O . SER A 1 352 ? 0.610 -15.836 -2.251 1.00 93.94 352 SER A O 1
ATOM 2588 N N . LEU A 1 353 ? 2.433 -15.870 -3.582 1.00 95.62 353 LEU A N 1
ATOM 2589 C CA . LEU A 1 353 ? 2.083 -14.619 -4.254 1.00 95.62 353 LEU A CA 1
ATOM 2590 C C . LEU A 1 353 ? 0.737 -14.752 -4.981 1.00 95.62 353 LEU A C 1
ATOM 2592 O O . LEU A 1 353 ? 0.590 -15.667 -5.799 1.00 95.62 353 LEU A O 1
ATOM 2596 N N . PRO A 1 354 ? -0.218 -13.836 -4.745 1.00 96.75 354 PRO A N 1
ATOM 2597 C CA . PRO A 1 354 ? -1.438 -13.782 -5.532 1.00 96.75 354 PRO A CA 1
ATOM 2598 C C . PRO A 1 354 ? -1.121 -13.313 -6.961 1.00 96.75 354 PRO A C 1
ATOM 2600 O O . PRO A 1 354 ? -0.090 -12.664 -7.181 1.00 96.75 354 PRO A O 1
ATOM 2603 N N . PRO A 1 355 ? -2.002 -13.585 -7.938 1.00 97.62 355 PRO A N 1
ATOM 2604 C CA . PRO A 1 355 ? -1.924 -12.942 -9.243 1.00 97.62 355 PRO A CA 1
ATOM 2605 C C . PRO A 1 355 ? -1.900 -11.416 -9.096 1.00 97.62 355 PRO A C 1
ATOM 2607 O O . PRO A 1 355 ? -2.690 -10.847 -8.338 1.00 97.62 355 PRO A O 1
ATOM 2610 N N . LEU A 1 356 ? -0.986 -10.752 -9.802 1.00 97.88 356 LEU A N 1
ATOM 2611 C CA . LEU A 1 356 ? -0.863 -9.298 -9.756 1.00 97.88 356 LEU A CA 1
ATOM 2612 C C . LEU A 1 356 ? -2.030 -8.644 -10.509 1.00 97.88 356 LEU A C 1
ATOM 2614 O O . LEU A 1 356 ? -2.203 -8.851 -11.710 1.00 97.88 356 LEU A O 1
ATOM 2618 N N . GLY A 1 357 ? -2.826 -7.843 -9.802 1.00 97.31 357 GLY A N 1
ATOM 2619 C CA . GLY A 1 357 ? -3.916 -7.066 -10.391 1.00 97.31 357 GLY A CA 1
ATOM 2620 C C . GLY A 1 357 ? -3.444 -5.791 -11.099 1.00 97.31 357 GLY A C 1
ATOM 2621 O O . GLY A 1 357 ? -2.272 -5.413 -11.042 1.00 97.31 357 GLY A O 1
ATOM 2622 N N . LYS A 1 358 ? -4.384 -5.079 -11.726 1.00 96.06 358 LYS A N 1
ATOM 2623 C CA . LYS A 1 358 ? -4.159 -3.750 -12.317 1.00 96.06 358 LYS A CA 1
ATOM 2624 C C . LYS A 1 358 ? -4.779 -2.662 -11.449 1.00 96.06 358 LYS A C 1
ATOM 2626 O O . LYS A 1 358 ? -5.829 -2.869 -10.848 1.00 96.06 358 LYS A O 1
ATOM 2631 N N . THR A 1 359 ? -4.133 -1.502 -11.382 1.00 94.56 359 THR A N 1
ATOM 2632 C CA . THR A 1 359 ? -4.649 -0.325 -10.668 1.00 94.56 359 THR A CA 1
ATOM 2633 C C . THR A 1 359 ? -4.425 0.940 -11.486 1.00 94.56 359 THR A C 1
ATOM 2635 O O . THR A 1 359 ? -3.465 1.028 -12.241 1.00 94.56 359 THR A O 1
ATOM 2638 N N . SER A 1 360 ? -5.301 1.926 -11.326 1.00 89.06 360 SER A N 1
ATOM 2639 C CA . SER A 1 360 ? -5.203 3.245 -11.963 1.00 89.06 360 SER A CA 1
ATOM 2640 C C . SER A 1 360 ? -5.303 4.379 -10.940 1.00 89.06 360 SER A C 1
ATOM 2642 O O . SER A 1 360 ? -5.688 5.490 -11.292 1.00 89.06 360 SER A O 1
ATOM 2644 N N . ALA A 1 361 ? -5.033 4.087 -9.663 1.00 85.94 361 ALA A N 1
ATOM 2645 C CA . ALA A 1 361 ? -5.146 5.083 -8.607 1.00 85.94 361 ALA A CA 1
ATOM 2646 C C . ALA A 1 361 ? -4.171 6.248 -8.842 1.00 85.94 361 ALA A C 1
ATOM 2648 O O . ALA A 1 361 ? -3.007 6.059 -9.208 1.00 85.94 361 ALA A O 1
ATOM 2649 N N . ASP A 1 362 ? -4.696 7.449 -8.637 1.00 87.12 362 ASP A N 1
ATOM 2650 C CA . ASP A 1 362 ? -4.110 8.744 -8.972 1.00 87.12 362 ASP A CA 1
ATOM 2651 C C . ASP A 1 362 ? -3.500 9.470 -7.767 1.00 87.12 362 ASP A C 1
ATOM 2653 O O . ASP A 1 362 ? -2.897 10.525 -7.936 1.00 87.12 362 ASP A O 1
ATOM 2657 N N . ARG A 1 363 ? -3.608 8.882 -6.572 1.00 90.12 363 ARG A N 1
ATOM 2658 C CA . ARG A 1 363 ? -3.035 9.389 -5.319 1.00 90.12 363 ARG A CA 1
ATOM 2659 C C . ARG A 1 363 ? -2.550 8.253 -4.425 1.00 90.12 363 ARG A C 1
ATOM 2661 O O . ARG A 1 363 ? -3.110 7.152 -4.471 1.00 90.12 363 ARG A O 1
ATOM 2668 N N . SER A 1 364 ? -1.554 8.521 -3.579 1.00 93.56 364 SER A N 1
ATOM 2669 C CA . SER A 1 364 ? -1.214 7.588 -2.499 1.00 93.56 364 SER A CA 1
ATOM 2670 C C . SER A 1 364 ? -2.204 7.735 -1.350 1.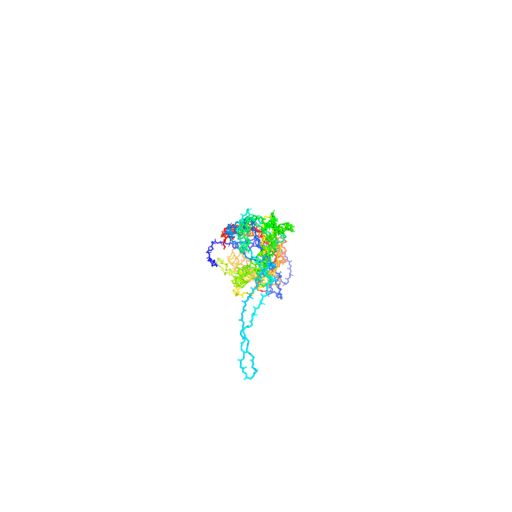00 93.56 364 SER A C 1
ATOM 2672 O O . SER A 1 364 ? -2.618 8.836 -0.983 1.00 93.56 364 SER A O 1
ATOM 2674 N N . GLN A 1 365 ? -2.609 6.601 -0.792 1.00 95.56 365 GLN A N 1
ATOM 2675 C CA . GLN A 1 365 ? -3.629 6.546 0.243 1.00 95.56 365 GLN A CA 1
ATOM 2676 C C . GLN A 1 365 ? -3.446 5.302 1.106 1.00 95.56 365 GLN A C 1
ATOM 2678 O O . GLN A 1 365 ? -3.210 4.209 0.595 1.00 95.56 365 GLN A O 1
ATOM 2683 N N . ALA A 1 366 ? -3.619 5.459 2.412 1.00 95.56 366 ALA A N 1
ATOM 2684 C CA . ALA A 1 366 ? -3.834 4.376 3.352 1.00 95.56 366 ALA A CA 1
ATOM 2685 C C . ALA A 1 366 ? -5.311 4.367 3.745 1.00 95.56 366 ALA A C 1
ATOM 2687 O O . ALA A 1 366 ? -5.854 5.384 4.171 1.00 95.56 366 ALA A O 1
ATOM 2688 N N . ASP A 1 367 ? -5.946 3.217 3.592 1.00 96.75 367 ASP A N 1
ATOM 2689 C CA . ASP A 1 367 ? -7.317 2.944 3.994 1.00 96.75 367 ASP A CA 1
ATOM 2690 C C . ASP A 1 367 ? -7.313 1.647 4.801 1.00 96.75 367 ASP A C 1
ATOM 2692 O O . ASP A 1 367 ? -7.409 0.549 4.257 1.00 96.75 367 ASP A O 1
ATOM 2696 N N . ILE A 1 368 ? -7.059 1.770 6.098 1.00 95.75 368 ILE A N 1
ATOM 2697 C CA . ILE A 1 368 ? -6.746 0.650 6.980 1.00 95.75 368 ILE A CA 1
ATOM 2698 C C . ILE A 1 368 ? -7.963 0.350 7.843 1.00 95.75 368 ILE A C 1
ATOM 2700 O O . ILE A 1 368 ? -8.363 1.176 8.656 1.00 95.75 368 ILE A O 1
ATOM 2704 N N . THR A 1 369 ? -8.532 -0.841 7.697 1.00 96.19 369 THR A N 1
ATOM 2705 C CA . THR A 1 369 ? -9.632 -1.339 8.524 1.00 96.19 369 THR A CA 1
ATOM 2706 C C . THR A 1 369 ? -9.116 -2.376 9.516 1.00 96.19 369 THR A C 1
ATOM 2708 O O . THR A 1 369 ? -8.792 -3.503 9.147 1.00 96.19 369 THR A O 1
ATOM 2711 N N . VAL A 1 370 ? -9.045 -2.017 10.795 1.00 94.31 370 VAL A N 1
ATOM 2712 C CA . VAL A 1 370 ? -8.575 -2.900 11.867 1.00 94.31 370 VAL A CA 1
ATOM 2713 C C . VAL A 1 370 ? -9.764 -3.490 12.610 1.00 94.31 370 VAL A C 1
ATOM 2715 O O . VAL A 1 370 ? -10.580 -2.758 13.165 1.00 94.31 370 VAL A O 1
ATOM 2718 N N . GLN A 1 371 ? -9.822 -4.819 12.676 1.00 93.81 371 GLN A N 1
ATOM 2719 C CA . GLN A 1 371 ? -10.777 -5.530 13.522 1.00 93.81 371 GLN A CA 1
ATOM 2720 C C . GLN A 1 371 ? -10.110 -5.964 14.829 1.00 93.81 371 GLN A C 1
ATOM 2722 O O . GLN A 1 371 ? -9.162 -6.744 14.818 1.00 93.81 371 GLN A O 1
ATOM 2727 N N . ALA A 1 372 ? -10.600 -5.481 15.963 1.00 91.56 372 ALA A N 1
ATOM 2728 C CA . ALA A 1 372 ? -10.146 -5.876 17.287 1.00 91.56 372 ALA A CA 1
ATOM 2729 C C . ALA A 1 372 ? -11.150 -6.838 17.922 1.00 91.56 372 ALA A C 1
ATOM 2731 O O . ALA A 1 372 ? -12.312 -6.486 18.102 1.00 91.56 372 ALA A O 1
ATOM 2732 N N . ALA A 1 373 ? -10.698 -8.035 18.293 1.00 88.94 373 ALA A N 1
ATOM 2733 C CA . ALA A 1 373 ? -11.491 -8.979 19.073 1.00 88.94 373 ALA A CA 1
ATOM 2734 C C . ALA A 1 373 ? -10.943 -9.021 20.503 1.00 88.94 373 ALA A C 1
ATOM 2736 O O . ALA A 1 373 ? -9.842 -9.520 20.738 1.00 88.94 373 ALA A O 1
ATOM 2737 N N . ALA A 1 374 ? -11.701 -8.474 21.452 1.00 87.75 374 ALA A N 1
ATOM 2738 C CA . ALA A 1 374 ? -11.327 -8.430 22.857 1.00 87.75 374 ALA A CA 1
ATOM 2739 C C . ALA A 1 374 ? -12.060 -9.534 23.636 1.00 87.75 374 ALA A C 1
ATOM 2741 O O . ALA A 1 374 ? -13.286 -9.462 23.765 1.00 87.75 374 ALA A O 1
ATOM 2742 N N . PRO A 1 375 ? -11.348 -10.539 24.179 1.00 89.75 375 PRO A N 1
ATOM 2743 C CA . PRO A 1 375 ? -11.960 -11.533 25.054 1.00 89.75 375 PRO A CA 1
ATOM 2744 C C . PRO A 1 375 ? -12.562 -10.876 26.294 1.00 89.75 375 PRO A C 1
ATOM 2746 O O . PRO A 1 375 ? -11.938 -9.988 26.881 1.00 89.75 375 PRO A O 1
ATOM 2749 N N . TYR A 1 376 ? -13.728 -11.345 26.745 1.00 90.50 376 TYR A N 1
ATOM 2750 C CA . TYR A 1 376 ? -14.374 -10.772 27.936 1.00 90.50 376 TYR A CA 1
ATOM 2751 C C . TYR A 1 376 ? -13.494 -10.842 29.183 1.00 90.50 376 TYR A C 1
ATOM 2753 O O . TYR A 1 376 ? -13.507 -9.899 29.960 1.00 90.50 376 TYR A O 1
ATOM 2761 N N . GLY A 1 377 ? -12.660 -11.877 29.338 1.00 89.25 377 GLY A N 1
ATOM 2762 C CA . GLY A 1 377 ? -11.698 -11.949 30.444 1.00 89.25 377 GLY A CA 1
ATOM 2763 C C . GLY A 1 377 ? -10.701 -10.783 30.453 1.00 89.25 377 GLY A C 1
ATOM 2764 O O . GLY A 1 377 ? -10.462 -10.184 31.494 1.00 89.25 377 GLY A O 1
ATOM 2765 N N . LEU A 1 378 ? -10.195 -10.381 29.280 1.00 85.69 378 LEU A N 1
ATOM 2766 C CA . LEU A 1 378 ? -9.279 -9.241 29.160 1.00 85.69 378 LEU A CA 1
ATOM 2767 C C . LEU A 1 378 ? -9.976 -7.918 29.496 1.00 85.69 378 LEU A C 1
ATOM 2769 O O . LEU A 1 378 ? -9.374 -7.041 30.113 1.00 85.69 378 LEU A O 1
ATOM 2773 N N . LEU A 1 379 ? -11.234 -7.764 29.081 1.00 88.75 379 LEU A N 1
ATOM 2774 C CA . LEU A 1 379 ? -12.035 -6.588 29.417 1.00 88.75 379 LEU A CA 1
ATOM 2775 C C . LEU A 1 379 ? -12.379 -6.566 30.913 1.00 88.75 379 LEU A C 1
ATOM 2777 O O . LEU A 1 379 ? -12.261 -5.522 31.547 1.00 88.75 379 LEU A O 1
ATOM 2781 N N . LEU A 1 380 ? -12.739 -7.713 31.490 1.00 91.56 380 LEU A N 1
ATOM 2782 C CA . LEU A 1 380 ? -13.042 -7.876 32.908 1.00 91.56 380 LEU A CA 1
ATOM 2783 C C . LEU A 1 380 ? -11.848 -7.510 33.791 1.00 91.56 380 LEU A C 1
ATOM 2785 O O . LEU A 1 380 ? -12.026 -6.799 34.780 1.00 91.56 380 LEU A O 1
ATOM 2789 N N . ASP A 1 381 ? -10.639 -7.937 33.423 1.00 88.25 381 ASP A N 1
ATOM 2790 C CA . ASP A 1 381 ? -9.411 -7.563 34.128 1.00 88.25 381 ASP A CA 1
ATOM 2791 C C . ASP A 1 381 ? -9.230 -6.040 34.148 1.00 88.25 381 ASP A C 1
ATOM 2793 O O . ASP A 1 381 ? -8.912 -5.453 35.185 1.00 88.25 381 ASP A O 1
ATOM 2797 N N . GLU A 1 382 ? -9.476 -5.378 33.014 1.00 85.38 382 GLU A N 1
ATOM 2798 C CA . GLU A 1 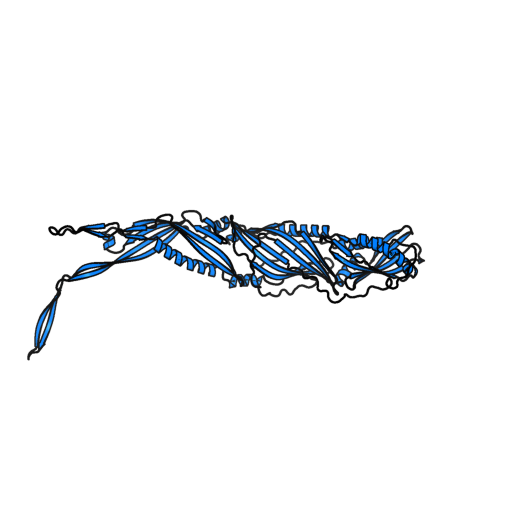382 ? -9.347 -3.926 32.902 1.00 85.38 382 GLU A CA 1
ATOM 2799 C C . GLU A 1 382 ? -10.429 -3.186 33.700 1.00 85.38 382 GLU A C 1
ATOM 2801 O O . GLU A 1 382 ? -10.124 -2.233 34.422 1.00 85.38 382 GLU A O 1
ATOM 2806 N N . LEU A 1 383 ? -11.688 -3.635 33.645 1.00 88.12 383 LEU A N 1
ATOM 2807 C CA . LEU A 1 383 ? -12.747 -3.072 34.485 1.00 88.12 383 LEU A CA 1
ATOM 2808 C C . LEU A 1 383 ? -12.427 -3.267 35.973 1.00 88.12 383 LEU A C 1
ATOM 2810 O O . LEU A 1 383 ? -12.518 -2.316 36.752 1.00 88.12 383 LEU A O 1
ATOM 2814 N N . SER A 1 384 ? -11.989 -4.466 36.362 1.00 90.50 384 SER A N 1
ATOM 2815 C CA . SER A 1 384 ? -11.661 -4.814 37.747 1.00 90.50 384 SER A CA 1
ATOM 2816 C C . SER A 1 384 ? -10.546 -3.935 38.304 1.00 90.50 384 SER A C 1
ATOM 2818 O O . SER A 1 384 ? -10.698 -3.391 39.394 1.00 90.50 384 SER A O 1
ATOM 2820 N N . LYS A 1 385 ? -9.463 -3.700 37.550 1.00 87.81 385 LYS A N 1
ATOM 2821 C CA . LYS A 1 385 ? -8.370 -2.794 37.963 1.00 87.81 385 LYS A CA 1
ATOM 2822 C C . LYS A 1 385 ? -8.854 -1.378 38.278 1.00 87.81 385 LYS A C 1
ATOM 2824 O O . LYS A 1 385 ? -8.296 -0.697 39.141 1.00 87.81 385 LYS A O 1
ATOM 2829 N N . ASN A 1 386 ? -9.870 -0.912 37.558 1.00 83.81 386 ASN A N 1
ATOM 2830 C CA . ASN A 1 386 ? -10.348 0.458 37.665 1.00 83.81 386 ASN A CA 1
ATOM 2831 C C . ASN A 1 386 ? -11.455 0.632 38.715 1.00 83.81 386 ASN A C 1
ATOM 2833 O O . ASN A 1 386 ? -11.503 1.689 39.353 1.00 83.81 386 ASN A O 1
ATOM 2837 N N . LEU A 1 387 ? -12.297 -0.388 38.908 1.00 88.12 387 LEU A N 1
ATOM 2838 C CA . LEU A 1 387 ? -13.507 -0.340 39.734 1.00 88.12 387 LEU A CA 1
ATOM 2839 C C . LEU A 1 387 ? -13.407 -1.108 41.055 1.00 88.12 387 LEU A C 1
ATOM 2841 O O . LEU A 1 387 ? -13.931 -0.633 42.060 1.00 88.12 387 LEU A O 1
ATOM 2845 N N . LYS A 1 388 ? -12.749 -2.271 41.086 1.00 91.50 388 LYS A N 1
ATOM 2846 C CA . LYS A 1 388 ? -12.711 -3.127 42.277 1.00 91.50 388 LYS A CA 1
ATOM 2847 C C . LYS A 1 388 ? -12.013 -2.415 43.435 1.00 91.50 388 LYS A C 1
ATOM 2849 O O . LYS A 1 388 ? -10.924 -1.863 43.283 1.00 91.50 388 LYS A O 1
ATOM 2854 N N . GLY A 1 389 ? -12.652 -2.424 44.599 1.00 90.94 389 GLY A N 1
ATOM 2855 C CA . GLY A 1 389 ? -12.186 -1.756 45.811 1.00 90.94 389 GLY A CA 1
ATOM 2856 C C . GLY A 1 389 ? -12.326 -0.233 45.800 1.00 90.94 389 GLY A C 1
ATOM 2857 O O . GLY A 1 389 ? -11.806 0.408 46.711 1.00 90.94 389 GLY A O 1
ATOM 2858 N N . ARG A 1 390 ? -12.985 0.364 44.795 1.00 88.81 390 ARG A N 1
ATOM 2859 C CA . ARG A 1 390 ? -13.286 1.801 44.789 1.00 88.81 390 ARG A CA 1
ATOM 2860 C C . ARG A 1 390 ? -14.489 2.099 45.674 1.00 88.81 390 ARG A C 1
ATOM 2862 O O . ARG A 1 390 ? -15.498 1.397 45.608 1.00 88.81 390 ARG A O 1
ATOM 2869 N N . ASP A 1 391 ? -14.366 3.183 46.429 1.00 88.50 391 ASP A N 1
ATOM 2870 C CA . ASP A 1 391 ? -15.449 3.779 47.199 1.00 88.50 391 ASP A CA 1
ATOM 2871 C C . ASP A 1 391 ? -15.992 5.002 46.447 1.00 88.50 391 ASP A C 1
ATOM 2873 O O . ASP A 1 391 ? -15.230 5.827 45.930 1.00 88.50 391 ASP A O 1
ATOM 2877 N N . PHE A 1 392 ? -17.313 5.112 46.395 1.00 83.88 392 PHE A N 1
ATOM 2878 C CA . PHE A 1 392 ? -18.048 6.225 45.814 1.00 83.88 392 PHE A CA 1
ATOM 2879 C C . PHE A 1 392 ? -18.934 6.831 46.893 1.00 83.88 392 PHE A C 1
ATOM 2881 O O . PHE A 1 392 ? -19.736 6.126 47.499 1.00 83.88 392 PHE A O 1
ATOM 2888 N N . GLN A 1 393 ? -18.785 8.130 47.133 1.00 84.19 393 GLN A N 1
ATOM 2889 C CA . GLN A 1 393 ? -19.581 8.854 48.120 1.00 84.19 393 GLN A CA 1
ATOM 2890 C C . GLN A 1 393 ? -20.426 9.899 47.409 1.00 84.19 393 GLN A C 1
ATOM 2892 O O . GLN A 1 393 ? -19.911 10.644 46.569 1.00 84.19 393 GLN A O 1
ATOM 2897 N N . GLN A 1 394 ? -21.702 9.988 47.768 1.00 76.81 394 GLN A N 1
ATOM 2898 C CA . GLN A 1 394 ? -22.571 11.044 47.269 1.00 76.81 394 GLN A CA 1
ATOM 2899 C C . GLN A 1 394 ? -23.498 11.559 48.352 1.00 76.81 394 GLN A C 1
ATOM 2901 O O . GLN A 1 394 ? -24.048 10.807 49.159 1.00 76.81 394 GLN A O 1
ATOM 2906 N N . GLN A 1 395 ? -23.698 12.873 48.327 1.00 76.50 395 GLN A N 1
ATOM 2907 C CA . GLN A 1 395 ? -24.687 13.520 49.162 1.00 76.50 395 GLN A CA 1
ATOM 2908 C C . GLN A 1 395 ? -26.044 13.482 48.465 1.00 76.50 395 GLN A C 1
ATOM 2910 O O . GLN A 1 395 ? -26.200 14.007 47.362 1.00 76.50 395 GLN A O 1
ATOM 2915 N N . THR A 1 396 ? -27.028 12.880 49.122 1.00 73.94 396 THR A N 1
ATOM 2916 C CA . THR A 1 396 ? -28.419 12.851 48.662 1.00 73.94 396 THR A CA 1
ATOM 2917 C C . THR A 1 396 ? -29.288 13.701 49.594 1.00 73.94 396 THR A C 1
ATOM 2919 O O . THR A 1 396 ? -28.879 13.979 50.727 1.00 73.94 396 THR A O 1
ATOM 2922 N N . PRO A 1 397 ? -30.512 14.086 49.186 1.00 72.44 397 PRO A N 1
ATOM 2923 C CA . PRO A 1 397 ? -31.467 14.731 50.090 1.00 72.44 397 PRO A CA 1
ATOM 2924 C C . PRO A 1 397 ? -31.798 13.899 51.342 1.00 72.44 397 PRO A C 1
ATOM 2926 O O . PRO A 1 397 ? -32.183 14.464 52.360 1.00 72.44 397 PRO A O 1
ATOM 2929 N N . ALA A 1 398 ? -31.635 12.571 51.278 1.00 71.69 398 ALA A N 1
ATOM 2930 C CA . ALA A 1 398 ? -31.878 11.654 52.391 1.00 71.69 398 ALA A CA 1
ATOM 2931 C C . ALA A 1 398 ? -30.658 11.470 53.319 1.00 71.69 398 ALA A C 1
ATOM 2933 O O . ALA A 1 398 ? -30.794 10.891 54.394 1.00 71.69 398 ALA A O 1
ATOM 2934 N N . GLY A 1 399 ? -29.475 11.960 52.929 1.00 78.06 399 GLY A N 1
ATOM 2935 C CA . GLY A 1 399 ? -28.223 11.837 53.679 1.00 78.06 399 GLY A CA 1
ATOM 2936 C C . GLY A 1 399 ? -27.043 11.378 52.816 1.00 78.06 399 GLY A C 1
ATOM 2937 O O . GLY A 1 399 ? -27.159 11.240 51.595 1.00 78.06 399 GLY A O 1
ATOM 2938 N N . ALA A 1 400 ? -25.890 11.169 53.454 1.00 81.06 400 ALA A N 1
ATOM 2939 C CA . ALA A 1 400 ? -24.696 10.649 52.792 1.00 81.06 400 ALA A CA 1
ATOM 2940 C C . ALA A 1 400 ? -24.865 9.158 52.485 1.00 81.06 400 ALA A C 1
ATOM 2942 O O . ALA A 1 400 ? -25.331 8.399 53.337 1.00 81.06 400 ALA A O 1
ATOM 2943 N N . VAL A 1 401 ? -24.470 8.751 51.285 1.00 80.88 401 VAL A N 1
ATOM 2944 C CA . VAL A 1 401 ? -24.454 7.348 50.883 1.00 80.88 401 VAL A CA 1
ATOM 2945 C C . VAL A 1 401 ? -23.049 6.988 50.419 1.00 80.88 401 VAL A C 1
ATOM 2947 O O . VAL A 1 401 ? -22.462 7.700 49.600 1.00 80.88 401 VAL A O 1
ATOM 2950 N N . ASP A 1 402 ? -22.547 5.863 50.922 1.00 86.06 402 ASP A N 1
ATOM 2951 C CA . ASP A 1 402 ? -21.255 5.302 50.537 1.00 86.06 402 ASP A CA 1
ATOM 2952 C C . ASP A 1 402 ? -21.464 3.972 49.816 1.00 86.06 402 ASP A C 1
ATOM 2954 O O . ASP A 1 402 ? -22.059 3.049 50.369 1.00 86.06 402 ASP A O 1
ATOM 2958 N N . VAL A 1 403 ? -20.940 3.845 48.602 1.00 86.06 403 VAL A N 1
ATOM 2959 C CA . VAL A 1 403 ? -20.994 2.615 47.807 1.00 86.06 403 VAL A CA 1
ATOM 2960 C C . VAL A 1 403 ? -19.580 2.126 47.549 1.00 86.06 403 VAL A C 1
ATOM 2962 O O . VAL A 1 403 ? -18.790 2.797 46.889 1.00 86.06 403 VAL A O 1
ATOM 2965 N N . LYS A 1 404 ? -19.268 0.927 48.034 1.00 91.12 404 LYS A N 1
ATOM 2966 C CA . LYS A 1 404 ? -18.010 0.237 47.761 1.00 91.12 404 LYS A CA 1
ATOM 2967 C C . LYS A 1 404 ? -18.223 -0.860 46.733 1.00 91.12 404 LYS A C 1
ATOM 2969 O O . LYS A 1 404 ? -19.100 -1.701 46.910 1.00 91.12 404 LYS A O 1
ATOM 2974 N N . VAL A 1 405 ? -17.397 -0.896 45.692 1.00 91.12 405 VAL A N 1
ATOM 2975 C CA . VAL A 1 405 ? -17.404 -1.993 44.713 1.00 91.12 405 VAL A CA 1
ATOM 2976 C C . VAL A 1 405 ? -16.485 -3.108 45.209 1.00 91.12 405 VAL A C 1
ATOM 2978 O O . VAL A 1 405 ? -15.270 -2.937 45.286 1.00 91.12 405 VAL A O 1
ATOM 2981 N N . GLU A 1 406 ? -17.051 -4.257 45.560 1.00 94.94 406 GLU A N 1
ATOM 2982 C CA . GLU A 1 406 ? -16.310 -5.434 46.025 1.00 94.94 406 GLU A CA 1
ATOM 2983 C C . GLU A 1 406 ? -15.780 -6.286 44.876 1.00 94.94 406 GLU A C 1
ATOM 2985 O O . GLU A 1 406 ? -14.681 -6.836 44.969 1.00 94.94 406 GLU A O 1
ATOM 2990 N N . ASP A 1 407 ? -16.566 -6.409 43.809 1.00 95.69 407 ASP A N 1
ATOM 2991 C CA . ASP A 1 407 ? -16.237 -7.252 42.668 1.00 95.69 407 ASP A CA 1
ATOM 2992 C C . ASP A 1 407 ? -16.905 -6.760 41.387 1.00 95.69 407 ASP A C 1
ATOM 2994 O O . ASP A 1 407 ? -17.843 -5.959 41.425 1.00 95.69 407 ASP A O 1
ATOM 2998 N N . VAL A 1 408 ? -16.402 -7.242 40.255 1.00 93.81 408 VAL A N 1
ATOM 2999 C CA . VAL A 1 408 ? -16.903 -6.905 38.922 1.00 93.81 408 VAL A CA 1
ATOM 3000 C C . VAL A 1 408 ? -17.106 -8.194 38.137 1.00 93.81 408 VAL A C 1
ATOM 3002 O O . VAL A 1 408 ? -16.353 -9.148 38.307 1.00 93.81 408 VAL A O 1
ATOM 3005 N N . ASP A 1 409 ? -18.111 -8.207 37.275 1.00 94.69 409 ASP A N 1
ATOM 3006 C CA . ASP A 1 409 ? -18.386 -9.270 36.318 1.00 94.69 409 ASP A CA 1
ATOM 3007 C C . ASP A 1 409 ? -18.679 -8.660 34.939 1.00 94.69 409 ASP A C 1
ATOM 3009 O O . ASP A 1 409 ? -19.160 -7.527 34.834 1.00 94.69 409 ASP A O 1
ATOM 3013 N N . LEU A 1 410 ? -18.351 -9.389 33.876 1.00 94.31 410 LEU A N 1
ATOM 3014 C CA . LEU A 1 410 ? -18.543 -8.954 32.497 1.00 94.31 410 LEU A CA 1
ATOM 3015 C C . LEU A 1 410 ? -18.739 -10.165 31.587 1.00 94.31 410 LEU A C 1
ATOM 3017 O O . LEU A 1 410 ? -17.832 -10.983 31.421 1.00 94.31 410 LEU A O 1
ATOM 3021 N N . TYR A 1 411 ? -19.893 -10.242 30.934 1.00 94.38 411 TYR A N 1
ATOM 3022 C CA . TYR A 1 411 ? -20.216 -11.350 30.039 1.00 94.38 411 TYR A CA 1
ATOM 3023 C C . TYR A 1 411 ? -21.216 -10.938 28.949 1.00 94.38 411 TYR A C 1
ATOM 3025 O O . TYR A 1 411 ? -21.928 -9.943 29.097 1.00 94.38 411 TYR A O 1
ATOM 3033 N N . PRO A 1 412 ? -21.290 -11.686 27.835 1.00 93.94 412 PRO A N 1
ATOM 3034 C CA . PRO A 1 412 ? -22.330 -11.490 26.833 1.00 93.94 412 PRO A CA 1
ATOM 3035 C C . PRO A 1 412 ? -23.656 -12.102 27.291 1.00 93.94 412 PRO A C 1
ATOM 3037 O O . PRO A 1 412 ? -23.672 -13.193 27.867 1.00 93.94 412 PRO A O 1
ATOM 3040 N N . SER A 1 413 ? -24.762 -11.445 26.953 1.00 91.88 413 SER A N 1
ATOM 3041 C CA . SER A 1 413 ? -26.125 -11.961 27.097 1.00 91.88 413 SER A CA 1
ATOM 3042 C C . SER A 1 413 ? -26.919 -11.664 25.827 1.00 91.88 413 SER A C 1
ATOM 3044 O O . SER A 1 413 ? -27.250 -10.515 25.542 1.00 91.88 413 SER A O 1
ATOM 3046 N N . ALA A 1 414 ? -27.187 -12.696 25.025 1.00 87.44 414 ALA A N 1
ATOM 3047 C CA . ALA A 1 414 ? -27.711 -12.564 23.665 1.00 87.44 414 ALA A CA 1
ATOM 3048 C C . ALA A 1 414 ? -26.872 -11.582 22.814 1.00 87.44 414 ALA A C 1
ATOM 3050 O O . ALA A 1 414 ? -25.704 -11.858 22.547 1.00 87.44 414 ALA A O 1
ATOM 3051 N N . SER A 1 415 ? -27.454 -10.456 22.391 1.00 87.19 415 SER A N 1
ATOM 3052 C CA . SER A 1 415 ? -26.783 -9.375 21.653 1.00 87.19 415 SER A CA 1
ATOM 3053 C C . SER A 1 415 ? -26.231 -8.263 22.550 1.00 87.19 415 SER A C 1
ATOM 3055 O O . SER A 1 415 ? -25.641 -7.316 22.041 1.00 87.19 415 SER A O 1
ATOM 3057 N N . SER A 1 416 ? -26.423 -8.351 23.863 1.00 91.56 416 SER A N 1
ATOM 3058 C CA . SER A 1 416 ? -26.067 -7.310 24.826 1.00 91.56 416 SER A CA 1
ATOM 3059 C C . SER A 1 416 ? -24.817 -7.681 25.619 1.00 91.56 416 SER A C 1
ATOM 3061 O O . SER A 1 416 ? -24.508 -8.854 25.834 1.00 91.56 416 SER A O 1
ATOM 3063 N N . VAL A 1 417 ? -24.097 -6.670 26.093 1.00 92.94 417 VAL A N 1
ATOM 3064 C CA . VAL A 1 417 ? -23.030 -6.837 27.086 1.00 92.94 417 VAL A CA 1
ATOM 3065 C C . VAL A 1 417 ? -23.624 -6.598 28.462 1.00 92.94 417 VAL A C 1
ATOM 3067 O O . VAL A 1 417 ? -24.345 -5.621 28.656 1.00 92.94 417 VAL A O 1
ATOM 3070 N N . VAL A 1 418 ? -23.308 -7.473 29.413 1.00 93.94 418 VAL A N 1
ATOM 3071 C CA . VAL A 1 418 ? -23.716 -7.346 30.811 1.00 93.94 418 VAL A CA 1
ATOM 3072 C C . VAL A 1 418 ? -22.510 -6.992 31.654 1.00 93.94 418 VAL A C 1
ATOM 3074 O O . VAL A 1 418 ? -21.506 -7.700 31.625 1.00 93.94 418 VAL A O 1
ATOM 3077 N N . VAL A 1 419 ? -22.629 -5.918 32.427 1.00 93.38 419 VAL A N 1
ATOM 3078 C CA . VAL A 1 419 ? -21.686 -5.529 33.472 1.00 93.38 419 VAL A CA 1
ATOM 3079 C C . VAL A 1 419 ? -22.351 -5.784 34.817 1.00 93.38 419 VAL A C 1
ATOM 3081 O O . VAL A 1 419 ? -23.395 -5.208 35.114 1.00 93.38 419 VAL A O 1
ATOM 3084 N N . GLY A 1 420 ? -21.750 -6.646 35.630 1.00 93.12 420 GLY A N 1
ATOM 3085 C CA . GLY A 1 420 ? -22.147 -6.878 37.013 1.00 93.12 420 GLY A CA 1
ATOM 3086 C C . GLY A 1 420 ? -21.210 -6.153 37.969 1.00 93.12 420 GLY A C 1
ATOM 3087 O O . GLY A 1 420 ? -19.995 -6.236 37.828 1.00 93.12 420 GLY A O 1
ATOM 3088 N N . LEU A 1 421 ? -21.753 -5.464 38.965 1.00 92.06 421 LEU A N 1
ATOM 3089 C CA . LEU A 1 421 ? -20.997 -4.875 40.063 1.00 92.06 421 LEU A CA 1
ATOM 3090 C C . LEU A 1 421 ? -21.511 -5.454 41.371 1.00 92.06 421 LEU A C 1
ATOM 3092 O O . LEU A 1 421 ? -22.687 -5.301 41.704 1.00 92.06 421 LEU A O 1
ATOM 3096 N N . LYS A 1 422 ? -20.629 -6.095 42.133 1.00 93.56 422 LYS A N 1
ATOM 3097 C CA . LYS A 1 422 ? -20.940 -6.466 43.507 1.00 93.56 422 LYS A CA 1
ATOM 3098 C C . LYS A 1 422 ? -20.671 -5.258 44.385 1.00 93.56 422 LYS A C 1
ATOM 3100 O O . LYS A 1 422 ? -19.526 -4.820 44.489 1.00 93.56 422 LYS A O 1
ATOM 3105 N N . VAL A 1 423 ? -21.712 -4.712 44.994 1.00 90.62 423 VAL A N 1
ATOM 3106 C CA . VAL A 1 423 ? -21.631 -3.483 45.781 1.00 90.62 423 VAL A CA 1
ATOM 3107 C C . VAL A 1 423 ? -21.983 -3.731 47.238 1.00 90.62 423 VAL A C 1
ATOM 3109 O O . VAL A 1 423 ? -22.848 -4.547 47.555 1.00 90.62 423 VAL A O 1
ATOM 3112 N N . GLN A 1 424 ? -21.321 -2.984 48.112 1.00 90.44 424 GLN A N 1
ATOM 3113 C CA . GLN A 1 424 ? -21.681 -2.806 49.508 1.00 90.44 424 GLN A CA 1
ATOM 3114 C C . GLN A 1 424 ? -22.077 -1.341 49.695 1.00 90.44 424 GLN A C 1
ATOM 3116 O O . GLN A 1 424 ? -21.233 -0.451 49.581 1.00 90.44 424 GLN A O 1
ATOM 3121 N N . ALA A 1 425 ? -23.358 -1.087 49.956 1.00 86.56 425 ALA A N 1
ATOM 3122 C CA . ALA A 1 425 ? -23.897 0.257 50.119 1.00 86.56 425 ALA A CA 1
ATOM 3123 C C . ALA A 1 425 ? -24.219 0.537 51.592 1.00 86.56 425 ALA A C 1
ATOM 3125 O O . ALA A 1 425 ? -24.964 -0.214 52.230 1.00 86.56 425 ALA A O 1
ATOM 3126 N N . LYS A 1 426 ? -23.673 1.635 52.124 1.00 85.94 426 LYS A N 1
ATO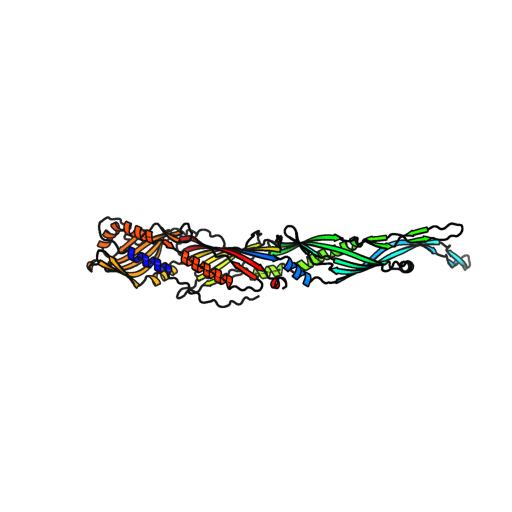M 3127 C CA . LYS A 1 426 ? -24.043 2.210 53.418 1.00 85.94 426 LYS A CA 1
ATOM 3128 C C . LYS A 1 426 ? -24.969 3.386 53.188 1.00 85.94 426 LYS A C 1
ATOM 3130 O O . LYS A 1 426 ? -24.586 4.362 52.546 1.00 85.94 426 LYS A O 1
ATOM 3135 N N . LEU A 1 427 ? -26.180 3.278 53.708 1.00 81.12 427 LEU A N 1
ATOM 3136 C CA . LEU A 1 427 ? -27.250 4.238 53.471 1.00 81.12 427 LEU A CA 1
ATOM 3137 C C . LEU A 1 427 ? -27.579 4.998 54.766 1.00 81.12 427 LEU A C 1
ATOM 3139 O O . LEU A 1 427 ? -27.227 4.536 55.854 1.00 81.12 427 LEU A O 1
ATOM 3143 N N . PRO A 1 428 ? -28.247 6.163 54.679 1.00 76.31 428 PRO A N 1
ATOM 3144 C CA . PRO A 1 428 ? -28.676 6.920 55.848 1.00 76.31 428 PRO A CA 1
ATOM 3145 C C . PRO A 1 428 ? -29.568 6.073 56.767 1.00 76.31 428 PRO A C 1
ATOM 3147 O O . PRO A 1 428 ? -30.719 5.786 56.448 1.00 76.31 428 PRO A O 1
ATOM 3150 N N . GLY A 1 429 ? -29.020 5.680 57.920 1.00 73.25 429 GLY A N 1
ATOM 3151 C CA . GLY A 1 429 ? -29.636 4.734 58.854 1.00 73.25 429 GLY A CA 1
ATOM 3152 C C . GLY A 1 429 ? -29.119 3.305 58.649 1.00 73.25 429 GLY A C 1
ATOM 3153 O O . GLY A 1 429 ? -29.334 2.693 57.608 1.00 73.25 429 GLY A O 1
ATOM 3154 N N . GLU A 1 430 ? -28.463 2.743 59.670 1.00 67.50 430 GLU A N 1
ATOM 3155 C CA . GLU A 1 430 ? -27.725 1.466 59.576 1.00 67.50 430 GLU A CA 1
ATOM 3156 C C . GLU A 1 430 ? -28.573 0.258 59.133 1.00 67.50 430 GLU A C 1
ATOM 3158 O O . GLU A 1 430 ? -28.038 -0.705 58.587 1.00 67.50 430 GLU A O 1
ATOM 3163 N N . PHE A 1 431 ? -29.895 0.311 59.324 1.00 68.06 431 PHE A N 1
ATOM 3164 C CA . PHE A 1 431 ? -30.830 -0.751 58.933 1.00 68.06 431 PHE A CA 1
ATOM 3165 C C . PHE A 1 431 ? -31.069 -0.847 57.415 1.00 68.06 431 PHE A C 1
ATOM 3167 O O . PHE A 1 431 ? -31.670 -1.819 56.957 1.00 68.06 431 PHE A O 1
ATOM 3174 N N . LEU A 1 432 ? -30.627 0.145 56.632 1.00 68.38 432 LEU A N 1
ATOM 3175 C CA . LEU A 1 432 ? -30.789 0.176 55.174 1.00 68.38 432 LEU A CA 1
ATOM 3176 C C . LEU A 1 432 ? -29.563 -0.325 54.411 1.00 68.38 432 LEU A C 1
ATOM 3178 O O . LEU A 1 432 ? -29.650 -0.482 53.193 1.00 68.38 432 LEU A O 1
ATOM 3182 N N . ASN A 1 433 ? -28.454 -0.599 55.107 1.00 81.75 433 ASN A N 1
ATOM 3183 C CA . ASN A 1 433 ? -27.242 -1.138 54.498 1.00 81.75 433 ASN A CA 1
ATOM 3184 C C . ASN A 1 433 ? -27.565 -2.415 53.710 1.00 81.75 433 ASN A C 1
ATOM 3186 O O . ASN A 1 433 ? -28.313 -3.274 54.179 1.00 81.75 433 ASN A O 1
ATOM 3190 N N . THR A 1 434 ? -27.004 -2.538 52.511 1.00 83.56 434 THR A N 1
ATOM 3191 C CA . THR A 1 434 ? -27.282 -3.668 51.617 1.00 83.56 434 THR A CA 1
ATOM 3192 C C . THR A 1 434 ? -26.017 -4.097 50.898 1.00 83.56 434 THR A C 1
ATOM 3194 O O . THR A 1 434 ? -25.130 -3.284 50.619 1.00 83.56 434 THR A O 1
ATOM 3197 N N . THR A 1 435 ? -25.921 -5.394 50.630 1.00 87.81 435 THR A N 1
ATOM 3198 C CA . THR A 1 435 ? -24.870 -5.969 49.797 1.00 87.81 435 THR A CA 1
ATOM 3199 C C . THR A 1 435 ? -25.510 -6.811 48.707 1.00 87.81 435 THR A C 1
ATOM 3201 O O . THR A 1 435 ? -26.459 -7.560 48.942 1.00 87.81 435 THR A O 1
ATOM 3204 N N . GLY A 1 436 ? -24.979 -6.725 47.494 1.00 88.44 436 GLY A N 1
ATOM 3205 C CA . GLY A 1 436 ? -25.445 -7.591 46.424 1.00 88.44 436 GLY A CA 1
ATOM 3206 C C . GLY A 1 436 ? -24.909 -7.211 45.064 1.00 88.44 436 GLY A C 1
ATOM 3207 O O . GLY A 1 436 ? -24.016 -6.375 44.937 1.00 88.44 436 GLY A O 1
ATOM 3208 N N . TRP A 1 437 ? -25.449 -7.872 44.048 1.00 90.50 437 TRP A N 1
ATOM 3209 C CA . TRP A 1 437 ? -25.071 -7.631 42.666 1.00 90.50 437 TRP A CA 1
ATOM 3210 C C . TRP A 1 437 ? -26.025 -6.655 42.001 1.00 90.50 437 TRP A C 1
ATOM 3212 O O . TRP A 1 437 ? -27.245 -6.767 42.121 1.00 90.50 437 TRP A O 1
ATOM 3222 N N . VAL A 1 438 ? -25.445 -5.734 41.252 1.00 88.62 438 VAL A N 1
ATOM 3223 C CA . VAL A 1 438 ? -26.140 -4.810 40.371 1.00 88.62 438 VAL A CA 1
ATOM 3224 C C . VAL A 1 438 ? -25.678 -5.112 38.956 1.00 88.62 438 VAL A C 1
ATOM 3226 O O . VAL A 1 438 ? -24.487 -5.023 38.667 1.00 88.62 438 VAL A O 1
ATOM 3229 N N . TYR A 1 439 ? -26.604 -5.496 38.087 1.00 90.50 439 TYR A N 1
ATOM 3230 C CA . TYR A 1 439 ? -26.335 -5.821 36.694 1.00 90.50 439 TYR A CA 1
ATOM 3231 C C . TYR A 1 439 ? -26.922 -4.747 35.788 1.00 90.50 439 TYR A C 1
ATOM 3233 O O . TYR A 1 439 ? -28.100 -4.402 35.887 1.00 90.50 439 TYR A O 1
ATOM 3241 N N . LEU A 1 440 ? -26.093 -4.261 34.873 1.00 90.44 440 LEU A N 1
ATOM 3242 C CA . LEU A 1 440 ? -26.494 -3.408 33.769 1.00 90.44 440 LEU A CA 1
ATOM 3243 C C . LEU A 1 440 ? -26.216 -4.163 32.475 1.00 90.44 440 LEU A C 1
ATOM 3245 O O . LEU A 1 440 ? -25.070 -4.521 32.207 1.00 90.44 440 LEU A O 1
ATOM 3249 N N . SER A 1 441 ? -27.248 -4.405 31.677 1.00 92.00 441 SER A N 1
ATOM 3250 C CA . SER A 1 441 ? -27.090 -4.964 30.338 1.00 92.00 441 SER A CA 1
ATOM 3251 C C . SER A 1 441 ? -27.473 -3.942 29.288 1.00 92.00 441 SER A C 1
ATOM 3253 O O . SER A 1 441 ? -28.453 -3.228 29.477 1.00 92.00 441 SER A O 1
ATOM 3255 N N . GLY A 1 442 ? -26.759 -3.907 28.172 1.00 92.31 442 GLY A N 1
ATOM 3256 C CA . GLY A 1 442 ? -27.146 -3.065 27.049 1.00 92.31 442 GLY A CA 1
ATOM 3257 C C . GLY A 1 442 ? -26.445 -3.432 25.755 1.00 92.31 442 GLY A C 1
ATOM 3258 O O . GLY A 1 442 ? -25.461 -4.178 25.741 1.00 92.31 442 GLY A O 1
ATOM 3259 N N . LEU A 1 443 ? -26.975 -2.902 24.661 1.00 92.50 443 LEU A N 1
ATOM 3260 C CA . LEU A 1 443 ? -26.503 -3.141 23.309 1.00 92.50 443 LEU A CA 1
ATOM 3261 C C . LEU A 1 443 ? -25.533 -2.024 22.893 1.00 92.50 443 LEU A C 1
ATOM 3263 O O . LEU A 1 443 ? -25.981 -0.906 22.617 1.00 92.50 443 LEU A O 1
ATOM 3267 N N . PRO A 1 444 ? -24.213 -2.285 22.830 1.00 92.88 444 PRO A N 1
ATOM 3268 C CA . PRO A 1 444 ? -23.267 -1.292 22.346 1.00 92.88 444 PRO A CA 1
ATOM 3269 C C . PRO A 1 444 ? -23.520 -1.003 20.866 1.00 92.88 444 PRO A C 1
ATOM 3271 O O . PRO A 1 444 ? -23.636 -1.918 20.051 1.00 92.88 444 PRO A O 1
ATOM 3274 N N . ARG A 1 445 ? -23.584 0.279 20.509 1.00 92.81 445 ARG A N 1
ATOM 3275 C CA . ARG A 1 445 ? -23.727 0.744 19.132 1.00 92.81 445 ARG A CA 1
ATOM 3276 C C . ARG A 1 445 ? -22.761 1.876 18.838 1.00 92.81 445 ARG A C 1
ATOM 3278 O O . ARG A 1 445 ? -22.414 2.680 19.699 1.00 92.81 445 ARG A O 1
ATOM 3285 N N . VAL A 1 446 ? -22.335 1.933 17.586 1.00 93.81 446 VAL A N 1
ATOM 3286 C CA . VAL A 1 446 ? -21.536 3.041 17.075 1.00 93.81 446 VAL A CA 1
ATOM 3287 C C . VAL A 1 446 ? -22.471 4.174 16.666 1.00 93.81 446 VAL A C 1
ATOM 3289 O O . VAL A 1 446 ? -23.454 3.958 15.956 1.00 93.81 446 VAL A O 1
ATOM 3292 N N . GLU A 1 447 ? -22.174 5.387 17.122 1.00 94.31 447 GLU A N 1
ATOM 3293 C CA . GLU A 1 447 ? -22.905 6.586 16.715 1.00 94.31 447 GLU A CA 1
ATOM 3294 C C . GLU A 1 447 ? -22.688 6.896 15.230 1.00 94.31 447 GLU A C 1
ATOM 3296 O O . GLU A 1 447 ? -21.667 6.539 14.647 1.00 94.31 447 GLU A O 1
ATOM 3301 N N . LYS A 1 448 ? -23.611 7.641 14.609 1.00 91.62 448 LYS A N 1
ATOM 3302 C CA . LYS A 1 448 ? -23.576 7.932 13.157 1.00 91.62 448 LYS A CA 1
ATOM 3303 C C . LYS A 1 448 ? -22.268 8.560 12.660 1.00 91.62 448 LYS A C 1
ATOM 3305 O O . LYS A 1 448 ? -21.961 8.454 11.479 1.00 91.62 448 LYS A O 1
ATOM 3310 N N . THR A 1 449 ? -21.536 9.253 13.532 1.00 90.12 449 THR A N 1
ATOM 3311 C CA . THR A 1 449 ? -20.259 9.901 13.202 1.00 90.12 449 THR A CA 1
ATOM 3312 C C . THR A 1 449 ? -19.060 8.957 13.274 1.00 90.12 449 THR A C 1
ATOM 3314 O O . THR A 1 449 ? -17.967 9.366 12.904 1.00 90.12 449 THR A O 1
ATOM 3317 N N . GLY A 1 450 ? -19.215 7.745 13.815 1.00 94.19 450 GLY A N 1
ATOM 3318 C CA . GLY A 1 450 ? -18.109 6.819 14.069 1.00 94.19 450 GLY A CA 1
ATOM 3319 C C . GLY A 1 450 ? -17.173 7.249 15.204 1.00 94.19 450 GLY A C 1
ATOM 3320 O O . GLY A 1 450 ? -16.209 6.554 15.495 1.00 94.19 450 GLY A O 1
ATOM 3321 N N . THR A 1 451 ? -17.428 8.379 15.869 1.00 93.94 451 THR A N 1
ATOM 3322 C CA . THR A 1 451 ? -16.539 8.955 16.899 1.00 93.94 451 THR A CA 1
ATOM 3323 C C . THR A 1 451 ? -17.043 8.777 18.325 1.00 93.94 451 THR A C 1
ATOM 3325 O O . THR A 1 451 ? -16.442 9.283 19.270 1.00 93.94 451 THR A O 1
ATOM 3328 N N . ALA A 1 452 ? -18.150 8.063 18.503 1.00 93.62 452 ALA A N 1
ATOM 3329 C CA . ALA A 1 452 ? -18.681 7.749 19.814 1.00 93.62 452 ALA A CA 1
ATOM 3330 C C . ALA A 1 452 ? -19.354 6.377 19.820 1.00 93.62 452 ALA A C 1
ATOM 3332 O O . ALA A 1 452 ? -19.824 5.888 18.791 1.00 93.62 452 ALA A O 1
ATOM 3333 N N . ILE A 1 453 ? -19.399 5.786 21.006 1.00 92.50 453 ILE A N 1
ATOM 3334 C CA . ILE A 1 453 ? -20.121 4.551 21.296 1.00 92.50 453 ILE A CA 1
ATOM 3335 C C . ILE A 1 453 ? -21.268 4.923 22.229 1.00 92.50 453 ILE A C 1
ATOM 3337 O O . ILE A 1 453 ? -21.039 5.632 23.206 1.00 92.50 453 ILE A O 1
ATOM 3341 N N . SER A 1 454 ? -22.475 4.455 21.951 1.00 92.56 454 SER A N 1
ATOM 3342 C CA . SER A 1 454 ? -23.612 4.505 22.870 1.00 92.56 454 SER A CA 1
ATOM 3343 C C . SER A 1 454 ? -23.978 3.100 23.320 1.00 92.56 454 SER A C 1
ATOM 3345 O O . SER A 1 454 ? -23.731 2.122 22.613 1.00 92.56 454 SER A O 1
ATOM 3347 N N . ILE A 1 455 ? -24.534 2.987 24.521 1.00 91.56 455 ILE A N 1
ATOM 3348 C CA . ILE A 1 455 ? -25.134 1.742 24.989 1.00 91.56 455 ILE A CA 1
ATOM 3349 C C . ILE A 1 455 ? -26.646 1.939 24.959 1.00 91.56 455 ILE A C 1
ATOM 3351 O O . ILE A 1 455 ? -27.192 2.687 25.765 1.00 91.56 455 ILE A O 1
ATOM 3355 N N . ASN A 1 456 ? -27.306 1.279 24.014 1.00 89.25 456 ASN A N 1
ATOM 3356 C CA . ASN A 1 456 ? -28.753 1.354 23.839 1.00 89.25 456 ASN A CA 1
ATOM 3357 C C . ASN A 1 456 ? -29.438 0.197 24.569 1.00 89.25 456 ASN A C 1
ATOM 3359 O O . ASN A 1 456 ? -28.778 -0.765 24.959 1.00 89.25 456 ASN A O 1
ATOM 3363 N N . GLU A 1 457 ? -30.768 0.264 24.685 1.00 89.25 457 GLU A N 1
ATOM 3364 C CA . GLU A 1 457 ? -31.583 -0.828 25.243 1.00 89.25 457 GLU A CA 1
ATOM 3365 C C . GLU A 1 457 ? -31.064 -1.242 26.631 1.00 89.25 457 GLU A C 1
ATOM 3367 O O . GLU A 1 457 ? -30.782 -2.411 26.900 1.00 89.25 457 GLU A O 1
ATOM 3372 N N . LEU A 1 458 ? -30.845 -0.241 27.493 1.00 88.25 458 LEU A N 1
ATOM 3373 C CA . LEU A 1 458 ? -30.351 -0.473 28.841 1.00 88.25 458 LEU A CA 1
ATOM 3374 C C . LEU A 1 458 ? -31.418 -1.200 29.660 1.00 88.25 458 LEU A C 1
ATOM 3376 O O . LEU A 1 458 ? -32.559 -0.757 29.766 1.00 88.25 458 LEU A O 1
ATOM 3380 N N . HIS A 1 459 ? -31.011 -2.299 30.285 1.00 86.25 459 HIS A N 1
ATOM 3381 C CA . HIS A 1 459 ? -31.811 -3.015 31.266 1.00 86.25 459 HIS A CA 1
ATOM 3382 C C . HIS A 1 459 ? -31.037 -3.141 32.568 1.00 86.25 459 HIS A C 1
ATOM 3384 O O . HIS A 1 459 ? -29.829 -3.397 32.580 1.00 86.25 459 HIS A O 1
ATOM 3390 N N . PHE A 1 460 ? -31.761 -2.975 33.666 1.00 84.38 460 PHE A N 1
ATOM 3391 C CA . PHE A 1 460 ? -31.212 -2.955 35.007 1.00 84.38 460 PHE A CA 1
ATOM 3392 C C . PHE A 1 460 ? -31.802 -4.100 35.831 1.00 84.38 460 PHE A C 1
ATOM 3394 O O . PHE A 1 460 ? -33.017 -4.221 35.961 1.00 84.38 460 PHE A O 1
ATOM 3401 N N . ALA A 1 461 ? -30.945 -4.933 36.416 1.00 83.00 461 ALA A N 1
ATOM 3402 C CA . ALA A 1 461 ? -31.353 -6.021 37.299 1.00 83.00 461 ALA A CA 1
ATOM 3403 C C . ALA A 1 461 ? -30.538 -5.976 38.591 1.00 83.00 461 ALA A C 1
ATOM 3405 O O . ALA A 1 461 ? -29.350 -5.654 38.575 1.00 83.00 461 ALA A O 1
ATOM 3406 N N . THR A 1 462 ? -31.150 -6.319 39.726 1.00 81.06 462 THR A N 1
ATOM 3407 C CA . THR A 1 462 ? -30.421 -6.380 40.999 1.00 81.06 462 THR A CA 1
ATOM 3408 C C . THR A 1 462 ? -30.695 -7.670 41.744 1.00 81.06 462 THR A C 1
ATOM 3410 O O . THR A 1 462 ? -31.805 -8.194 41.764 1.00 81.06 462 THR A O 1
ATOM 3413 N N . VAL A 1 463 ? -29.662 -8.185 42.395 1.00 79.50 463 VAL A N 1
ATOM 3414 C CA . VAL A 1 463 ? -29.738 -9.332 43.294 1.00 79.50 463 VAL A CA 1
ATOM 3415 C C . VAL A 1 463 ? -29.247 -8.851 44.656 1.00 79.50 463 VAL A C 1
ATOM 3417 O O . VAL A 1 463 ? -28.091 -9.056 45.025 1.00 79.50 463 VAL A O 1
ATOM 3420 N N . LEU A 1 464 ? -30.128 -8.133 45.359 1.00 79.00 464 LEU A N 1
ATOM 3421 C CA . LEU A 1 464 ? -29.871 -7.545 46.678 1.00 79.00 464 LEU A CA 1
ATOM 3422 C C . LEU A 1 464 ? -30.466 -8.404 47.802 1.00 79.00 464 LEU A C 1
ATOM 3424 O O . LEU A 1 464 ? -31.510 -9.050 47.646 1.00 79.00 464 LEU A O 1
ATOM 3428 N N . ASP A 1 465 ? -29.795 -8.381 48.952 1.00 73.44 465 ASP A N 1
ATOM 3429 C CA . ASP A 1 465 ? -30.145 -9.117 50.171 1.00 73.44 465 ASP A CA 1
ATOM 3430 C C . ASP A 1 465 ? -31.379 -8.561 50.910 1.00 73.44 465 ASP A C 1
ATOM 3432 O O . ASP A 1 465 ? -32.043 -9.291 51.650 1.00 73.44 465 ASP A O 1
ATOM 3436 N N . ASN A 1 466 ? -31.741 -7.299 50.675 1.00 71.06 466 ASN A N 1
ATOM 3437 C CA . ASN A 1 466 ? -32.788 -6.605 51.419 1.00 71.06 466 ASN A CA 1
ATOM 3438 C C . ASN A 1 466 ? -34.112 -6.489 50.630 1.00 71.06 466 ASN A C 1
ATOM 3440 O O . ASN A 1 466 ? -34.172 -5.953 49.522 1.00 71.06 466 ASN A O 1
ATOM 3444 N N . ALA A 1 467 ? -35.210 -6.959 51.234 1.00 67.06 467 ALA A N 1
ATOM 3445 C CA . ALA A 1 467 ? -36.558 -6.925 50.659 1.00 67.06 467 ALA A CA 1
ATOM 3446 C C . ALA A 1 467 ? -37.097 -5.502 50.411 1.00 67.06 467 ALA A C 1
ATOM 3448 O O . ALA A 1 467 ? -37.922 -5.317 49.518 1.00 67.06 467 ALA A O 1
ATOM 3449 N N . PHE A 1 468 ? -36.613 -4.500 51.153 1.00 63.88 468 PHE A N 1
ATOM 3450 C CA . PHE A 1 468 ? -36.954 -3.089 50.943 1.00 63.88 468 PHE A CA 1
ATOM 3451 C C . PHE A 1 468 ? -36.511 -2.602 49.558 1.00 63.88 468 PHE A C 1
ATOM 3453 O O . PHE A 1 468 ? -37.290 -1.995 48.822 1.00 63.88 468 PHE A O 1
ATOM 3460 N N . TRP A 1 469 ? -35.284 -2.947 49.162 1.00 65.56 469 TRP A N 1
ATOM 3461 C CA . TRP A 1 469 ? -34.711 -2.539 47.881 1.00 65.56 469 TRP A CA 1
ATOM 3462 C C . TRP A 1 469 ? -35.411 -3.189 46.685 1.00 65.56 469 TRP A C 1
ATOM 3464 O O . TRP A 1 469 ? -35.526 -2.567 45.630 1.00 65.56 469 TRP A O 1
ATOM 3474 N N . LYS A 1 470 ? -35.997 -4.380 46.876 1.00 64.75 470 LYS A N 1
ATOM 3475 C CA . LYS A 1 470 ? -36.821 -5.036 45.850 1.00 64.75 470 LYS A CA 1
ATOM 3476 C C . LYS A 1 470 ? -38.086 -4.249 45.507 1.00 64.75 470 LYS A C 1
ATOM 3478 O O . LYS A 1 470 ? -38.488 -4.222 44.350 1.00 64.75 470 LYS A O 1
ATOM 3483 N N . ALA A 1 471 ? -38.706 -3.598 46.492 1.00 60.50 471 ALA A N 1
ATOM 3484 C CA . ALA A 1 471 ? -39.884 -2.764 46.260 1.00 60.50 471 ALA A CA 1
ATOM 3485 C C . ALA A 1 471 ? -39.509 -1.415 45.624 1.00 60.50 471 ALA A C 1
ATOM 3487 O O . ALA A 1 471 ? -40.191 -0.960 44.706 1.00 60.50 471 ALA A O 1
ATOM 3488 N N . ALA A 1 472 ? -38.401 -0.813 46.073 1.00 60.12 472 ALA A N 1
ATOM 3489 C CA . ALA A 1 472 ? -37.929 0.484 45.595 1.00 60.12 472 ALA A CA 1
ATOM 3490 C C . ALA A 1 472 ? -37.486 0.463 44.119 1.00 60.12 472 ALA A C 1
ATOM 3492 O O . ALA A 1 472 ? -37.775 1.403 43.388 1.00 60.12 472 ALA A O 1
ATOM 3493 N N . GLN A 1 473 ? -36.844 -0.612 43.651 1.00 64.06 473 GLN A N 1
ATOM 3494 C CA . GLN A 1 473 ? -36.293 -0.687 42.290 1.00 64.06 473 GLN A CA 1
ATOM 3495 C C . GLN A 1 473 ? -37.332 -0.417 41.185 1.00 64.06 473 GLN A C 1
ATOM 3497 O O . GLN A 1 473 ? -37.037 0.301 40.233 1.00 64.06 473 GLN A O 1
ATOM 3502 N N . SER A 1 474 ? -38.562 -0.913 41.345 1.00 61.84 474 SER A N 1
ATOM 3503 C CA . SER A 1 474 ? -39.643 -0.765 40.353 1.00 61.84 474 SER A CA 1
ATOM 3504 C C . SER A 1 474 ? -40.044 0.679 40.035 1.00 61.84 474 SER A C 1
ATOM 3506 O O . SER A 1 474 ? -40.592 0.959 38.975 1.00 61.84 474 SER A O 1
ATOM 3508 N N . LEU A 1 475 ? -39.794 1.611 40.950 1.00 59.47 475 LEU A N 1
ATOM 3509 C CA . LEU A 1 475 ? -40.280 2.998 40.839 1.00 59.47 475 LEU A CA 1
ATOM 3510 C C . LEU A 1 475 ? -39.274 3.928 40.212 1.00 59.47 475 LEU A C 1
ATOM 3512 O O . LEU A 1 475 ? -39.554 5.085 39.909 1.00 59.47 475 LEU A O 1
ATOM 3516 N N . PHE A 1 476 ? -38.072 3.404 40.101 1.00 63.59 476 PHE A N 1
ATOM 3517 C CA . PHE A 1 476 ? -36.863 4.162 39.957 1.00 63.59 476 PHE A CA 1
ATOM 3518 C C . PHE A 1 476 ? -36.015 3.662 38.821 1.00 63.59 476 PHE A C 1
ATOM 3520 O O . PHE A 1 476 ? -35.164 4.405 38.349 1.00 63.59 476 PHE A O 1
ATOM 3527 N N . GLU A 1 477 ? -36.334 2.474 38.318 1.00 70.00 477 GLU A N 1
ATOM 3528 C CA . GLU A 1 477 ? -35.871 1.960 37.047 1.00 70.00 477 GLU A CA 1
ATOM 3529 C C . GLU A 1 477 ? -35.956 3.024 35.950 1.00 70.00 477 GLU A C 1
ATOM 3531 O O . GLU A 1 477 ? -34.945 3.319 35.333 1.00 70.00 477 GLU A O 1
ATOM 3536 N N . THR A 1 478 ? -37.090 3.708 35.768 1.00 73.56 478 THR A N 1
ATOM 3537 C CA . THR A 1 478 ? -37.217 4.726 34.708 1.00 73.56 478 THR A CA 1
ATOM 3538 C C . THR A 1 478 ? -36.272 5.918 34.901 1.00 73.56 478 THR A C 1
ATOM 3540 O O . THR A 1 478 ? -35.701 6.407 33.930 1.00 73.56 478 THR A O 1
ATOM 3543 N N . GLN A 1 479 ? -36.077 6.384 36.139 1.00 71.25 479 GLN A N 1
ATOM 3544 C CA . GLN A 1 479 ? -35.211 7.533 36.423 1.00 71.25 479 GLN A CA 1
ATOM 3545 C C . GLN A 1 479 ? -33.722 7.152 36.360 1.00 71.25 479 GLN A C 1
ATOM 3547 O O . GLN A 1 479 ? -32.930 7.921 35.820 1.00 71.25 479 GLN A O 1
ATOM 3552 N N . ILE A 1 480 ? -33.358 5.964 36.866 1.00 71.38 480 ILE A N 1
ATOM 3553 C CA . ILE A 1 480 ? -32.019 5.368 36.727 1.00 71.38 480 ILE A CA 1
ATOM 3554 C C . ILE A 1 480 ? -31.701 5.185 35.258 1.00 71.38 480 ILE A C 1
ATOM 3556 O O . ILE A 1 480 ? -30.665 5.652 34.812 1.00 71.38 480 ILE A O 1
ATOM 3560 N N . LEU A 1 481 ? -32.584 4.539 34.497 1.00 78.94 481 LEU A N 1
ATOM 3561 C CA . LEU A 1 481 ? -32.352 4.286 33.082 1.00 78.94 481 LEU A CA 1
ATOM 3562 C C . LEU A 1 481 ? -32.214 5.599 32.317 1.00 78.94 481 LEU A C 1
ATOM 3564 O O . LEU A 1 481 ? -31.256 5.726 31.574 1.00 78.94 481 LEU A O 1
ATOM 3568 N N . ALA A 1 482 ? -33.057 6.606 32.562 1.00 76.44 482 ALA A N 1
ATOM 3569 C CA . ALA A 1 482 ? -32.922 7.907 31.904 1.00 76.44 482 ALA A CA 1
ATOM 3570 C C . ALA A 1 482 ? -31.573 8.597 32.200 1.00 76.44 482 ALA A C 1
ATOM 3572 O O . ALA A 1 482 ? -30.956 9.165 31.298 1.00 76.44 482 ALA A O 1
ATOM 3573 N N . ASP A 1 483 ? -31.093 8.540 33.447 1.00 76.50 483 ASP A N 1
ATOM 3574 C CA . ASP A 1 483 ? -29.797 9.121 33.818 1.00 76.50 483 ASP A CA 1
ATOM 3575 C C . ASP A 1 483 ? -28.615 8.294 33.285 1.00 76.50 483 ASP A C 1
ATOM 3577 O O . ASP A 1 483 ? -27.643 8.847 32.764 1.00 76.50 483 ASP A O 1
ATOM 3581 N N . LEU A 1 484 ? -28.711 6.962 33.334 1.00 78.62 484 LEU A N 1
ATOM 3582 C CA . LEU A 1 484 ? -27.723 6.051 32.757 1.00 78.62 484 LEU A CA 1
ATOM 3583 C C . LEU A 1 484 ? -27.651 6.208 31.236 1.00 78.62 484 LEU A C 1
ATOM 3585 O O . LEU A 1 484 ? -26.552 6.255 30.694 1.00 78.62 484 LEU A O 1
ATOM 3589 N N . GLU A 1 485 ? -28.787 6.340 30.549 1.00 80.69 485 GLU A N 1
ATOM 3590 C CA . GLU A 1 485 ? -28.871 6.595 29.109 1.00 80.69 485 GLU A CA 1
ATOM 3591 C C . GLU A 1 485 ? -28.212 7.931 28.756 1.00 80.69 485 GLU A C 1
ATOM 3593 O O . GLU A 1 485 ? -27.392 7.975 27.835 1.00 80.69 485 GLU A O 1
ATOM 3598 N N . ALA A 1 486 ? -28.472 8.995 29.526 1.00 78.56 486 ALA A N 1
ATOM 3599 C CA . ALA A 1 486 ? -27.847 10.305 29.326 1.00 78.56 486 ALA A CA 1
ATOM 3600 C C . ALA A 1 486 ? -26.310 10.264 29.441 1.00 78.56 486 ALA A C 1
ATOM 3602 O O . ALA A 1 486 ? -25.613 11.053 28.797 1.00 78.56 486 ALA A O 1
ATOM 3603 N N . HIS A 1 487 ? -25.774 9.314 30.212 1.00 82.38 487 HIS A N 1
ATOM 3604 C CA . HIS A 1 487 ? -24.338 9.113 30.415 1.00 82.38 487 HIS A CA 1
ATOM 3605 C C . HIS A 1 487 ? -23.773 7.871 29.700 1.00 82.38 487 HIS A C 1
ATOM 3607 O O . HIS A 1 487 ? -22.581 7.586 29.817 1.00 82.38 487 HIS A O 1
ATOM 3613 N N . SER A 1 488 ? -24.589 7.170 28.904 1.00 84.06 488 SER A N 1
ATOM 3614 C CA . SER A 1 488 ? -24.233 5.926 28.199 1.00 84.06 488 SER A CA 1
ATOM 3615 C C . SER A 1 488 ? -23.313 6.121 26.996 1.00 84.06 488 SER A C 1
ATOM 3617 O O . SER A 1 488 ? -22.857 5.153 26.382 1.00 84.06 488 SER A O 1
ATOM 3619 N N . ARG A 1 489 ? -23.029 7.380 26.654 1.00 90.06 489 ARG A N 1
ATOM 3620 C CA . ARG A 1 489 ? -22.231 7.757 25.496 1.00 90.06 489 ARG A CA 1
ATOM 3621 C C . ARG A 1 489 ? -20.763 7.956 25.861 1.00 90.06 489 ARG A C 1
ATOM 3623 O O . ARG A 1 489 ? -20.407 8.823 26.658 1.00 90.06 489 ARG A O 1
ATOM 3630 N N . VAL A 1 490 ? -19.896 7.210 25.187 1.00 89.12 490 VAL A N 1
ATOM 3631 C CA . VAL A 1 490 ? -18.439 7.337 25.254 1.00 89.12 490 VAL A CA 1
ATOM 3632 C C . VAL A 1 490 ? -17.945 8.083 24.020 1.00 89.12 490 VAL A C 1
ATOM 3634 O O . VAL A 1 490 ? -18.013 7.568 22.908 1.00 89.12 490 VAL A O 1
ATOM 3637 N N . ASP A 1 491 ? -17.444 9.301 24.222 1.00 91.81 491 ASP A N 1
ATOM 3638 C CA . ASP A 1 491 ? -16.788 10.096 23.179 1.00 91.81 491 ASP A CA 1
ATOM 3639 C C . ASP A 1 491 ? -15.332 9.630 22.978 1.00 91.81 491 ASP A C 1
ATOM 3641 O O . ASP A 1 491 ? -14.569 9.516 23.945 1.00 91.81 491 ASP A O 1
ATOM 3645 N N . LEU A 1 492 ? -14.966 9.349 21.723 1.00 92.81 492 LEU A N 1
ATOM 3646 C CA . LEU A 1 492 ? -13.643 8.890 21.298 1.00 92.81 492 LEU A CA 1
ATOM 3647 C C . LEU A 1 492 ? -12.839 9.962 20.546 1.00 92.81 492 LEU A C 1
ATOM 3649 O O . LEU A 1 492 ? -11.701 9.697 20.162 1.00 92.81 492 LEU A O 1
ATOM 3653 N N . ASN A 1 493 ? -13.384 11.168 20.340 1.00 93.94 493 ASN A N 1
ATOM 3654 C CA . ASN A 1 493 ? -12.730 12.223 19.556 1.00 93.94 493 ASN A CA 1
ATOM 3655 C C . ASN A 1 493 ? -11.325 12.539 20.072 1.00 93.94 493 ASN A C 1
ATOM 3657 O O . ASN A 1 493 ? -10.390 12.662 19.289 1.00 93.94 493 ASN A O 1
ATOM 3661 N N . LYS A 1 494 ? -11.151 12.638 21.396 1.00 93.31 494 LYS A N 1
ATOM 3662 C CA . LYS A 1 494 ? -9.837 12.920 21.982 1.00 93.31 494 LYS A CA 1
ATOM 3663 C C . LYS A 1 494 ? -8.835 11.811 21.651 1.00 93.31 494 LYS A C 1
ATOM 3665 O O . LYS A 1 494 ? -7.716 12.099 21.259 1.00 93.31 494 LYS A O 1
ATOM 3670 N N . GLN A 1 495 ? -9.241 10.555 21.801 1.00 90.56 495 GLN A N 1
ATOM 3671 C CA . GLN A 1 495 ? -8.408 9.380 21.570 1.00 90.56 495 GLN A CA 1
ATOM 3672 C C . GLN A 1 495 ? -8.043 9.252 20.090 1.00 90.56 495 GLN A C 1
ATOM 3674 O O . GLN A 1 495 ? -6.912 8.898 19.774 1.00 90.56 495 GLN A O 1
ATOM 3679 N N . PHE A 1 496 ? -8.981 9.557 19.193 1.00 93.12 496 PHE A N 1
ATOM 3680 C CA . PHE A 1 496 ? -8.729 9.574 17.757 1.00 93.12 496 PHE A CA 1
ATOM 3681 C C . PHE A 1 496 ? -7.793 10.711 17.361 1.00 93.12 496 PHE A C 1
ATOM 3683 O O . PHE A 1 496 ? -6.852 10.458 16.623 1.00 93.12 496 PHE A O 1
ATOM 3690 N N . ASN A 1 497 ? -7.970 11.915 17.908 1.00 93.94 497 ASN A N 1
ATOM 3691 C CA . ASN A 1 497 ? -7.062 13.034 17.650 1.00 93.94 497 ASN A CA 1
ATOM 3692 C C . ASN A 1 497 ? -5.648 12.749 18.175 1.00 93.94 497 ASN A C 1
ATOM 3694 O O . ASN A 1 497 ? -4.685 12.903 17.431 1.00 93.94 497 ASN A O 1
ATOM 3698 N N . ASP A 1 498 ? -5.528 12.253 19.413 1.00 92.56 498 ASP A N 1
ATOM 3699 C CA . ASP A 1 498 ? -4.242 11.868 20.006 1.00 92.56 498 ASP A CA 1
ATOM 3700 C C . ASP A 1 498 ? -3.542 10.797 19.136 1.00 92.56 498 ASP A C 1
ATOM 3702 O O . ASP A 1 498 ? -2.349 10.900 18.849 1.00 92.56 498 ASP A O 1
ATOM 3706 N N . ALA A 1 499 ? -4.285 9.788 18.659 1.00 90.50 499 ALA A N 1
ATOM 3707 C CA . ALA A 1 499 ? -3.751 8.756 17.768 1.00 90.50 499 ALA A CA 1
ATOM 3708 C C . ALA A 1 499 ? -3.352 9.317 16.392 1.00 90.50 499 ALA A C 1
ATOM 3710 O O . ALA A 1 499 ? -2.300 8.952 15.863 1.00 90.50 499 ALA A O 1
ATOM 3711 N N . SER A 1 500 ? -4.160 10.209 15.816 1.00 93.19 500 SER A N 1
ATOM 3712 C CA . SER A 1 500 ? -3.864 10.863 14.541 1.00 93.19 500 SER A CA 1
ATOM 3713 C C . SER A 1 500 ? -2.575 11.683 14.609 1.00 93.19 500 SER A C 1
ATOM 3715 O O . SER A 1 500 ? -1.750 11.591 13.697 1.00 93.19 500 SER A O 1
ATOM 3717 N N . ASP A 1 501 ? -2.359 12.410 15.706 1.00 93.25 501 ASP A N 1
ATOM 3718 C CA . ASP A 1 501 ? -1.134 13.177 15.944 1.00 93.25 501 ASP A CA 1
ATOM 3719 C C . ASP A 1 501 ? 0.092 12.264 16.089 1.00 93.25 501 ASP A C 1
ATOM 3721 O O . ASP A 1 501 ? 1.158 12.546 15.531 1.00 93.25 501 ASP A O 1
ATOM 3725 N N . GLU A 1 502 ? -0.041 11.139 16.800 1.00 91.19 502 GLU A N 1
ATOM 3726 C CA . GLU A 1 502 ? 1.032 10.148 16.933 1.00 91.19 502 GLU A CA 1
ATOM 3727 C C . GLU A 1 502 ? 1.406 9.511 15.588 1.00 91.19 502 GLU A C 1
ATOM 3729 O O . GLU A 1 502 ? 2.595 9.379 15.279 1.00 91.19 502 GLU A O 1
ATOM 3734 N N . ILE A 1 503 ? 0.411 9.161 14.766 1.00 90.88 503 ILE A N 1
ATOM 3735 C CA . ILE A 1 503 ? 0.623 8.620 13.417 1.00 90.88 503 ILE A CA 1
ATOM 3736 C C . ILE A 1 503 ? 1.344 9.645 12.546 1.00 90.88 503 ILE A C 1
ATOM 3738 O O . ILE A 1 503 ? 2.364 9.322 11.934 1.00 90.88 503 ILE A O 1
ATOM 3742 N N . LEU A 1 504 ? 0.862 10.889 12.525 1.00 92.75 504 LEU A N 1
ATOM 3743 C CA . LEU A 1 504 ? 1.457 11.951 11.721 1.00 92.75 504 LEU A CA 1
ATOM 3744 C C . LEU A 1 504 ? 2.910 12.211 12.141 1.00 92.75 504 LEU A C 1
ATOM 3746 O O . LEU A 1 504 ? 3.813 12.293 11.306 1.00 92.75 504 LEU A O 1
ATOM 3750 N N . LYS A 1 505 ? 3.173 12.235 13.451 1.00 91.12 505 LYS A N 1
ATOM 3751 C CA . LYS A 1 505 ? 4.526 12.357 14.000 1.00 91.12 505 LYS A CA 1
ATOM 3752 C C . LYS A 1 505 ? 5.424 11.184 13.601 1.00 91.12 505 LYS A C 1
ATOM 3754 O O . LYS A 1 505 ? 6.597 11.396 13.293 1.00 91.12 505 LYS A O 1
ATOM 3759 N N . ALA A 1 506 ? 4.910 9.955 13.596 1.00 88.19 506 ALA A N 1
ATOM 3760 C CA . ALA A 1 506 ? 5.667 8.782 13.163 1.00 88.19 506 ALA A CA 1
ATOM 3761 C C . ALA A 1 506 ? 6.021 8.848 11.668 1.00 88.19 506 ALA A C 1
ATOM 3763 O O . ALA A 1 506 ? 7.162 8.558 11.300 1.00 88.19 506 ALA A O 1
ATOM 3764 N N . VAL A 1 507 ? 5.088 9.294 10.821 1.00 88.12 507 VAL A N 1
ATOM 3765 C CA . VAL A 1 507 ? 5.335 9.503 9.386 1.00 88.12 507 VAL A CA 1
ATOM 3766 C C . VAL A 1 507 ? 6.410 10.570 9.172 1.00 88.12 507 VAL A C 1
ATOM 3768 O O . VAL A 1 507 ? 7.389 10.304 8.482 1.00 88.12 507 VAL A O 1
ATOM 3771 N N . HIS A 1 508 ? 6.310 11.729 9.829 1.00 87.38 508 HIS A N 1
ATOM 3772 C CA . HIS A 1 508 ? 7.310 12.798 9.694 1.00 87.38 508 HIS A CA 1
ATOM 3773 C C . HIS A 1 508 ? 8.709 12.412 10.186 1.00 87.38 508 HIS A C 1
ATOM 3775 O O . HIS A 1 508 ? 9.707 12.875 9.638 1.00 87.38 508 HIS A O 1
ATOM 3781 N N . ASN A 1 509 ? 8.799 11.560 11.209 1.00 87.94 509 ASN A N 1
ATOM 3782 C CA . ASN A 1 509 ? 10.083 11.085 11.729 1.00 87.94 509 ASN A CA 1
ATOM 3783 C C . ASN A 1 509 ? 10.687 9.943 10.899 1.00 87.94 509 ASN A C 1
ATOM 3785 O O . ASN A 1 509 ? 11.825 9.534 11.148 1.00 87.94 509 ASN A O 1
ATOM 3789 N N . THR A 1 510 ? 9.939 9.400 9.939 1.00 85.62 510 THR A N 1
ATOM 3790 C CA . THR A 1 510 ? 10.417 8.325 9.077 1.00 85.62 510 THR A CA 1
ATOM 3791 C C . THR A 1 510 ? 11.332 8.903 8.002 1.00 85.62 510 THR A C 1
ATOM 3793 O O . THR A 1 510 ? 10.888 9.576 7.079 1.00 85.62 510 THR A O 1
ATOM 3796 N N . ASN A 1 511 ? 12.631 8.619 8.111 1.00 83.00 511 ASN A N 1
ATOM 3797 C CA . ASN A 1 511 ? 13.611 8.962 7.086 1.00 83.00 511 ASN A CA 1
ATOM 3798 C C . ASN A 1 511 ? 13.951 7.717 6.262 1.00 83.00 511 ASN A C 1
ATOM 3800 O O . ASN A 1 511 ? 14.655 6.822 6.739 1.00 83.00 511 ASN A O 1
ATOM 3804 N N . VAL A 1 512 ? 13.450 7.669 5.031 1.00 82.62 512 VAL A N 1
ATOM 3805 C CA . VAL A 1 512 ? 13.837 6.666 4.039 1.00 82.62 512 VAL A CA 1
ATOM 3806 C C . VAL A 1 512 ? 14.769 7.353 3.039 1.00 82.62 512 VAL A C 1
ATOM 3808 O O . VAL A 1 512 ? 14.336 8.287 2.364 1.00 82.62 512 VAL A O 1
ATOM 3811 N N . PRO A 1 513 ? 16.045 6.932 2.933 1.00 82.19 513 PRO A N 1
ATOM 3812 C CA . PRO A 1 513 ? 16.976 7.519 1.977 1.00 82.19 513 PRO A CA 1
ATOM 3813 C C . PRO A 1 513 ? 16.382 7.544 0.567 1.00 82.19 513 PRO A C 1
ATOM 3815 O O . PRO A 1 513 ? 15.905 6.524 0.077 1.00 82.19 513 PRO A O 1
ATOM 3818 N N . GLY A 1 514 ? 16.401 8.718 -0.062 1.00 78.75 514 GLY A N 1
ATOM 3819 C CA . GLY A 1 514 ? 15.900 8.925 -1.420 1.00 78.75 514 GLY A CA 1
ATOM 3820 C C . GLY A 1 514 ? 14.377 9.010 -1.575 1.00 78.75 514 GLY A C 1
ATOM 3821 O O . GLY A 1 514 ? 13.895 9.075 -2.704 1.00 78.75 514 GLY A O 1
ATOM 3822 N N . LEU A 1 515 ? 13.616 9.046 -0.475 1.00 81.25 515 LEU A N 1
ATOM 3823 C CA . LEU A 1 515 ? 12.160 9.172 -0.493 1.00 81.25 515 LEU A CA 1
ATOM 3824 C C . LEU A 1 515 ? 11.709 10.309 0.431 1.00 81.25 515 LEU A C 1
ATOM 3826 O O . LEU A 1 515 ? 11.968 10.292 1.634 1.00 81.25 515 LEU A O 1
ATOM 3830 N N . LYS A 1 516 ? 11.003 11.294 -0.126 1.00 83.44 516 LYS A N 1
ATOM 3831 C CA . LYS A 1 516 ? 10.304 12.321 0.659 1.00 83.44 516 LYS A CA 1
ATOM 3832 C C . LYS A 1 516 ? 8.854 11.899 0.839 1.00 83.44 516 LYS A C 1
ATOM 3834 O O . LYS A 1 516 ? 8.202 11.605 -0.157 1.00 83.44 516 LYS A O 1
ATOM 3839 N N . ILE A 1 517 ? 8.374 11.890 2.082 1.00 86.75 517 ILE A N 1
ATOM 3840 C CA . ILE A 1 517 ? 6.994 11.539 2.433 1.00 86.75 517 ILE A CA 1
ATOM 3841 C C . ILE A 1 517 ? 6.351 12.737 3.140 1.00 86.75 517 ILE A C 1
ATOM 3843 O O . ILE A 1 517 ? 6.886 13.225 4.137 1.00 86.75 517 ILE A O 1
ATOM 3847 N N . SER A 1 518 ? 5.202 13.190 2.650 1.00 87.19 518 SER A N 1
ATOM 3848 C CA . SER A 1 518 ? 4.301 14.112 3.355 1.00 87.19 518 SER A CA 1
ATOM 3849 C C . SER A 1 518 ? 2.933 13.464 3.492 1.00 87.19 518 SER A C 1
ATOM 3851 O O . SER A 1 518 ? 2.508 12.759 2.588 1.00 87.19 518 SER A O 1
ATOM 3853 N N . ALA A 1 519 ? 2.248 13.661 4.614 1.00 91.31 519 ALA A N 1
ATOM 3854 C CA . ALA A 1 519 ? 0.943 13.060 4.859 1.00 91.31 519 ALA A CA 1
ATOM 3855 C C . ALA A 1 519 ? -0.038 14.090 5.410 1.00 91.31 519 ALA A C 1
ATOM 3857 O O . ALA A 1 519 ? 0.357 14.990 6.154 1.00 91.31 519 ALA A O 1
ATOM 3858 N N . ASP A 1 520 ? -1.307 13.915 5.058 1.00 93.81 520 ASP A N 1
ATOM 3859 C CA . ASP A 1 520 ? -2.412 14.647 5.666 1.00 93.81 520 ASP A CA 1
ATOM 3860 C C . ASP A 1 520 ? -2.729 14.082 7.056 1.00 93.81 520 ASP A C 1
ATOM 3862 O O . ASP A 1 520 ? -2.374 12.946 7.389 1.00 93.81 520 ASP A O 1
ATOM 3866 N N . THR A 1 521 ? -3.463 14.847 7.867 1.00 93.75 521 THR A N 1
ATOM 3867 C CA . THR A 1 521 ? -3.994 14.341 9.136 1.00 93.75 521 THR A CA 1
ATOM 3868 C C . THR A 1 521 ? -4.923 13.147 8.876 1.00 93.75 521 THR A C 1
ATOM 3870 O O . THR A 1 521 ? -5.898 13.283 8.129 1.00 93.75 521 THR A O 1
ATOM 3873 N N . PRO A 1 522 ? -4.668 11.975 9.483 1.00 95.25 522 PRO A N 1
ATOM 3874 C CA . PRO A 1 522 ? -5.511 10.808 9.278 1.00 95.25 522 PRO A CA 1
ATOM 3875 C C . PRO A 1 522 ? -6.882 10.992 9.943 1.00 95.25 522 PRO A C 1
ATOM 3877 O O . PRO A 1 522 ? -6.984 11.506 11.060 1.00 95.25 522 PRO A O 1
ATOM 3880 N N . SER A 1 523 ? -7.936 10.514 9.281 1.00 95.62 523 SER A N 1
ATOM 3881 C CA . SER A 1 523 ? -9.280 10.412 9.857 1.00 95.62 523 SER A CA 1
ATOM 3882 C C . SER A 1 523 ? -9.509 9.002 10.391 1.00 95.62 523 SER A C 1
ATOM 3884 O O . SER A 1 523 ? -9.345 8.036 9.638 1.00 95.62 523 SER A O 1
ATOM 3886 N N . ILE A 1 524 ? -9.921 8.888 11.652 1.00 95.44 524 ILE A N 1
ATOM 3887 C CA . ILE A 1 524 ? -10.219 7.614 12.309 1.00 95.44 524 ILE A CA 1
ATOM 3888 C C . ILE A 1 524 ? -11.712 7.569 12.638 1.00 95.44 524 ILE A C 1
ATOM 3890 O O . ILE A 1 524 ? -12.251 8.507 13.222 1.00 95.44 524 ILE A O 1
ATOM 3894 N N . GLU A 1 525 ? -12.371 6.477 12.266 1.00 95.25 525 GLU A N 1
ATOM 3895 C CA . GLU A 1 525 ? -13.777 6.218 12.571 1.00 95.25 525 GLU A CA 1
ATOM 3896 C C . GLU A 1 525 ? -13.957 4.787 13.076 1.00 95.25 525 GLU A C 1
ATOM 3898 O O . GLU A 1 525 ? -13.299 3.851 12.621 1.00 95.25 525 GLU A O 1
ATOM 3903 N N . LEU A 1 526 ? -14.863 4.600 14.024 1.00 95.00 526 LEU A N 1
ATOM 3904 C CA . LEU A 1 526 ? -15.374 3.292 14.387 1.00 95.00 526 LEU A CA 1
ATOM 3905 C C . LEU A 1 526 ? -16.473 2.917 13.386 1.00 95.00 526 LEU A C 1
ATOM 3907 O O . LEU A 1 526 ? -17.341 3.731 13.082 1.00 95.00 526 LEU A O 1
ATOM 3911 N N . LEU A 1 527 ? -16.415 1.703 12.851 1.00 94.38 527 LEU A N 1
ATOM 3912 C CA . LEU A 1 527 ? -17.377 1.192 11.876 1.00 94.38 527 LEU A CA 1
ATOM 3913 C C . LEU A 1 527 ? -18.504 0.422 12.557 1.00 94.38 527 LEU A C 1
ATOM 3915 O O . LEU A 1 527 ? -19.669 0.625 12.234 1.00 94.38 527 LEU A O 1
ATOM 3919 N N . ASP A 1 528 ? -18.147 -0.479 13.473 1.00 92.56 528 ASP A N 1
ATOM 3920 C CA . ASP A 1 528 ? -19.111 -1.339 14.155 1.00 92.56 528 ASP A CA 1
ATOM 3921 C C . ASP A 1 528 ? -18.567 -1.872 15.488 1.00 92.56 528 ASP A C 1
ATOM 3923 O O . ASP A 1 528 ? -17.348 -1.973 15.680 1.00 92.56 528 ASP A O 1
ATOM 3927 N N . ILE A 1 529 ? -19.488 -2.244 16.381 1.00 91.88 529 ILE A N 1
ATOM 3928 C CA . ILE A 1 529 ? -19.229 -3.055 17.571 1.00 91.88 529 ILE A CA 1
ATOM 3929 C C . ILE A 1 529 ? -20.236 -4.203 17.599 1.00 91.88 529 ILE A C 1
ATOM 3931 O O . ILE A 1 529 ? -21.442 -3.985 17.674 1.00 91.88 529 ILE A O 1
ATOM 3935 N N . THR A 1 530 ? -19.731 -5.431 17.624 1.00 91.50 530 THR A N 1
ATOM 3936 C CA . THR A 1 530 ? -20.537 -6.648 17.696 1.00 91.50 530 THR A CA 1
ATOM 3937 C C . THR A 1 530 ? -20.250 -7.409 18.989 1.00 91.50 530 THR A C 1
ATOM 3939 O O . THR A 1 530 ? -19.096 -7.674 19.339 1.00 91.50 530 THR A O 1
ATOM 3942 N N . VAL A 1 531 ? -21.311 -7.814 19.686 1.00 91.06 531 VAL A N 1
ATOM 3943 C CA . VAL A 1 531 ? -21.241 -8.692 20.860 1.00 91.06 531 VAL A CA 1
ATOM 3944 C C . VAL A 1 531 ? -21.180 -10.141 20.385 1.00 91.06 531 VAL A C 1
ATOM 3946 O O . VAL A 1 531 ? -22.170 -10.690 19.911 1.00 91.06 531 VAL A O 1
ATOM 3949 N N . GLY A 1 532 ? -20.006 -10.762 20.487 1.00 90.25 532 GLY A N 1
ATOM 3950 C CA . GLY A 1 532 ? -19.827 -12.191 20.237 1.00 90.25 532 GLY A CA 1
ATOM 3951 C C . GLY A 1 532 ? -19.931 -13.017 21.526 1.00 90.25 532 GLY A C 1
ATOM 3952 O O . GLY A 1 532 ? -19.860 -12.463 22.626 1.00 90.25 532 GLY A O 1
ATOM 3953 N N . PRO A 1 533 ? -20.019 -14.356 21.428 1.00 89.62 533 PRO A N 1
ATOM 3954 C CA . PRO A 1 533 ? -20.162 -15.232 22.597 1.00 89.62 533 PRO A CA 1
ATOM 3955 C C . PRO A 1 533 ? -18.896 -15.327 23.459 1.00 89.62 533 PRO A C 1
ATOM 3957 O O . PRO A 1 533 ? -18.976 -15.668 24.635 1.00 89.62 533 PRO A O 1
ATOM 3960 N N . LYS A 1 534 ? -17.718 -15.042 22.888 1.00 89.50 534 LYS A N 1
ATOM 3961 C CA . LYS A 1 534 ? -16.424 -15.074 23.602 1.00 89.50 534 LYS A CA 1
ATOM 3962 C C . LYS A 1 534 ? -15.701 -13.731 23.625 1.00 89.50 534 LYS A C 1
ATOM 3964 O O . LYS A 1 534 ? -14.855 -13.513 24.490 1.00 89.50 534 LYS A O 1
ATOM 3969 N N . ASN A 1 535 ? -16.024 -12.855 22.679 1.00 89.62 535 ASN A N 1
ATOM 3970 C CA . ASN A 1 535 ? -15.315 -11.605 22.458 1.00 89.62 535 ASN A CA 1
ATOM 3971 C C . ASN A 1 535 ? -16.301 -10.473 22.189 1.00 89.62 535 ASN A C 1
ATOM 3973 O O . ASN A 1 535 ? -17.322 -10.687 21.536 1.00 89.62 535 ASN A O 1
ATOM 3977 N N . LEU A 1 536 ? -15.923 -9.267 22.594 1.00 90.75 536 LEU A N 1
ATOM 3978 C CA . LEU A 1 536 ? -16.460 -8.038 22.029 1.00 90.75 536 LEU A CA 1
ATOM 3979 C C . LEU A 1 536 ? -15.607 -7.670 20.811 1.00 90.75 536 LEU A C 1
ATOM 3981 O O . LEU A 1 536 ? -14.382 -7.570 20.922 1.00 90.75 536 LEU A O 1
ATOM 3985 N N . ILE A 1 537 ? -16.234 -7.514 19.649 1.00 91.25 537 ILE A N 1
ATOM 3986 C CA . ILE A 1 537 ? -15.538 -7.245 18.389 1.00 91.25 537 ILE A CA 1
ATOM 3987 C C . ILE A 1 537 ? -15.801 -5.799 17.997 1.00 91.25 537 ILE A C 1
ATOM 3989 O O . ILE A 1 537 ? -16.949 -5.401 17.868 1.00 91.25 537 ILE A O 1
ATOM 3993 N N . ALA A 1 538 ? -14.746 -5.021 17.791 1.00 92.50 538 ALA A N 1
ATOM 3994 C CA . ALA A 1 538 ? -14.825 -3.645 17.322 1.00 92.50 538 ALA A CA 1
ATOM 3995 C C . ALA A 1 538 ? -14.064 -3.511 16.003 1.00 92.50 538 ALA A C 1
ATOM 3997 O O . ALA A 1 538 ? -12.962 -4.040 15.868 1.00 92.50 538 ALA A O 1
ATOM 3998 N N . SER A 1 539 ? -14.628 -2.794 15.037 1.00 93.69 539 SER A N 1
ATOM 3999 C CA . SER A 1 539 ? -13.972 -2.526 13.755 1.00 93.69 539 SER A CA 1
ATOM 4000 C C . SER A 1 539 ? -13.754 -1.032 13.604 1.00 93.69 539 SER A C 1
ATOM 4002 O O . SER A 1 539 ? -14.704 -0.269 13.734 1.00 93.69 539 SER A O 1
ATOM 4004 N N . ALA A 1 540 ? -12.525 -0.611 13.326 1.00 94.50 540 ALA A N 1
ATOM 4005 C CA . ALA A 1 540 ? -12.169 0.789 13.121 1.00 94.50 540 ALA A CA 1
ATOM 4006 C C . ALA A 1 540 ? -11.501 0.976 11.761 1.00 94.50 540 ALA A C 1
ATOM 4008 O O . ALA A 1 540 ? -10.822 0.076 11.268 1.00 94.50 540 ALA A O 1
ATOM 4009 N N . ARG A 1 541 ? -11.671 2.154 11.168 1.00 95.88 541 ARG A N 1
ATOM 4010 C CA . ARG A 1 541 ? -11.096 2.531 9.884 1.00 95.88 541 ARG A CA 1
ATOM 4011 C C . ARG A 1 541 ? -10.267 3.791 10.028 1.00 95.88 541 ARG A C 1
ATOM 4013 O O . ARG A 1 541 ? -10.712 4.775 10.607 1.00 95.88 541 ARG A O 1
ATOM 4020 N N . LEU A 1 542 ? -9.074 3.752 9.461 1.00 95.81 542 LEU A N 1
ATOM 4021 C CA . LEU A 1 542 ? -8.180 4.884 9.305 1.00 95.81 542 LEU A CA 1
ATOM 4022 C C . LEU A 1 542 ? -8.070 5.205 7.821 1.00 95.81 542 LEU A C 1
ATOM 4024 O O . LEU A 1 542 ? -7.763 4.322 7.024 1.00 95.81 542 LEU A O 1
ATOM 4028 N N . LYS A 1 543 ? -8.260 6.473 7.457 1.00 96.69 543 LYS A N 1
ATOM 4029 C CA . LYS A 1 543 ? -7.968 6.983 6.113 1.00 96.69 543 LYS A CA 1
ATOM 4030 C C . LYS A 1 543 ? -6.925 8.080 6.191 1.00 96.69 543 LYS A C 1
ATOM 4032 O O . LYS A 1 543 ? -7.040 8.980 7.017 1.00 96.69 543 LYS A O 1
ATOM 4037 N N . MET A 1 544 ? -5.935 8.020 5.313 1.00 95.75 544 MET A N 1
ATOM 4038 C CA . MET A 1 544 ? -4.861 9.005 5.230 1.00 95.75 544 MET A CA 1
ATOM 4039 C C . MET A 1 544 ? -4.386 9.114 3.788 1.00 95.75 544 MET A C 1
ATOM 4041 O O . MET A 1 544 ? -4.121 8.091 3.161 1.00 95.75 544 MET A O 1
ATOM 4045 N N . ASN A 1 545 ? -4.252 10.330 3.267 1.00 94.81 545 ASN A N 1
ATOM 4046 C CA . ASN A 1 545 ? -3.539 10.551 2.012 1.00 94.81 545 ASN A CA 1
ATOM 4047 C C . ASN A 1 545 ? -2.092 10.917 2.325 1.00 94.81 545 ASN A C 1
ATOM 4049 O O . ASN A 1 545 ? -1.798 11.483 3.381 1.00 94.81 545 ASN A O 1
ATOM 4053 N N . PHE A 1 546 ? -1.196 10.582 1.410 1.00 90.81 546 PHE A N 1
ATOM 4054 C CA . PHE A 1 546 ? 0.194 10.992 1.507 1.00 90.81 546 PHE A CA 1
ATOM 4055 C C . PHE A 1 546 ? 0.808 11.141 0.119 1.00 90.81 546 PHE A C 1
ATOM 4057 O O . PHE A 1 546 ? 0.421 10.463 -0.833 1.00 90.81 546 PHE A O 1
ATOM 4064 N N . ASP A 1 547 ? 1.793 12.018 0.019 1.00 86.81 547 ASP A N 1
ATOM 4065 C CA . ASP A 1 547 ? 2.576 12.235 -1.183 1.00 86.81 547 ASP A CA 1
ATOM 4066 C C . ASP A 1 547 ? 3.961 11.640 -0.995 1.00 86.81 547 ASP A C 1
ATOM 4068 O O . ASP A 1 547 ? 4.570 11.727 0.077 1.00 86.81 547 ASP A O 1
ATOM 4072 N N . MET A 1 548 ? 4.455 11.021 -2.061 1.00 82.88 548 MET A N 1
ATOM 4073 C CA . MET A 1 548 ? 5.783 10.438 -2.103 1.00 82.88 548 MET A CA 1
ATOM 4074 C C . MET A 1 548 ? 6.514 10.910 -3.346 1.00 82.88 548 MET A C 1
ATOM 4076 O O . MET A 1 548 ? 6.057 10.703 -4.470 1.00 82.88 548 MET A O 1
ATOM 4080 N N . ALA A 1 549 ? 7.685 11.499 -3.137 1.00 79.19 549 ALA A N 1
ATOM 4081 C CA . ALA A 1 549 ? 8.577 11.899 -4.213 1.00 79.19 549 ALA A CA 1
ATOM 4082 C C . ALA A 1 549 ? 9.903 11.144 -4.095 1.00 79.19 549 ALA A C 1
ATOM 4084 O O . ALA A 1 549 ? 10.530 11.133 -3.029 1.00 79.19 549 ALA A O 1
ATOM 4085 N N . LEU A 1 550 ? 10.326 10.524 -5.198 1.00 79.31 550 LEU A N 1
ATOM 4086 C CA . LEU A 1 550 ? 11.639 9.896 -5.319 1.00 79.31 550 LEU A CA 1
ATOM 4087 C C . LEU A 1 550 ? 12.691 10.971 -5.609 1.00 79.31 550 LEU A C 1
ATOM 4089 O O . LEU A 1 550 ? 12.469 11.844 -6.447 1.00 79.31 550 LEU A O 1
ATOM 4093 N N . SER A 1 551 ? 13.835 10.921 -4.924 1.00 73.19 551 SER A N 1
ATOM 4094 C CA . SER A 1 551 ? 14.979 11.770 -5.269 1.00 73.19 551 SER A CA 1
ATOM 4095 C C . SER A 1 551 ? 15.827 11.138 -6.376 1.00 73.19 551 SER A C 1
ATOM 4097 O O . SER A 1 551 ? 15.828 9.919 -6.571 1.00 73.19 551 SER A O 1
ATOM 4099 N N . ALA A 1 552 ? 16.597 11.974 -7.077 1.00 65.31 552 ALA A N 1
ATOM 4100 C CA . ALA A 1 552 ? 17.502 11.534 -8.136 1.00 65.31 552 ALA A CA 1
ATOM 4101 C C . ALA A 1 552 ? 18.551 10.509 -7.655 1.00 65.31 552 ALA A C 1
ATOM 4103 O O . ALA A 1 552 ? 18.928 9.617 -8.413 1.00 65.31 552 ALA A O 1
ATOM 4104 N N . ASP A 1 553 ? 18.957 10.578 -6.382 1.00 66.00 553 ASP A N 1
ATOM 4105 C CA . ASP A 1 553 ? 19.959 9.679 -5.790 1.00 66.00 553 ASP A CA 1
ATOM 4106 C C . ASP A 1 553 ? 19.531 8.205 -5.791 1.00 66.00 553 ASP A C 1
ATOM 4108 O O . ASP A 1 553 ? 20.386 7.318 -5.796 1.00 66.00 553 ASP A O 1
ATOM 4112 N N . LEU A 1 554 ? 18.219 7.934 -5.770 1.00 66.12 554 LEU A N 1
ATOM 4113 C CA . LEU A 1 554 ? 17.685 6.571 -5.767 1.00 66.12 554 LEU A CA 1
ATOM 4114 C C . LEU A 1 554 ? 17.560 5.988 -7.182 1.00 66.12 554 LEU A C 1
ATOM 4116 O O . LEU A 1 554 ? 17.642 4.778 -7.346 1.00 66.12 554 LEU A O 1
ATOM 4120 N N . VAL A 1 555 ? 17.355 6.831 -8.199 1.00 59.84 555 VAL A N 1
ATOM 4121 C CA . VAL A 1 555 ? 17.167 6.393 -9.597 1.00 59.84 555 VAL A CA 1
ATOM 4122 C C . VAL A 1 555 ? 18.506 6.073 -10.276 1.00 59.84 555 VAL A C 1
ATOM 4124 O O . VAL A 1 555 ? 18.544 5.324 -11.248 1.00 59.84 555 VAL A O 1
ATOM 4127 N N . GLY A 1 556 ? 19.611 6.627 -9.768 1.00 51.16 556 GLY A N 1
ATOM 4128 C CA . GLY A 1 556 ? 20.960 6.387 -10.292 1.00 51.16 556 GLY A CA 1
ATOM 4129 C C . GLY A 1 556 ? 21.662 5.117 -9.783 1.00 51.16 556 GLY A C 1
ATOM 4130 O O . GLY A 1 556 ? 22.724 4.785 -10.317 1.00 51.16 556 GLY A O 1
ATOM 4131 N N . GLN A 1 557 ? 21.112 4.442 -8.764 1.00 50.97 557 GLN A N 1
ATOM 4132 C CA . GLN A 1 557 ? 21.609 3.164 -8.220 1.00 50.97 557 GLN A CA 1
ATOM 4133 C C . GLN A 1 557 ? 20.936 1.980 -8.907 1.00 50.97 557 GLN A C 1
ATOM 4135 O O . GLN A 1 557 ? 21.654 0.986 -9.168 1.00 50.97 557 GLN A O 1
#

Solvent-accessible surface area (backbone atoms only — not comparable to full-atom values): 30249 Å² total; per-residue (Å²): 136,85,82,78,86,75,83,79,81,91,74,86,79,78,80,62,61,68,50,50,53,56,63,62,51,60,67,51,73,63,68,88,88,75,72,77,55,90,75,90,72,43,60,46,82,79,65,83,45,34,60,76,86,65,74,72,78,89,71,66,64,14,34,43,34,47,36,41,47,46,45,34,69,47,54,43,55,46,48,59,77,70,57,72,69,61,47,82,48,70,53,74,49,74,69,57,67,47,72,45,76,41,77,45,81,43,49,82,48,68,48,79,51,72,52,80,72,102,52,84,48,71,43,78,44,73,42,70,46,70,65,42,84,44,70,47,76,50,65,35,36,33,44,35,41,33,40,41,27,65,58,60,73,65,44,63,46,62,38,77,59,13,34,28,40,34,45,31,29,34,37,44,33,34,38,20,39,48,62,75,69,18,66,76,67,70,27,57,56,47,75,46,67,30,36,36,35,47,31,33,38,35,36,46,36,61,44,47,81,50,30,68,44,77,48,73,50,74,48,69,48,73,78,40,76,42,60,44,73,57,36,62,72,45,66,51,68,47,81,57,66,98,79,41,65,60,66,52,71,49,62,67,42,66,47,59,48,54,62,59,50,50,51,53,53,54,58,47,49,58,50,50,55,50,50,48,51,66,74,52,38,40,69,63,54,37,52,58,48,47,77,67,39,40,34,44,52,46,79,42,83,44,88,100,48,83,48,35,14,47,25,39,37,73,68,42,42,22,41,45,29,45,32,30,40,97,70,23,34,38,36,31,43,35,40,31,21,48,34,34,38,29,74,60,66,55,76,62,52,81,43,83,79,58,66,40,41,76,44,83,72,90,61,21,33,40,40,40,32,40,39,34,52,43,42,36,67,63,52,37,54,55,50,32,74,64,42,44,73,39,76,46,77,48,84,43,100,81,39,59,34,40,39,31,26,70,40,68,46,53,48,31,32,40,69,19,45,33,42,33,37,30,35,42,37,46,40,66,54,82,90,62,46,41,48,33,39,41,34,43,32,22,32,60,37,56,39,98,79,19,41,32,39,34,42,41,81,72,45,75,26,39,47,62,77,45,74,68,58,63,36,40,47,60,59,37,49,69,60,39,48,54,50,47,52,74,60,34,60,48,79,38,56,67,63,44,50,56,49,27,52,52,51,49,52,52,54,69,69,57,82,48,91,45,48,49,71,50,67,54,83,46,48,65,31,43,73,45,51,44,58,36,66,66,26,45,33,39,33,34,37,38,38,32,46,40,50,44,43,60,39,62,77,55,73,69,109

Organism: Rhizobium loti (NCBI:txid381)

Mean predicted aligned error: 14.18 Å

Nearest PDB structures (foldseek):
  4gf4-assembly1_A  TM=1.099E-01  e=8.987E-01  Pseudomonas putida BIRD-1
  5iva-assembly1_A  TM=1.004E-01  e=1.146E+00  Pseudomonas aeruginosa PAO1
  1uyn-assembly1_X  TM=1.175E-01  e=4.046E+00  Neisseria meningitidis
  8h1s-assembly1_C  TM=9.759E-02  e=2.880E+00  Pseudomonas aeruginosa PAO1
  8h1s-assembly2_A  TM=9.713E-02  e=4.046E+00  Pseudomonas aeruginosa PAO1

Radius of gyration: 46.72 Å; Cα contacts (8 Å, |Δi|>4): 1169; chains: 1; bounding box: 100×67×150 Å

Secondary structure (DSSP, 8-state):
-----PPPP------HHHHHHHHHHGGGGG---------TTTTSPPPSB-SS--PPPPPPPEEEEEEEEEEHHHHHHHHHTTS-SEEEEEEEEEEEEEEEEEEE--EEEEEEEEEESSSEEEEEEEEEE--EEEEEEEEEEEEEEEEEEE-S--EEEEETTEEEEE--EEEEEEEEE-SHHHHHTT-S-EEEEEEEEEEEEEEEEE-TTS-EEEEEEEEEEESS--EEEEE--EEEE---GGG---EEEE--EEEEHHHHHHHHHHHHHHHHHHHHHHHS-HHHHHHHHHTT-B-EEEEEEETTEEEEEEEEEEEEEEEEEEEE-SSEEEEEEEEEEEEEEESSPPP-PBPPPPPPEE----SEEEEEEEEEEEEHHHHHHHHHHHHTT-EEEEEETTEEEEEEEEEEEEEEETTEEEEEEEEEEE-SSGGG-EEEEEEEEEEEEE-TTSSEEEEEEEEEEEEES-HHHHHHHTTTHHHHHHHHHHT--EE-HHHHHHHHHHHHHHHHH--BTTEEEEEPPPEEEEEEEEE-SSEEEEEEEEEEEEEEEE-HHHHT-

Sequence (557 aa):
MSMTARTRPDTKLRVAHFAAAARRFAPGLLILVGVSGCEKNLFQAPPHGGTADVPPAPVSDSVLTLLAQIPYETLVQAAQSKIPQSVPVQGDGQIGCVGIPHINPGHVGHHTECRWIGVRICAEVPDITAPSLGTTNQCAEYHWHADIKTDGPLVVAQAGNGVHVEQPLFVSGQAGVGGDLAKLLSLSGKNFEARLVPGVDLQLDMNDKWCPVLTGTPTGRWVSSASVEVVGKNCLGFDFGSLGHPEVCAGPINLGLADVLNGQINDHRAKIQDAITKALPCGALRSKVEAQWHAIAIKIDRPDSTPVYLNIVPTAASFSGLVGEAQGMKMTVRVAAKTSLAAEPVATQSLSLPPLGKTSADRSQADITVQAAAPYGLLLDELSKNLKGRDFQQQTPAGAVDVKVEDVDLYPSASSVVVGLKVQAKLPGEFLNTTGWVYLSGLPRVEKTGTAISINELHFATVLDNAFWKAAQSLFETQILADLEAHSRVDLNKQFNDASDEILKAVHNTNVPGLKISADTPSIELLDITVGPKNLIASARLKMNFDMALSADLVGQ

Foldseek 3Di:
DDDDDDDDDDDADDPCFVLVLVLLLVVLVPDFDDDFDDDDPQADDFDFFADPFPDPDDDFWWKWKDKEFDFVVLVLVLVVVPDDQKDKDKDKDWPDWDWDKDWPQWDWDWDWDWDDDPHIDIDTDTDTGHTDTDTDIDIKMKIKMKMKGFPDGWDWFADFQFIKTKTKIKIKIWMFIDDPVRVVVVLGTDIDIWIKIKMKTWWWDAFQLRAIDIDIDIDMDTPDQQKDQSDDFDWDWDCPDPVDTDIDTDDRDIDRVVVVVVVVVVVVVVVVNVVVCVVRPSVVRNVVVQVVQWKDWDWDDHPPAQIKTWIKHWDAKEKATFGGDGGGTMIMIMITIAIEIGSDYDDGDGDDHGGYHYDDDPFTKTKHKYKYWAFQVRVQVVCCVSQAQDWDWDQDPQGIKIKGFHGWDWRDRHFKIKIKTFIFMDGNDNVPTKTWIKIWIFHWWQDPFLFKIATPPIDIHINIPDPSVSGGCVVCVVVSCVSCRVSRMRGRVVVQQVVQVVVQVVQVPDDDPQKDKHKDRKDKGWDTWTDGRGTTMTMMIIMITMDIYGHSVVVND